Protein AF-A0A078KM04-F1 (afdb_monomer)

Solvent-accessible surface area (backbone atoms only — not comparable to full-atom values): 31645 Å² total; per-residue (Å²): 136,89,87,75,86,82,83,75,84,78,81,80,79,78,75,79,76,84,79,76,80,84,70,58,65,70,58,55,45,58,72,54,40,45,74,34,98,83,62,65,62,28,69,67,28,51,54,48,46,56,44,52,52,50,53,50,51,50,50,49,49,52,52,50,53,46,51,50,53,50,53,54,50,50,53,50,53,53,52,51,49,53,52,49,52,52,51,52,48,55,52,47,52,53,49,51,54,47,52,52,49,54,48,52,53,49,50,54,50,49,51,52,51,50,53,55,48,51,53,50,51,54,50,56,51,52,53,51,52,52,53,51,53,50,54,50,53,51,52,51,52,52,54,51,52,50,51,51,52,54,54,48,50,56,50,51,55,48,50,52,52,52,51,54,52,50,53,52,51,49,53,55,49,53,54,49,52,51,52,49,53,53,50,52,55,50,49,52,51,51,53,50,52,52,50,52,52,53,49,53,49,52,51,49,52,51,50,52,49,53,48,52,51,51,51,51,52,51,48,54,50,50,50,49,54,48,51,50,51,48,55,50,50,50,52,49,49,53,51,53,52,51,46,50,55,51,52,51,48,51,52,50,50,52,52,54,53,49,53,51,50,55,53,49,51,55,55,51,49,55,53,50,55,53,50,52,58,51,53,56,50,52,56,55,55,50,58,58,51,56,64,56,49,65,59,48,53,66,50,51,64,64,50,58,64,62,50,67,74,58,71,82,79,70,89,85,79,86,86,89,89,79,72,81,68,78,67,77,59,66,85,60,61,69,70,54,67,69,60,54,70,73,53,35,77,76,23,71,78,45,58,88,75,51,64,79,71,64,78,69,74,82,73,95,59,68,62,72,51,53,62,54,52,65,50,51,56,53,52,52,53,51,48,49,54,44,50,54,59,66,53,23,58,60,69,33,51,77,66,58,87,86,97,94,94,98,95,96,97,95,96,96,96,95,88,58,81,98,97,95,93,91,90,90,86,85,90,83,91,84,88,86,86,89,87,85,67,44,69,88,86,88,81,89,82,86,89,81,86,91,85,90,89,88,82,90,80,92,86,92,88,88,92,87,73,70,56,74,82,84,90,79,90,78,90,87,85,89,89,82,88,83,84,89,78,90,80,83,88,76,83,81,63,74,78,62,68,80,75,75,85,83,87,132

Secondary structure (DSSP, 8-state):
----------PPPPPPPP------HHHHHHHHPPBPTTSSB-HHHHHHHHHHHHHHHHHHHHHHHHHHHHHHHHHHHHHHHHHHHHHHHHHHHHHHHHHHHHHHHHHHHHHHHHHHHHHHHHHHHHHHHHHHHHHHHHHHHHHHHHHHHHHHHHHHHHHHHHHHHHHHHHHHHHHHHHHHHHHHHHHHHHHHHHHHHHHHHHHHHHHHHHHHHHHHHHHHHHHHHHHHHHHHHHHHHHHHHHHHHHHHHHHHHHHHHHHHHHHHHHHHHHHHHHHHHHHHHHHHHHHHHHHHHHHHHHHHHHHHHHHHTTGGGS-------STTSTTSSGGGHHHHHHHHHHHHTT-TTSSTTSTTTTTTSS-SSSSHHHHHHHHHHHHHHHHHHHHHHTTGGGTTHHHH------------------------------------------------------------------------------------------TTSTTTGGGS----

Structure (mmCIF, N/CA/C/O backbone):
data_AF-A0A078KM04-F1
#
_entry.id   AF-A0A078KM04-F1
#
loop_
_atom_site.group_PDB
_atom_site.id
_atom_site.type_symbol
_atom_site.label_atom_id
_atom_site.label_alt_id
_atom_site.label_comp_id
_atom_site.label_asym_id
_atom_site.label_entity_id
_atom_site.label_seq_id
_atom_site.pdbx_PDB_ins_code
_atom_site.Cartn_x
_atom_site.Cartn_y
_atom_site.Cartn_z
_atom_site.occupancy
_atom_site.B_iso_or_equiv
_atom_site.auth_seq_id
_atom_site.auth_comp_id
_atom_site.auth_asym_id
_atom_site.auth_atom_id
_atom_site.pdbx_PDB_model_num
ATOM 1 N N . MET A 1 1 ? -34.947 -8.248 85.591 1.00 37.94 1 MET A N 1
ATOM 2 C CA . MET A 1 1 ? -34.724 -7.935 87.019 1.00 37.94 1 MET A CA 1
ATOM 3 C C . MET A 1 1 ? -36.065 -8.058 87.710 1.00 37.94 1 MET A C 1
ATOM 5 O O . MET A 1 1 ? -37.025 -7.504 87.192 1.00 37.94 1 MET A O 1
ATOM 9 N N . ASN A 1 2 ? -36.142 -8.842 88.787 1.00 39.19 2 ASN A N 1
ATOM 10 C CA . ASN A 1 2 ? -37.378 -9.064 89.535 1.00 39.19 2 ASN A CA 1
ATOM 11 C C . ASN A 1 2 ? -37.342 -8.211 90.804 1.00 39.19 2 ASN A C 1
ATOM 13 O O . ASN A 1 2 ? -36.704 -8.621 91.769 1.00 39.19 2 ASN A O 1
ATOM 17 N N . ASP A 1 3 ? -38.045 -7.082 90.808 1.00 42.44 3 ASP A N 1
ATOM 18 C CA . ASP A 1 3 ? -38.311 -6.314 92.028 1.00 42.44 3 ASP A CA 1
ATOM 19 C C . ASP A 1 3 ? -39.750 -6.582 92.485 1.00 42.44 3 ASP A C 1
ATOM 21 O O . ASP A 1 3 ? -40.692 -5.891 92.101 1.00 42.44 3 ASP A O 1
ATOM 25 N N . PHE A 1 4 ? -39.916 -7.623 93.303 1.00 36.50 4 PHE A N 1
ATOM 26 C CA . PHE A 1 4 ? -41.110 -7.816 94.127 1.00 36.50 4 PHE A CA 1
ATOM 27 C C . PHE A 1 4 ? -40.779 -7.379 95.563 1.00 36.50 4 PHE A C 1
ATOM 29 O O . PHE A 1 4 ? -39.817 -7.904 96.128 1.00 36.50 4 PHE A O 1
ATOM 36 N N . PRO A 1 5 ? -41.533 -6.445 96.175 1.00 46.38 5 PRO A N 1
ATOM 37 C CA . PRO A 1 5 ? -41.277 -6.024 97.550 1.00 46.38 5 PRO A CA 1
ATOM 38 C C . PRO A 1 5 ? -41.529 -7.145 98.569 1.00 46.38 5 PRO A C 1
ATOM 40 O O . PRO A 1 5 ? -42.580 -7.786 98.564 1.00 46.38 5 PRO A O 1
ATOM 43 N N . ASP A 1 6 ? -40.568 -7.331 99.472 1.00 47.81 6 ASP A N 1
ATOM 44 C CA . ASP A 1 6 ? -40.611 -8.281 100.588 1.00 47.81 6 ASP A CA 1
ATOM 45 C C . ASP A 1 6 ? -41.632 -7.832 101.655 1.00 47.81 6 ASP A C 1
ATOM 47 O O . ASP A 1 6 ? -41.392 -6.887 102.415 1.00 47.81 6 ASP A O 1
ATOM 51 N N . PHE A 1 7 ? -42.794 -8.492 101.709 1.00 41.94 7 PHE A N 1
ATOM 52 C CA . PHE A 1 7 ? -43.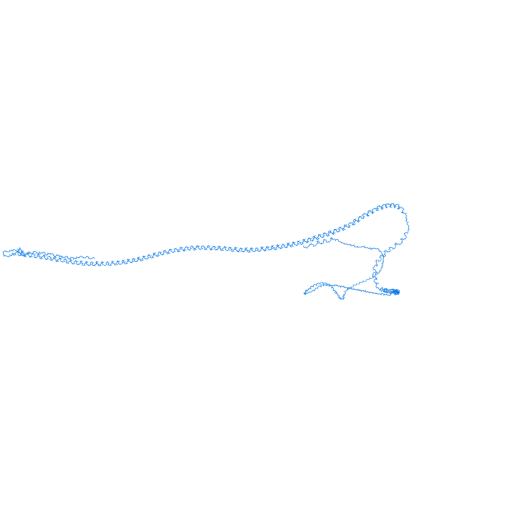837 -8.224 102.705 1.00 41.94 7 PHE A CA 1
ATOM 53 C C . PHE A 1 7 ? -43.459 -8.813 104.070 1.00 41.94 7 PHE A C 1
ATOM 55 O O . PHE A 1 7 ? -43.909 -9.891 104.463 1.00 41.94 7 PHE A O 1
ATOM 62 N N . LYS A 1 8 ? -42.658 -8.066 104.835 1.00 45.19 8 LYS A N 1
ATOM 63 C CA . LYS A 1 8 ? -42.411 -8.385 106.245 1.00 45.19 8 LYS A CA 1
ATOM 64 C C . LYS A 1 8 ? -43.686 -8.220 107.069 1.00 45.19 8 LYS A C 1
ATOM 66 O O . LYS A 1 8 ? -44.371 -7.201 107.009 1.00 45.19 8 LYS A O 1
ATOM 71 N N . SER A 1 9 ? -43.980 -9.249 107.852 1.00 46.88 9 SER A N 1
ATOM 72 C CA . SER A 1 9 ? -45.148 -9.359 108.719 1.00 46.88 9 SER A CA 1
ATOM 73 C C . SER A 1 9 ? -45.124 -8.323 109.847 1.00 46.88 9 SER A C 1
ATOM 75 O O . SER A 1 9 ? -44.438 -8.512 110.852 1.00 46.88 9 SER A O 1
ATOM 77 N N . ASN A 1 10 ? -45.915 -7.257 109.711 1.00 42.97 10 ASN A N 1
ATOM 78 C CA . ASN A 1 10 ? -46.287 -6.413 110.844 1.00 42.97 10 ASN A CA 1
ATOM 79 C C . ASN A 1 10 ? -47.339 -7.144 111.687 1.00 42.97 10 ASN A C 1
ATOM 81 O O . ASN A 1 10 ? -48.505 -7.230 111.301 1.00 42.97 10 ASN A O 1
ATOM 85 N N . GLU A 1 11 ? -46.933 -7.649 112.850 1.00 43.88 11 GLU A N 1
ATOM 86 C CA . GLU A 1 11 ? -47.871 -8.085 113.884 1.00 43.88 11 GLU A CA 1
ATOM 87 C C . GLU A 1 11 ? -48.659 -6.873 114.398 1.00 43.88 11 GLU A C 1
ATOM 89 O O . GLU A 1 11 ? -48.081 -5.879 114.842 1.00 43.88 11 GLU A O 1
ATOM 94 N N . ILE A 1 12 ? -49.991 -6.941 114.334 1.00 44.69 12 ILE A N 1
ATOM 95 C CA . ILE A 1 12 ? -50.864 -5.896 114.876 1.00 44.69 12 ILE A CA 1
ATOM 96 C C . ILE A 1 12 ? -50.998 -6.137 116.388 1.00 44.69 12 ILE A C 1
ATOM 98 O O . ILE A 1 12 ? -51.525 -7.182 116.781 1.00 44.69 12 ILE A O 1
ATOM 102 N N . PRO A 1 13 ? -50.567 -5.207 117.261 1.00 43.38 13 PRO A N 1
ATOM 103 C CA . PRO A 1 13 ? -50.725 -5.383 118.695 1.00 43.38 13 PRO A CA 1
ATOM 104 C C . PRO A 1 13 ? -52.203 -5.242 119.075 1.00 43.38 13 PRO A C 1
ATOM 106 O O . PRO A 1 13 ? -52.800 -4.178 118.905 1.00 43.38 13 PRO A O 1
ATOM 109 N N . PHE A 1 14 ? -52.791 -6.303 119.634 1.00 38.03 14 PHE A N 1
ATOM 110 C CA . PHE A 1 14 ? -54.112 -6.222 120.259 1.00 38.03 14 PHE A CA 1
ATOM 111 C C . PHE A 1 14 ? -54.092 -5.152 121.358 1.00 38.03 14 PHE A C 1
ATOM 113 O O . PHE A 1 14 ? -53.338 -5.252 122.330 1.00 38.03 14 PHE A O 1
ATOM 120 N N . ALA A 1 15 ? -54.932 -4.125 121.209 1.00 45.06 15 ALA A N 1
ATOM 121 C CA . ALA A 1 15 ? -55.090 -3.093 122.221 1.00 45.06 15 ALA A CA 1
ATOM 122 C C . ALA A 1 15 ? -55.539 -3.730 123.546 1.00 45.06 15 ALA A C 1
ATOM 124 O O . ALA A 1 15 ? -56.480 -4.525 123.578 1.00 45.06 15 ALA A O 1
ATOM 125 N N . LYS A 1 16 ? -54.866 -3.379 124.651 1.00 42.06 16 LYS A N 1
ATOM 126 C CA . LYS A 1 16 ? -55.257 -3.837 125.990 1.00 42.06 16 LYS A CA 1
ATOM 127 C C . LYS A 1 16 ? -56.705 -3.423 126.262 1.00 42.06 16 LYS A C 1
ATOM 129 O O . LYS A 1 16 ? -57.005 -2.231 126.286 1.00 42.06 16 LYS A O 1
ATOM 134 N N . MET A 1 17 ? -57.567 -4.408 126.511 1.00 38.16 17 MET A N 1
ATOM 135 C CA . MET A 1 17 ? -58.920 -4.182 127.022 1.00 38.16 17 MET A CA 1
ATOM 136 C C . MET A 1 17 ? -58.853 -3.311 128.289 1.00 38.16 17 MET A C 1
ATOM 138 O O . MET A 1 17 ? -57.989 -3.558 129.137 1.00 38.16 17 MET A O 1
ATOM 142 N N . PRO A 1 18 ? -59.736 -2.310 128.449 1.00 43.28 18 PRO A N 1
ATOM 143 C CA . PRO A 1 18 ? -59.772 -1.512 129.664 1.00 43.28 18 PRO A CA 1
ATOM 144 C C . PRO A 1 18 ? -60.180 -2.400 130.844 1.00 43.28 18 PRO A C 1
ATOM 146 O O . PRO A 1 18 ? -61.268 -2.975 130.862 1.00 43.28 18 PRO A O 1
ATOM 149 N N . THR A 1 19 ? -59.309 -2.503 131.847 1.00 41.34 19 THR A N 1
ATOM 150 C CA . THR A 1 19 ? -59.642 -3.125 133.130 1.00 41.34 19 THR A CA 1
ATOM 151 C C . THR A 1 19 ? -60.728 -2.303 133.811 1.00 41.34 19 THR A C 1
ATOM 153 O O . THR A 1 19 ? -60.464 -1.193 134.281 1.00 41.34 19 THR A O 1
ATOM 156 N N . VAL A 1 20 ? -61.948 -2.841 133.862 1.00 48.12 20 VAL A N 1
ATOM 157 C CA . VAL A 1 20 ? -63.035 -2.278 134.667 1.00 48.12 20 VAL A CA 1
ATOM 158 C C . VAL A 1 20 ? -62.597 -2.323 136.128 1.00 48.12 20 VAL A C 1
ATOM 160 O O . VAL A 1 20 ? -62.262 -3.386 136.641 1.00 48.12 20 VAL A O 1
ATOM 163 N N . ALA A 1 21 ? -62.559 -1.166 136.789 1.00 47.38 21 ALA A N 1
ATOM 164 C CA . ALA A 1 21 ? -62.218 -1.099 138.201 1.00 47.38 21 ALA A CA 1
ATOM 165 C C . ALA A 1 21 ? -63.339 -1.744 139.029 1.00 47.38 21 ALA A C 1
ATOM 167 O O . ALA A 1 21 ? -64.454 -1.220 139.077 1.00 47.38 21 ALA A O 1
ATOM 168 N N . GLU A 1 22 ? -63.034 -2.867 139.679 1.00 51.66 22 GLU A N 1
ATOM 169 C CA . GLU A 1 22 ? -63.939 -3.565 140.592 1.00 51.66 22 GLU A CA 1
ATOM 170 C C . GLU A 1 22 ? -64.228 -2.685 141.819 1.00 51.66 22 GLU A C 1
ATOM 172 O O . GLU A 1 22 ? -63.500 -2.691 142.812 1.00 51.66 22 GLU A O 1
ATOM 177 N N . ARG A 1 23 ? -65.312 -1.903 141.763 1.00 59.22 23 ARG A N 1
ATOM 178 C CA . ARG A 1 23 ? -65.932 -1.370 142.979 1.00 59.22 23 ARG A CA 1
ATOM 179 C C . ARG A 1 23 ? -66.590 -2.534 143.713 1.00 59.22 23 ARG A C 1
ATOM 181 O O . ARG A 1 23 ? -67.315 -3.312 143.097 1.00 59.22 23 ARG A O 1
ATOM 188 N N . SER A 1 24 ? -66.350 -2.646 145.019 1.00 60.28 24 SER A N 1
ATOM 189 C CA . SER A 1 24 ? -67.007 -3.673 145.827 1.00 60.28 24 SER A CA 1
ATOM 190 C C . SER A 1 24 ? -68.519 -3.459 145.810 1.00 60.28 24 SER A C 1
ATOM 192 O O . SER A 1 24 ? -69.009 -2.386 146.171 1.00 60.28 24 SER A O 1
ATOM 194 N N . ILE A 1 25 ? -69.254 -4.505 145.427 1.00 66.88 25 ILE A N 1
ATOM 195 C CA . ILE A 1 25 ? -70.722 -4.505 145.367 1.00 66.88 25 ILE A CA 1
ATOM 196 C C . ILE A 1 25 ? -71.314 -4.136 146.739 1.00 66.88 25 ILE A C 1
ATOM 198 O O . ILE A 1 25 ? -72.340 -3.466 146.811 1.00 66.88 25 ILE A O 1
ATOM 202 N N . GLU A 1 26 ? -70.652 -4.499 147.843 1.00 65.06 26 GLU A N 1
ATOM 203 C CA . GLU A 1 26 ? -71.109 -4.158 149.196 1.00 65.06 26 GLU A CA 1
ATOM 204 C C . GLU A 1 26 ? -71.104 -2.654 149.491 1.00 65.06 26 GLU A C 1
ATOM 206 O O . GLU A 1 26 ? -71.960 -2.187 150.242 1.00 65.06 26 GLU A O 1
ATOM 211 N N . ASP A 1 27 ? -70.174 -1.886 148.923 1.00 70.31 27 ASP A N 1
ATOM 212 C CA . ASP A 1 27 ? -70.098 -0.444 149.174 1.00 70.31 27 ASP A CA 1
ATOM 213 C C . ASP A 1 27 ? -71.083 0.328 148.289 1.00 70.31 27 ASP A C 1
ATOM 215 O O . ASP A 1 27 ? -71.755 1.239 148.772 1.00 70.31 27 ASP A O 1
ATOM 219 N N . GLU A 1 28 ? -71.281 -0.112 147.042 1.00 71.88 28 GLU A N 1
ATOM 220 C CA . GLU A 1 28 ? -72.335 0.419 146.169 1.00 71.88 28 GLU A CA 1
ATOM 221 C C . GLU A 1 28 ? -73.742 0.123 146.728 1.00 71.88 28 GLU A C 1
ATOM 223 O O . GLU A 1 28 ? -74.617 0.993 146.724 1.00 71.88 28 GLU A O 1
ATOM 228 N N . LEU A 1 29 ? -73.954 -1.067 147.307 1.00 75.31 29 LEU A N 1
ATOM 229 C CA . LEU A 1 29 ? -75.195 -1.402 148.012 1.00 75.31 29 LEU A CA 1
ATOM 230 C C . LEU A 1 29 ? -75.417 -0.518 149.250 1.00 75.31 29 LEU A C 1
ATOM 232 O O . LEU A 1 29 ? -76.540 -0.058 149.451 1.00 75.31 29 LEU A O 1
ATOM 236 N N . LYS A 1 30 ? -74.388 -0.235 150.062 1.00 72.50 30 LYS A N 1
ATOM 237 C CA . LYS A 1 30 ? -74.506 0.681 151.220 1.00 72.50 30 LYS A CA 1
ATOM 238 C C . LYS A 1 30 ? -74.820 2.120 150.804 1.00 72.50 30 LYS A C 1
ATOM 240 O O . LYS A 1 30 ? -75.547 2.805 151.518 1.00 72.50 30 LYS A O 1
ATOM 245 N N . GLU A 1 31 ? -74.281 2.586 149.677 1.00 76.12 31 GLU A N 1
ATOM 246 C CA . GLU A 1 31 ? -74.544 3.934 149.155 1.00 76.12 31 GLU A CA 1
ATOM 247 C C . GLU A 1 31 ? -75.987 4.070 148.634 1.00 76.12 31 GLU A C 1
ATOM 249 O O . GLU A 1 31 ? -76.662 5.076 148.876 1.00 76.12 31 GLU A O 1
ATOM 254 N N . LYS A 1 32 ? -76.484 3.043 147.934 1.00 77.00 32 LYS A N 1
ATOM 255 C CA . LYS A 1 32 ? -77.786 3.070 147.248 1.00 77.00 32 LYS A CA 1
ATOM 256 C C . LYS A 1 32 ? -78.963 2.636 148.128 1.00 77.00 32 LYS A C 1
ATOM 258 O O . LYS A 1 32 ? -80.079 3.133 147.945 1.00 77.00 32 LYS A O 1
ATOM 263 N N . LEU A 1 33 ? -78.750 1.730 149.084 1.00 81.19 33 LEU A N 1
ATOM 264 C CA . LEU A 1 33 ? -79.800 1.187 149.949 1.00 81.19 33 LEU A CA 1
ATOM 265 C C . LEU A 1 33 ? -79.879 1.930 151.290 1.00 81.19 33 LEU A C 1
ATOM 267 O O . LEU A 1 33 ? -78.952 1.930 152.093 1.00 81.19 33 LEU A O 1
ATOM 271 N N . LYS A 1 34 ? -81.040 2.523 151.581 1.00 80.25 34 LYS A N 1
ATOM 272 C CA . LYS A 1 34 ? -81.285 3.266 152.828 1.00 80.25 34 LYS A CA 1
ATOM 273 C C . LYS A 1 34 ? -81.860 2.329 153.892 1.00 80.25 34 LYS A C 1
ATOM 275 O O . LYS A 1 34 ? -82.835 1.645 153.574 1.00 80.25 34 LYS A O 1
ATOM 280 N N . PRO A 1 35 ? -81.346 2.296 155.134 1.00 73.44 35 PRO A N 1
ATOM 281 C CA . PRO A 1 35 ? -81.894 1.450 156.195 1.00 73.44 35 PRO A CA 1
ATOM 282 C C . PRO A 1 35 ? -83.326 1.860 156.580 1.00 73.44 35 PRO A C 1
ATOM 284 O O . PRO A 1 35 ? -83.694 3.034 156.507 1.00 73.44 35 PRO A O 1
ATOM 287 N N . ALA A 1 36 ? -84.145 0.887 156.981 1.00 72.69 36 ALA A N 1
ATOM 288 C CA . ALA A 1 36 ? -85.502 1.102 157.482 1.00 72.69 36 ALA A CA 1
ATOM 289 C C . ALA A 1 36 ? -85.536 1.205 159.019 1.00 72.69 36 ALA A C 1
ATOM 291 O O . ALA A 1 36 ? -84.676 0.671 159.717 1.00 72.69 36 ALA A O 1
ATOM 292 N N . THR A 1 37 ? -86.571 1.853 159.560 1.00 61.38 37 THR A N 1
ATOM 293 C CA . THR A 1 37 ? -86.735 2.090 161.009 1.00 61.38 37 THR A CA 1
ATOM 294 C C . THR A 1 37 ? -86.984 0.828 161.844 1.00 61.38 37 THR A C 1
ATOM 296 O O . THR A 1 37 ? -86.789 0.867 163.053 1.00 61.38 37 THR A O 1
ATOM 299 N N . PHE A 1 38 ? -87.375 -0.287 161.218 1.00 57.56 38 PHE A N 1
ATOM 300 C CA . PHE A 1 38 ? -87.582 -1.594 161.857 1.00 57.56 38 PHE A CA 1
ATOM 301 C C . PHE A 1 38 ? -86.759 -2.698 161.167 1.00 57.56 38 PHE A C 1
ATOM 303 O O . PHE A 1 38 ? -87.269 -3.762 160.828 1.00 57.56 38 PHE A O 1
ATOM 310 N N . GLY A 1 39 ? -85.464 -2.434 160.966 1.00 66.44 39 GLY A N 1
ATOM 311 C CA . GLY A 1 39 ? -84.504 -3.402 160.430 1.00 66.44 39 GLY A CA 1
ATOM 312 C C . GLY A 1 39 ? -84.562 -3.584 158.908 1.00 66.44 39 GLY A C 1
ATOM 313 O O . GLY A 1 39 ? -85.573 -3.332 158.256 1.00 66.44 39 GLY A O 1
ATOM 314 N N . GLY A 1 40 ? -83.439 -4.022 158.331 1.00 78.06 40 GLY A N 1
ATOM 315 C CA . GLY A 1 40 ? -83.277 -4.161 156.881 1.00 78.06 40 GLY A CA 1
ATOM 316 C C . GLY A 1 40 ? -83.249 -2.823 156.129 1.00 78.06 40 GLY A C 1
ATOM 317 O O . GLY A 1 40 ? -83.073 -1.754 156.716 1.00 78.06 40 GLY A O 1
ATOM 318 N N . TYR A 1 41 ? -83.410 -2.888 154.807 1.00 81.38 41 TYR A N 1
ATOM 319 C CA . TYR A 1 41 ? -83.417 -1.724 153.919 1.00 81.38 41 TYR A CA 1
ATOM 320 C C . TYR A 1 41 ? -84.839 -1.289 153.554 1.00 81.38 41 TYR A C 1
ATOM 322 O O . TYR A 1 41 ? -85.761 -2.099 153.451 1.00 81.38 41 TYR A O 1
ATOM 330 N N . SER A 1 42 ? -85.026 0.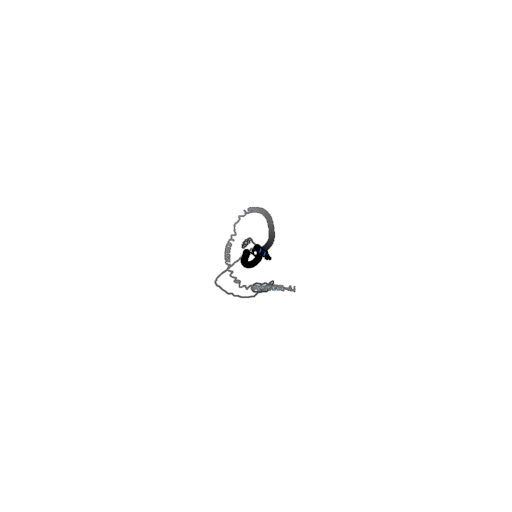007 153.313 1.00 81.25 42 SER A N 1
ATOM 331 C CA . SER A 1 42 ? -86.308 0.566 152.903 1.00 81.25 42 SER A CA 1
ATOM 332 C C . SER A 1 42 ? -86.709 0.033 151.527 1.00 81.25 42 SER A C 1
ATOM 334 O O . SER A 1 42 ? -85.926 0.068 150.570 1.00 81.25 42 SER A O 1
ATOM 336 N N . LYS A 1 43 ? -87.964 -0.418 151.416 1.00 81.75 43 LYS A N 1
ATOM 337 C CA . LYS A 1 43 ? -88.542 -0.958 150.176 1.00 81.75 43 LYS A CA 1
ATOM 338 C C . LYS A 1 43 ? -88.365 -0.008 148.987 1.00 81.75 43 LYS A 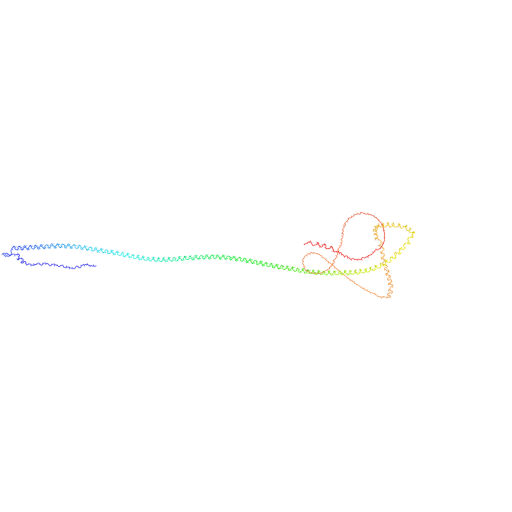C 1
ATOM 340 O O . LYS A 1 43 ? -88.106 -0.471 147.885 1.00 81.75 43 LYS A O 1
ATOM 345 N N . SER A 1 44 ? -88.458 1.305 149.207 1.00 81.25 44 SER A N 1
ATOM 346 C CA . SER A 1 44 ? -88.234 2.317 148.169 1.00 81.25 44 SER A CA 1
ATOM 347 C C . SER A 1 44 ? -86.790 2.334 147.667 1.00 81.25 44 SER A C 1
ATOM 349 O O . SER A 1 44 ? -86.592 2.374 146.459 1.00 81.25 44 SER A O 1
ATOM 351 N N . SER A 1 45 ? -85.788 2.244 148.548 1.00 84.06 45 SER A N 1
ATOM 352 C CA . SER A 1 45 ? -84.378 2.215 148.130 1.00 84.06 45 SER A CA 1
ATOM 353 C C . SER A 1 45 ? -83.990 0.925 147.402 1.00 84.06 45 SER A C 1
ATOM 355 O O . SER A 1 45 ? -83.306 0.989 146.387 1.00 84.06 45 SER A O 1
ATOM 357 N N . VAL A 1 46 ? -84.505 -0.232 147.840 1.00 84.75 46 VAL A N 1
ATOM 358 C CA . VAL A 1 46 ? -84.290 -1.518 147.150 1.00 84.75 46 VAL A CA 1
ATOM 359 C C . VAL A 1 46 ? -84.949 -1.513 145.770 1.00 84.75 46 VAL A C 1
ATOM 361 O O . VAL A 1 46 ? -84.324 -1.917 144.795 1.00 84.75 46 VAL A O 1
ATOM 364 N N . VAL A 1 47 ? -86.186 -1.012 145.659 1.00 85.25 47 VAL A N 1
ATOM 365 C CA . VAL A 1 47 ? -86.882 -0.878 144.367 1.00 85.25 47 VAL A CA 1
ATOM 366 C C . VAL A 1 47 ? -86.175 0.125 143.451 1.00 85.25 47 VAL A C 1
ATOM 368 O O . VAL A 1 47 ? -86.069 -0.132 142.255 1.00 85.25 47 VAL A O 1
ATOM 371 N N . GLN A 1 48 ? -85.657 1.229 143.993 1.00 86.12 48 GLN A N 1
ATOM 372 C CA . GLN A 1 48 ? -84.907 2.223 143.226 1.00 86.12 48 GLN A CA 1
ATOM 373 C C . GLN A 1 48 ? -83.569 1.662 142.721 1.00 86.12 48 GLN A C 1
ATOM 375 O O . GLN A 1 48 ? -83.287 1.791 141.536 1.00 86.12 48 GLN A O 1
ATOM 380 N N . TYR A 1 49 ? -82.789 0.972 143.560 1.00 86.62 49 TYR A N 1
ATOM 381 C CA . TYR A 1 49 ? -81.542 0.327 143.130 1.00 86.62 49 TYR A CA 1
ATOM 382 C C . TYR A 1 49 ? -81.792 -0.805 142.124 1.00 86.62 49 TYR A C 1
ATOM 384 O O . TYR A 1 49 ? -81.117 -0.876 141.103 1.00 86.62 49 TYR A O 1
ATOM 392 N N . ALA A 1 50 ? -82.806 -1.649 142.344 1.00 85.81 50 ALA A N 1
ATOM 393 C CA . ALA A 1 50 ? -83.185 -2.687 141.383 1.00 85.81 50 ALA A CA 1
ATOM 394 C C . ALA A 1 50 ? -83.641 -2.098 140.036 1.00 85.81 50 ALA A C 1
ATOM 396 O O . ALA A 1 50 ? -83.405 -2.703 138.990 1.00 85.81 50 ALA A O 1
ATOM 397 N N . LYS A 1 51 ? -84.265 -0.912 140.049 1.00 88.88 51 LYS A N 1
ATOM 398 C CA . LYS A 1 51 ? -84.587 -0.158 138.837 1.00 88.88 51 LYS A CA 1
ATOM 399 C C . LYS A 1 51 ? -83.323 0.396 138.174 1.00 88.88 51 LYS A C 1
ATOM 401 O O . LYS A 1 51 ? -83.134 0.145 136.996 1.00 88.88 51 LYS A O 1
ATOM 406 N N . GLU A 1 52 ? -82.445 1.074 138.911 1.00 88.06 52 GLU A N 1
ATOM 407 C CA . GLU A 1 52 ? -81.183 1.617 138.381 1.00 88.06 52 GLU A CA 1
ATOM 408 C C . GLU A 1 52 ? -80.283 0.522 137.790 1.00 88.06 52 GLU A C 1
ATOM 410 O O . GLU A 1 52 ? -79.750 0.696 136.699 1.00 88.06 52 GLU A O 1
ATOM 415 N N . LEU A 1 53 ? -80.176 -0.635 138.451 1.00 87.81 53 LEU A N 1
ATOM 416 C CA . LEU A 1 53 ? -79.444 -1.796 137.943 1.00 87.81 53 LEU A CA 1
ATOM 417 C C . LEU A 1 53 ? -80.097 -2.371 136.679 1.00 87.81 53 LEU A C 1
ATOM 419 O O . LEU A 1 53 ? -79.394 -2.733 135.739 1.00 87.81 53 LEU A O 1
ATOM 423 N N . LYS A 1 54 ? -81.433 -2.438 136.626 1.00 90.50 54 LYS A N 1
ATOM 424 C CA . LYS A 1 54 ? -82.158 -2.863 135.422 1.00 90.50 54 LYS A CA 1
ATOM 425 C C . LYS A 1 54 ? -81.942 -1.884 134.267 1.00 90.50 54 LYS A C 1
ATOM 427 O O . LYS A 1 54 ? -81.658 -2.330 133.162 1.00 90.50 54 LYS A O 1
ATOM 432 N N . ASP A 1 55 ? -82.046 -0.584 134.524 1.00 90.88 55 ASP A N 1
ATOM 433 C CA . ASP A 1 55 ? -81.858 0.475 133.531 1.00 90.88 55 ASP A CA 1
ATOM 434 C C . ASP A 1 55 ? -80.395 0.483 133.023 1.00 90.88 55 ASP A C 1
ATOM 436 O O . ASP A 1 55 ? -80.162 0.605 131.822 1.00 90.88 55 ASP A O 1
ATOM 440 N N . PHE A 1 56 ? -79.410 0.239 133.899 1.00 90.50 56 PHE A N 1
ATOM 441 C CA . PHE A 1 56 ? -77.994 0.068 133.541 1.00 90.50 56 PHE A CA 1
ATOM 442 C C . PHE A 1 56 ? -77.724 -1.201 132.717 1.00 90.50 56 PHE A C 1
ATOM 444 O O . PHE A 1 56 ? -77.008 -1.144 131.718 1.00 90.50 56 PHE A O 1
ATOM 451 N N . LEU A 1 57 ? -78.301 -2.347 133.096 1.00 92.00 57 LEU A N 1
ATOM 452 C CA . LEU A 1 57 ? -78.176 -3.593 132.329 1.00 92.00 57 LEU A CA 1
ATOM 453 C C . LEU A 1 57 ? -78.865 -3.489 130.963 1.00 92.00 57 LEU A C 1
ATOM 455 O O . LEU A 1 57 ? -78.330 -3.990 129.976 1.00 92.00 57 LEU A O 1
ATOM 459 N N . GLU A 1 58 ? -80.009 -2.806 130.881 1.00 92.62 58 GLU A N 1
ATOM 460 C CA . GLU A 1 58 ? -80.678 -2.494 129.615 1.00 92.62 58 GLU A CA 1
ATOM 461 C C . GLU A 1 58 ? -79.788 -1.590 128.749 1.00 92.62 58 GLU A C 1
ATOM 463 O O . GLU A 1 58 ? -79.558 -1.908 127.584 1.00 92.62 58 GLU A O 1
ATOM 468 N N . GLN A 1 59 ? -79.197 -0.535 129.325 1.00 93.81 59 GLN A N 1
ATOM 469 C CA . GLN A 1 59 ? -78.254 0.344 128.627 1.00 93.81 59 GLN A CA 1
ATOM 470 C C . GLN A 1 59 ? -77.027 -0.430 128.115 1.00 93.81 59 GLN A C 1
ATOM 472 O O . GLN A 1 59 ? -76.663 -0.310 126.943 1.00 93.81 59 GLN A O 1
ATOM 477 N N . MET A 1 60 ? -76.420 -1.278 128.951 1.00 93.12 60 MET A N 1
ATOM 478 C CA . MET A 1 60 ? -75.303 -2.139 128.554 1.00 93.12 60 MET A CA 1
ATOM 479 C C . MET A 1 60 ? -75.708 -3.101 127.432 1.00 93.12 60 MET A C 1
ATOM 481 O O . MET A 1 60 ? -74.962 -3.238 126.462 1.00 93.12 60 MET A O 1
ATOM 485 N N . ARG A 1 61 ? -76.901 -3.712 127.507 1.00 93.44 61 ARG A N 1
ATOM 486 C CA . ARG A 1 61 ? -77.427 -4.565 126.432 1.00 93.44 61 ARG A CA 1
ATOM 487 C C . ARG A 1 61 ? -77.588 -3.769 125.139 1.00 93.44 61 ARG A C 1
ATOM 489 O O . ARG A 1 61 ? -77.107 -4.224 124.108 1.00 93.44 61 ARG A O 1
ATOM 496 N N . THR A 1 62 ? -78.171 -2.569 125.183 1.00 93.81 62 THR A N 1
ATOM 497 C CA . THR A 1 62 ? -78.327 -1.726 123.984 1.00 93.81 62 THR A CA 1
ATOM 498 C C . THR A 1 62 ? -76.989 -1.300 123.377 1.00 93.81 62 THR A C 1
ATOM 500 O O . THR A 1 62 ? -76.857 -1.326 122.154 1.00 93.81 62 THR A O 1
ATOM 503 N N . ASN A 1 63 ? -75.977 -1.004 124.203 1.00 94.31 63 ASN A N 1
ATOM 504 C CA . ASN A 1 63 ? -74.624 -0.673 123.748 1.00 94.31 63 ASN A CA 1
ATOM 505 C C . ASN A 1 63 ? -73.936 -1.880 123.086 1.00 94.31 63 ASN A C 1
ATOM 507 O O . ASN A 1 63 ? -73.360 -1.745 122.010 1.00 94.31 63 ASN A O 1
ATOM 511 N N . LEU A 1 64 ? -74.020 -3.071 123.692 1.00 94.62 64 LEU A N 1
ATOM 512 C CA . LEU A 1 64 ? -73.450 -4.300 123.127 1.00 94.62 64 LEU A CA 1
ATOM 513 C C . LEU A 1 64 ? -74.181 -4.730 121.849 1.00 94.62 64 LEU A C 1
ATOM 515 O O . LEU A 1 64 ? -73.539 -5.091 120.867 1.00 94.62 64 LEU A O 1
ATOM 519 N N . GLU A 1 65 ? -75.511 -4.640 121.810 1.00 94.88 65 GLU A N 1
ATOM 520 C CA . GLU A 1 65 ? -76.287 -4.861 120.587 1.00 94.88 65 GLU A CA 1
ATOM 521 C C . GLU A 1 65 ? -75.915 -3.864 119.481 1.00 94.88 65 GLU A C 1
ATOM 523 O O . GLU A 1 65 ? -75.881 -4.237 118.309 1.00 94.88 65 GLU A O 1
ATOM 528 N N . GLN A 1 66 ? -75.645 -2.600 119.826 1.00 95.06 66 GLN A N 1
ATOM 529 C CA . GLN A 1 66 ? -75.166 -1.603 118.871 1.00 95.06 66 GLN A CA 1
ATOM 530 C C . GLN A 1 66 ? -73.782 -1.978 118.329 1.00 95.06 66 GLN A C 1
ATOM 532 O O . GLN A 1 66 ? -73.640 -2.065 117.113 1.00 95.06 66 GLN A O 1
ATOM 537 N N . GLN A 1 67 ? -72.816 -2.308 119.190 1.00 96.50 67 GLN A N 1
ATOM 538 C CA . GLN A 1 67 ? -71.488 -2.767 118.762 1.00 96.50 67 GLN A CA 1
ATOM 539 C C . GLN A 1 67 ? -71.560 -4.034 117.897 1.00 96.50 67 GLN A C 1
ATOM 541 O O . GLN A 1 67 ? -70.853 -4.140 116.901 1.00 96.50 67 GLN A O 1
ATOM 546 N N . ILE A 1 68 ? -72.447 -4.983 118.214 1.00 95.12 68 ILE A N 1
ATOM 547 C CA . ILE A 1 68 ? -72.675 -6.174 117.380 1.00 95.12 68 ILE A CA 1
ATOM 548 C C . ILE A 1 68 ? -73.242 -5.779 116.009 1.00 95.12 68 ILE A C 1
ATOM 550 O O . ILE A 1 68 ? -72.778 -6.297 114.994 1.00 95.12 68 ILE A O 1
ATOM 554 N N . ARG A 1 69 ? -74.211 -4.854 115.945 1.00 95.19 69 ARG A N 1
ATOM 555 C CA . ARG A 1 69 ? -74.751 -4.337 114.671 1.00 95.19 69 ARG A CA 1
ATOM 556 C C . ARG A 1 69 ? -73.672 -3.624 113.845 1.00 95.19 69 ARG A C 1
ATOM 558 O O . ARG A 1 69 ? -73.595 -3.851 112.639 1.00 95.19 69 ARG A O 1
ATOM 565 N N . GLU A 1 70 ? -72.827 -2.822 114.486 1.00 95.94 70 GLU A N 1
ATOM 566 C CA . GLU A 1 70 ? -71.702 -2.117 113.860 1.00 95.94 70 GLU A CA 1
ATOM 567 C C . GLU A 1 70 ? -70.650 -3.101 113.323 1.00 95.94 70 GLU A C 1
ATOM 569 O O . GLU A 1 70 ? -70.350 -3.061 112.133 1.00 95.94 70 GLU A O 1
ATOM 574 N N . LEU A 1 71 ? -70.193 -4.065 114.130 1.00 95.94 71 LEU A N 1
ATOM 575 C CA . LEU A 1 71 ? -69.231 -5.100 113.718 1.00 95.94 71 LEU A CA 1
ATOM 576 C C . LEU A 1 71 ? -69.768 -6.018 112.609 1.00 95.94 71 LEU A C 1
ATOM 578 O O . LEU A 1 71 ? -69.014 -6.439 111.733 1.00 95.94 71 LEU A O 1
ATOM 582 N N . VAL A 1 72 ? -71.064 -6.347 112.616 1.00 95.56 72 VAL A N 1
ATOM 583 C CA . VAL A 1 72 ? -71.693 -7.126 111.533 1.00 95.56 72 VAL A CA 1
ATOM 584 C C . VAL A 1 72 ? -71.755 -6.311 110.238 1.00 95.56 72 VAL A C 1
ATOM 586 O O . VAL A 1 72 ? -71.491 -6.864 109.169 1.00 95.56 72 VAL A O 1
ATOM 589 N N . SER A 1 73 ? -72.046 -5.010 110.327 1.00 95.44 73 SER A N 1
ATOM 590 C CA . SER A 1 73 ? -72.012 -4.082 109.189 1.00 95.44 73 SER A CA 1
ATOM 591 C C . SER A 1 73 ? -70.595 -3.936 108.625 1.00 95.44 73 SER A C 1
ATOM 593 O O . SER A 1 73 ? -70.377 -4.150 107.433 1.00 95.44 73 SER A O 1
ATOM 595 N N . GLU A 1 74 ? -69.604 -3.683 109.483 1.00 96.19 74 GLU A N 1
ATOM 596 C CA . GLU A 1 74 ? -68.192 -3.558 109.112 1.00 96.19 74 GLU A CA 1
ATOM 597 C C . GLU A 1 74 ? -67.651 -4.851 108.489 1.00 96.19 74 GLU A C 1
ATOM 599 O O . GLU A 1 74 ? -67.062 -4.815 107.410 1.00 96.19 74 GLU A O 1
ATOM 604 N N . LYS A 1 75 ? -67.945 -6.018 109.080 1.00 96.38 75 LYS A N 1
ATOM 605 C CA . LYS A 1 75 ? -67.630 -7.324 108.482 1.00 96.38 75 LYS A CA 1
ATOM 606 C C . LYS A 1 75 ? -68.274 -7.492 107.103 1.00 96.38 75 LYS A C 1
ATOM 608 O O . LYS A 1 75 ? -67.646 -8.066 106.210 1.00 96.38 75 LYS A O 1
ATOM 613 N N . GLY A 1 76 ? -69.509 -7.024 106.922 1.00 95.44 76 GLY A N 1
ATOM 614 C CA . GLY A 1 76 ? -70.197 -7.010 105.631 1.00 95.44 76 GLY A CA 1
ATOM 615 C C . GLY A 1 76 ? -69.451 -6.165 104.597 1.00 95.44 76 GLY A C 1
ATOM 616 O O . GLY A 1 76 ? -69.134 -6.667 103.518 1.00 95.44 76 GLY A O 1
ATOM 617 N N . ASN A 1 77 ? -69.097 -4.933 104.961 1.00 96.31 77 ASN A N 1
ATOM 618 C CA . ASN A 1 77 ? -68.360 -3.993 104.113 1.00 96.31 77 ASN A CA 1
ATOM 619 C C . ASN A 1 77 ? -66.970 -4.536 103.740 1.00 96.31 77 ASN A C 1
ATOM 621 O O . ASN A 1 77 ? -66.651 -4.633 102.557 1.00 96.31 77 ASN A O 1
ATOM 625 N N . LEU A 1 78 ? -66.191 -5.004 104.721 1.00 96.19 78 LEU A N 1
ATOM 626 C CA . LEU A 1 78 ? -64.876 -5.622 104.504 1.00 96.19 78 LEU A CA 1
ATOM 627 C C . LEU A 1 78 ? -64.962 -6.877 103.622 1.00 96.19 78 LEU A C 1
ATOM 629 O O . LEU A 1 78 ? -64.073 -7.127 102.811 1.00 96.19 78 LEU A O 1
ATOM 633 N N . SER A 1 79 ? -66.037 -7.664 103.735 1.00 96.38 79 SER A N 1
ATOM 634 C CA . SER A 1 79 ? -66.254 -8.832 102.868 1.00 96.38 79 SER A CA 1
ATOM 635 C C . SER A 1 79 ? -66.551 -8.426 101.420 1.00 96.38 79 SER A C 1
ATOM 637 O O . SER A 1 79 ? -66.061 -9.078 100.496 1.00 96.38 79 SER A O 1
ATOM 639 N N . GLN A 1 80 ? -67.313 -7.346 101.207 1.00 96.31 80 GLN A N 1
ATOM 640 C CA . GLN A 1 80 ? -67.564 -6.784 99.873 1.00 96.31 80 GLN A CA 1
ATOM 641 C C . GLN A 1 80 ? -66.286 -6.193 99.264 1.00 96.31 80 GLN A C 1
ATOM 643 O O . GLN A 1 80 ? -65.985 -6.464 98.103 1.00 96.31 80 GLN A O 1
ATOM 648 N N . GLU A 1 81 ? -65.495 -5.462 100.051 1.00 97.00 81 GLU A N 1
ATOM 649 C CA . GLU A 1 81 ? -64.201 -4.918 99.631 1.00 97.00 81 GLU A CA 1
ATOM 650 C C . GLU A 1 81 ? -63.213 -6.040 99.274 1.00 97.00 81 GLU A C 1
ATOM 652 O O . GLU A 1 81 ? -62.627 -6.028 98.193 1.00 97.00 81 GLU A O 1
ATOM 657 N N . CYS A 1 82 ? -63.110 -7.088 100.099 1.00 96.75 82 CYS A N 1
ATOM 658 C CA . CYS A 1 82 ? -62.311 -8.276 99.788 1.00 96.75 82 CYS A CA 1
ATOM 659 C C . CYS A 1 82 ? -62.752 -8.970 98.488 1.00 96.75 82 CYS A C 1
ATOM 661 O O . CYS A 1 82 ? -61.906 -9.458 97.736 1.00 96.75 82 CYS A O 1
ATOM 663 N N . ALA A 1 83 ? -64.058 -9.039 98.211 1.00 96.38 83 ALA A N 1
ATOM 664 C CA . ALA A 1 83 ? -64.572 -9.607 96.965 1.00 96.38 83 ALA A CA 1
ATOM 665 C C . ALA A 1 83 ? -64.223 -8.727 95.751 1.00 96.38 83 ALA A C 1
ATOM 667 O O . ALA A 1 83 ? -63.770 -9.245 94.727 1.00 96.38 83 ALA A O 1
ATOM 668 N N . LEU A 1 84 ? -64.359 -7.403 95.885 1.00 97.56 84 LEU A N 1
ATOM 669 C CA . LEU A 1 84 ? -63.987 -6.431 94.857 1.00 97.56 84 LEU A CA 1
ATOM 670 C C . LEU A 1 84 ? -62.485 -6.495 94.542 1.00 97.56 84 LEU A C 1
ATOM 672 O O . LEU A 1 84 ? -62.117 -6.623 93.375 1.00 97.56 84 LEU A O 1
ATOM 676 N N . LEU A 1 85 ? -61.628 -6.484 95.567 1.00 97.56 85 LEU A N 1
ATOM 677 C CA . LEU A 1 85 ? -60.171 -6.569 95.426 1.00 97.56 85 LEU A CA 1
ATOM 678 C C . LEU A 1 85 ? -59.735 -7.877 94.753 1.00 97.56 85 LEU A C 1
ATOM 680 O O . LEU A 1 85 ? -58.876 -7.854 93.875 1.00 97.56 85 LEU A O 1
ATOM 684 N N . ARG A 1 86 ? -60.362 -9.016 95.085 1.00 97.44 86 ARG A N 1
ATOM 685 C CA . ARG A 1 86 ? -60.108 -10.299 94.398 1.00 97.44 86 ARG A CA 1
ATOM 686 C C . ARG A 1 86 ? -60.512 -10.264 92.923 1.00 97.44 86 ARG A C 1
ATOM 688 O O . ARG A 1 86 ? -59.785 -10.799 92.089 1.00 97.44 86 ARG A O 1
ATOM 695 N N . SER A 1 87 ? -61.636 -9.624 92.589 1.00 97.31 87 SER A N 1
ATOM 696 C CA . SER A 1 87 ? -62.053 -9.446 91.191 1.00 97.31 87 SER A CA 1
ATOM 697 C C . SER A 1 87 ? -61.070 -8.557 90.427 1.00 97.31 87 SER A C 1
ATOM 699 O O . SER A 1 87 ? -60.628 -8.923 89.340 1.00 97.31 87 SER A O 1
ATOM 701 N N . GLN A 1 88 ? -60.677 -7.423 91.014 1.00 97.44 88 GLN A N 1
ATOM 702 C CA . GLN A 1 88 ? -59.708 -6.494 90.428 1.00 97.44 88 GLN A CA 1
ATOM 703 C C . GLN A 1 88 ? -58.332 -7.143 90.235 1.00 97.44 88 GLN A C 1
ATOM 705 O O . GLN A 1 88 ? -57.720 -6.944 89.187 1.00 97.44 88 GLN A O 1
ATOM 710 N N . LEU A 1 89 ? -57.873 -7.956 91.194 1.00 97.56 89 LEU A N 1
ATOM 711 C CA . LEU A 1 89 ? -56.636 -8.727 91.078 1.00 97.56 89 LEU A CA 1
ATOM 712 C C . LEU A 1 89 ? -56.714 -9.731 89.920 1.00 97.56 89 LEU A C 1
ATOM 714 O O . LEU A 1 89 ? -55.845 -9.716 89.056 1.00 97.56 89 LEU A O 1
ATOM 718 N N . SER A 1 90 ? -57.788 -10.524 89.834 1.00 97.62 90 SER A N 1
ATOM 719 C CA . SER A 1 90 ? -57.970 -11.490 88.740 1.00 97.62 90 SER A CA 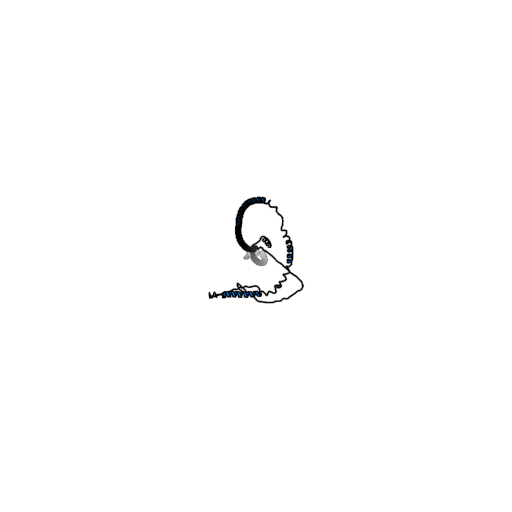1
ATOM 720 C C . SER A 1 90 ? -58.020 -10.819 87.361 1.00 97.62 90 SER A C 1
ATOM 722 O O . SER A 1 90 ? -57.494 -11.350 86.381 1.00 97.62 90 SER A O 1
ATOM 724 N N . ASP A 1 91 ? -58.622 -9.635 87.256 1.00 97.75 91 ASP A N 1
ATOM 725 C CA . ASP A 1 91 ? -58.645 -8.880 86.001 1.00 97.75 91 ASP A CA 1
ATOM 726 C C . ASP A 1 91 ? -57.297 -8.214 85.687 1.00 97.75 91 ASP A C 1
ATOM 728 O O . ASP A 1 91 ? -56.917 -8.133 84.515 1.00 97.75 91 ASP A O 1
ATOM 732 N N . ALA A 1 92 ? -56.534 -7.794 86.700 1.00 96.31 92 ALA A N 1
ATOM 733 C CA . ALA A 1 92 ? -55.160 -7.323 86.535 1.00 96.31 92 ALA A CA 1
ATOM 734 C C . ALA A 1 92 ? -54.221 -8.451 86.071 1.00 96.31 92 ALA A C 1
ATOM 736 O O . ALA A 1 92 ? -53.455 -8.247 85.131 1.00 96.31 92 ALA A O 1
ATOM 737 N N . GLU A 1 93 ? -54.336 -9.652 86.643 1.00 97.38 93 GLU A N 1
ATOM 738 C CA . GLU A 1 93 ? -53.597 -10.854 86.230 1.00 97.38 93 GLU A CA 1
ATOM 739 C C . GLU A 1 93 ? -53.886 -11.221 84.766 1.00 97.38 93 GLU A C 1
ATOM 741 O O . GLU A 1 93 ? -52.956 -11.420 83.982 1.00 97.38 93 GLU A O 1
ATOM 746 N N . LYS A 1 94 ? -55.162 -11.224 84.347 1.00 97.69 94 LYS A N 1
ATOM 747 C CA . LYS A 1 94 ? -55.548 -11.455 82.938 1.00 97.69 94 LYS A CA 1
ATOM 748 C C . LYS A 1 94 ? -54.967 -10.395 81.999 1.00 97.69 94 LYS A C 1
ATOM 750 O O . LYS A 1 94 ? -54.489 -10.736 80.916 1.00 97.69 94 LYS A O 1
ATOM 755 N N . ARG A 1 95 ? -55.001 -9.114 82.390 1.00 97.50 95 ARG A N 1
ATOM 756 C CA . ARG A 1 95 ? -54.402 -8.015 81.607 1.00 97.50 95 ARG A CA 1
ATOM 757 C C . ARG A 1 95 ? -52.892 -8.187 81.480 1.00 97.50 95 ARG A C 1
ATOM 759 O O . ARG A 1 95 ? -52.373 -8.054 80.378 1.00 97.50 95 ARG A O 1
ATOM 766 N N . LEU A 1 96 ? -52.207 -8.533 82.568 1.00 97.00 96 LEU A N 1
ATOM 767 C CA . LEU A 1 96 ? -50.764 -8.766 82.584 1.00 97.00 96 LEU A CA 1
ATOM 768 C C . LEU A 1 96 ? -50.379 -9.959 81.696 1.00 97.00 96 LEU A C 1
ATOM 770 O O . LEU A 1 96 ? -49.485 -9.825 80.865 1.00 97.00 96 LEU A O 1
ATOM 774 N N . ALA A 1 97 ? -51.107 -11.076 81.781 1.00 96.44 97 ALA A N 1
ATOM 775 C CA . ALA A 1 97 ? -50.895 -12.241 80.920 1.00 96.44 97 ALA A CA 1
ATOM 776 C C . ALA A 1 97 ? -51.142 -11.938 79.427 1.00 96.44 97 ALA A C 1
ATOM 778 O O . ALA A 1 97 ? -50.421 -12.435 78.562 1.00 96.44 97 ALA A O 1
ATOM 779 N N . ASN A 1 98 ? -52.136 -11.101 79.105 1.00 97.62 98 ASN A N 1
ATOM 780 C CA . ASN A 1 98 ? -52.376 -10.656 77.729 1.00 97.62 98 ASN A CA 1
ATOM 781 C C . ASN A 1 98 ? -51.268 -9.720 77.223 1.00 97.62 98 ASN A C 1
ATOM 783 O O . ASN A 1 98 ? -50.767 -9.936 76.123 1.00 97.62 98 ASN A O 1
ATOM 787 N N . LEU A 1 99 ? -50.831 -8.746 78.029 1.00 97.44 99 LEU A N 1
ATOM 788 C CA . LEU A 1 99 ? -49.726 -7.844 77.678 1.00 97.44 99 LEU A CA 1
ATOM 789 C C . LEU A 1 99 ? -48.402 -8.598 77.487 1.00 97.44 99 LEU A C 1
ATOM 791 O O . LEU A 1 99 ? -47.658 -8.291 76.559 1.00 97.44 99 LEU A O 1
ATOM 795 N N . GLN A 1 100 ? -48.122 -9.610 78.314 1.00 97.44 100 GLN A N 1
ATOM 796 C CA . GLN A 1 100 ? -46.965 -10.493 78.132 1.00 97.44 100 GLN A CA 1
ATOM 797 C C . GLN A 1 100 ? -47.040 -11.263 76.809 1.00 97.44 100 GLN A C 1
ATOM 799 O O . GLN A 1 100 ? -46.052 -11.297 76.076 1.00 97.44 100 GLN A O 1
ATOM 804 N N . ARG A 1 101 ? -48.210 -11.822 76.465 1.00 97.38 101 ARG A N 1
ATOM 805 C CA . ARG A 1 101 ? -48.413 -12.528 75.190 1.00 97.38 101 ARG A CA 1
ATOM 806 C C . ARG A 1 101 ? -48.224 -11.597 73.992 1.00 97.38 101 ARG A C 1
ATOM 808 O O . ARG A 1 101 ? -47.436 -11.909 73.109 1.00 97.38 101 ARG A O 1
ATOM 815 N N . GLU A 1 102 ? -48.860 -10.425 74.004 1.00 97.69 102 GLU A N 1
ATOM 816 C CA . GLU A 1 102 ? -48.683 -9.412 72.956 1.00 97.69 102 GLU A CA 1
ATOM 817 C C . GLU A 1 102 ? -47.226 -8.950 72.824 1.00 97.69 102 GLU A C 1
ATOM 819 O O . GLU A 1 102 ? -46.759 -8.700 71.714 1.00 97.69 102 GLU A O 1
ATOM 824 N N . SER A 1 103 ? -46.506 -8.805 73.941 1.00 96.94 103 SER A N 1
ATOM 825 C CA . SER A 1 103 ? -45.084 -8.451 73.929 1.00 96.94 103 SER A CA 1
ATOM 826 C C . SER A 1 103 ? -44.258 -9.541 73.252 1.00 96.94 103 SER A C 1
ATOM 828 O O . SER A 1 103 ? -43.440 -9.232 72.390 1.00 96.94 103 SER A O 1
ATOM 830 N N . GLN A 1 104 ? -44.506 -10.809 73.589 1.00 97.44 104 GLN A N 1
ATOM 831 C CA . GLN A 1 104 ? -43.798 -11.954 73.019 1.00 97.44 104 GLN A CA 1
ATOM 832 C C . GLN A 1 104 ? -44.121 -12.156 71.527 1.00 97.44 104 GLN A C 1
ATOM 834 O O . GLN A 1 104 ? -43.229 -12.465 70.738 1.00 97.44 104 GLN A O 1
ATOM 839 N N . GLU A 1 105 ? -45.372 -11.936 71.114 1.00 97.75 105 GLU A N 1
ATOM 840 C CA . GLU A 1 105 ? -45.790 -11.954 69.705 1.00 97.75 105 GLU A CA 1
ATOM 841 C C . GLU A 1 105 ? -45.111 -10.833 68.899 1.00 97.75 105 GLU A C 1
ATOM 843 O O . GLU A 1 105 ? -44.586 -11.084 67.811 1.00 97.75 105 GLU A O 1
ATOM 848 N N . LYS A 1 106 ? -45.056 -9.608 69.446 1.00 97.25 106 LYS A N 1
ATOM 849 C CA . LYS A 1 106 ? -44.350 -8.467 68.832 1.00 97.25 106 LYS A CA 1
ATOM 850 C C . LYS A 1 106 ? -42.845 -8.721 68.740 1.00 97.25 106 LYS A C 1
ATOM 852 O O . LYS A 1 106 ? -42.258 -8.448 67.698 1.00 97.25 106 LYS A O 1
ATOM 857 N N . GLU A 1 107 ? -42.231 -9.276 69.781 1.00 97.62 107 GLU A N 1
ATOM 858 C CA . GLU A 1 107 ? -40.807 -9.628 69.798 1.00 97.62 107 GLU A CA 1
ATOM 859 C C . GLU A 1 107 ? -40.475 -10.660 68.709 1.00 97.62 107 GLU A C 1
ATOM 861 O O . GLU A 1 107 ? -39.625 -10.391 67.862 1.00 97.62 107 GLU A O 1
ATOM 866 N N . GLN A 1 108 ? -41.229 -11.763 68.621 1.00 97.25 108 GLN A N 1
ATOM 867 C CA . GLN A 1 108 ? -41.077 -12.759 67.547 1.00 97.25 108 GLN A CA 1
ATOM 868 C C . GLN A 1 108 ? -41.289 -12.169 66.144 1.00 97.25 108 GLN A C 1
ATOM 870 O O . GLN A 1 108 ? -40.608 -12.562 65.195 1.00 97.25 108 GLN A O 1
ATOM 875 N N . HIS A 1 109 ? -42.240 -11.246 65.991 1.00 97.50 109 HIS A N 1
ATOM 876 C CA . HIS A 1 109 ? -42.486 -10.547 64.730 1.00 97.50 109 HIS A CA 1
ATOM 877 C C . HIS A 1 109 ? -41.304 -9.644 64.341 1.00 97.50 109 HIS A C 1
ATOM 879 O O . HIS A 1 109 ? -40.870 -9.670 63.189 1.00 97.50 109 HIS A O 1
ATOM 885 N N . TYR A 1 110 ? -40.729 -8.900 65.291 1.00 97.81 110 TYR A N 1
ATOM 886 C CA . TYR A 1 110 ? -39.534 -8.092 65.038 1.00 97.81 110 TYR A CA 1
ATOM 887 C C . TYR A 1 110 ? -38.303 -8.948 64.731 1.00 97.81 110 TYR A C 1
ATOM 889 O O . TYR A 1 110 ? -37.573 -8.601 63.806 1.00 97.81 110 TYR A O 1
ATOM 897 N N . THR A 1 111 ? -38.093 -10.082 65.414 1.00 98.00 111 THR A N 1
ATOM 898 C CA . THR A 1 111 ? -37.004 -11.018 65.077 1.00 98.00 111 THR A CA 1
ATOM 899 C C . THR A 1 111 ? -37.107 -11.487 63.625 1.00 98.00 111 THR A C 1
ATOM 901 O O . THR A 1 111 ? -36.134 -11.373 62.889 1.00 98.00 111 THR A O 1
ATOM 904 N N . LYS A 1 112 ? -38.299 -11.903 63.169 1.00 97.69 112 LYS A N 1
ATOM 905 C CA . LYS A 1 112 ? -38.519 -12.315 61.769 1.00 97.69 112 LYS A CA 1
ATOM 906 C C . LYS A 1 112 ? -38.204 -11.203 60.768 1.00 97.69 112 LYS A C 1
ATOM 908 O O . LYS A 1 112 ? -37.513 -11.457 59.789 1.00 97.69 112 LYS A O 1
ATOM 913 N N . ILE A 1 113 ? -38.652 -9.971 61.028 1.00 98.00 113 ILE A N 1
ATOM 914 C CA . ILE A 1 113 ? -38.339 -8.820 60.163 1.00 98.00 113 ILE A CA 1
ATOM 915 C C . ILE A 1 113 ? -36.831 -8.544 60.129 1.00 98.00 113 ILE A C 1
ATOM 917 O O . ILE A 1 113 ? -36.292 -8.251 59.064 1.00 98.00 113 ILE A O 1
ATOM 921 N N . ILE A 1 114 ? -36.141 -8.647 61.268 1.00 98.00 114 ILE A N 1
ATOM 922 C CA . ILE A 1 114 ? -34.685 -8.472 61.346 1.00 98.00 114 ILE A CA 1
ATOM 923 C C . ILE A 1 114 ? -33.969 -9.561 60.535 1.00 98.00 114 ILE A C 1
ATOM 925 O O . ILE A 1 114 ? -33.071 -9.237 59.760 1.00 98.00 114 ILE A O 1
ATOM 929 N N . ASP A 1 115 ? -34.391 -10.821 60.639 1.00 97.81 115 ASP A N 1
ATOM 930 C CA . ASP A 1 115 ? -33.821 -11.933 59.869 1.00 97.81 115 ASP A CA 1
ATOM 931 C C . ASP A 1 115 ? -34.056 -11.767 58.355 1.00 97.81 115 ASP A C 1
ATOM 933 O O . ASP A 1 115 ? -33.124 -11.921 57.561 1.00 97.81 115 ASP A O 1
ATOM 937 N N . GLU A 1 116 ? -35.266 -11.375 57.943 1.00 97.81 116 GLU A N 1
ATOM 938 C CA . GLU A 1 116 ? -35.602 -11.063 56.546 1.00 97.81 116 GLU A CA 1
ATOM 939 C C . GLU A 1 116 ? -34.788 -9.874 56.006 1.00 97.81 116 GLU A C 1
ATOM 941 O O . GLU A 1 116 ? -34.273 -9.925 54.885 1.00 97.81 116 GLU A O 1
ATOM 946 N N . MET A 1 117 ? -34.621 -8.812 56.803 1.00 97.94 117 MET A N 1
ATOM 947 C CA . MET A 1 117 ? -33.789 -7.659 56.449 1.00 97.94 117 MET A CA 1
ATOM 948 C C . MET A 1 117 ? -32.312 -8.037 56.329 1.00 97.94 117 MET A C 1
ATOM 950 O O . MET A 1 117 ? -31.681 -7.661 55.343 1.00 97.94 117 MET A O 1
ATOM 954 N N . ASN A 1 118 ? -31.770 -8.809 57.272 1.00 97.94 118 ASN A N 1
ATOM 955 C CA . ASN A 1 118 ? -30.384 -9.280 57.243 1.00 97.94 118 ASN A CA 1
ATOM 956 C C . ASN A 1 118 ? -30.117 -10.173 56.025 1.00 97.94 118 ASN A C 1
ATOM 958 O O . ASN A 1 118 ? -29.101 -10.005 55.349 1.00 97.94 118 ASN A O 1
ATOM 962 N N . LEU A 1 119 ? -31.044 -11.078 55.692 1.00 97.94 119 LEU A N 1
ATOM 963 C CA . LEU A 1 119 ? -30.956 -11.898 54.483 1.00 97.94 119 LEU A CA 1
ATOM 964 C C . LEU A 1 119 ? -30.973 -11.027 53.218 1.00 97.94 119 LEU A C 1
ATOM 966 O O . LEU A 1 119 ? -30.175 -11.241 52.306 1.00 97.94 119 LEU A O 1
ATOM 970 N N . LYS A 1 120 ? -31.838 -10.007 53.173 1.00 98.00 120 LYS A N 1
ATOM 971 C CA . LYS A 1 120 ? -31.915 -9.078 52.039 1.00 98.00 120 LYS A CA 1
ATOM 972 C C . LYS A 1 120 ? -30.656 -8.217 51.901 1.00 98.00 120 LYS A C 1
ATOM 974 O O . LYS A 1 120 ? -30.200 -8.018 50.778 1.00 98.00 120 LYS A O 1
ATOM 979 N N . ILE A 1 121 ? -30.085 -7.736 53.008 1.00 98.12 121 ILE A N 1
ATOM 980 C CA . ILE A 1 121 ? -28.806 -7.006 53.029 1.00 98.12 121 ILE A CA 1
ATOM 981 C C . ILE A 1 121 ? -27.697 -7.899 52.475 1.00 98.12 121 ILE A C 1
ATOM 983 O O . ILE A 1 121 ? -27.047 -7.508 51.511 1.00 98.12 121 ILE A O 1
ATOM 987 N N . LYS A 1 122 ? -27.559 -9.125 52.988 1.00 97.88 122 LYS A N 1
ATOM 988 C CA . LYS A 1 122 ? -26.536 -10.079 52.541 1.00 97.88 122 LYS A CA 1
ATOM 989 C C . LYS A 1 122 ? -26.637 -10.408 51.046 1.00 97.88 122 LYS A C 1
ATOM 991 O O . LYS A 1 122 ? -25.617 -10.519 50.370 1.00 97.88 122 LYS A O 1
ATOM 996 N N . ASN A 1 123 ? -27.856 -10.530 50.515 1.00 97.62 123 ASN A N 1
ATOM 997 C CA . ASN A 1 123 ? -28.068 -10.709 49.078 1.00 97.62 123 ASN A CA 1
ATOM 998 C C . ASN A 1 123 ? -27.636 -9.458 48.292 1.00 97.62 123 ASN A C 1
ATOM 1000 O O . ASN A 1 123 ? -26.865 -9.579 47.348 1.00 97.62 123 ASN A O 1
ATOM 1004 N N . MET A 1 124 ? -28.033 -8.254 48.725 1.00 97.56 124 MET A N 1
ATOM 1005 C CA . MET A 1 124 ? -27.613 -6.997 48.083 1.00 97.56 124 MET A CA 1
ATOM 1006 C C . MET A 1 124 ? -26.095 -6.755 48.165 1.00 97.56 124 MET A C 1
ATOM 1008 O O . MET A 1 124 ? -25.530 -6.142 47.260 1.00 97.56 124 MET A O 1
ATOM 1012 N N . GLU A 1 125 ? -25.419 -7.220 49.215 1.00 97.50 125 GLU A N 1
ATOM 1013 C CA . GLU A 1 125 ? -23.954 -7.202 49.319 1.00 97.50 125 GLU A CA 1
ATOM 1014 C C . GLU A 1 125 ? -23.317 -8.155 48.299 1.00 97.50 125 GLU A C 1
ATOM 1016 O O . GLU A 1 125 ? -22.425 -7.738 47.560 1.00 97.50 125 GLU A O 1
ATOM 1021 N N . SER A 1 126 ? -23.831 -9.385 48.184 1.00 97.62 126 SER A N 1
ATOM 1022 C CA . SER A 1 126 ? -23.396 -10.365 47.178 1.00 97.62 126 SER A CA 1
ATOM 1023 C C . SER A 1 126 ? -23.598 -9.861 45.743 1.00 97.62 126 SER A C 1
ATOM 1025 O O . SER A 1 126 ? -22.703 -10.007 44.910 1.00 97.62 126 SER A O 1
ATOM 1027 N N . ASP A 1 127 ? -24.739 -9.232 45.453 1.00 97.56 127 ASP A N 1
ATOM 1028 C CA . ASP A 1 127 ? -25.032 -8.643 44.141 1.00 97.56 127 ASP A CA 1
ATOM 1029 C C . ASP A 1 127 ? -24.080 -7.472 43.832 1.00 97.56 127 ASP A C 1
ATOM 1031 O O . ASP A 1 127 ? -23.578 -7.346 42.715 1.00 97.56 127 ASP A O 1
ATOM 1035 N N . ASN A 1 128 ? -23.758 -6.635 44.829 1.00 97.56 128 ASN A N 1
ATOM 1036 C CA . ASN A 1 128 ? -22.760 -5.569 44.682 1.00 97.56 128 ASN A CA 1
ATOM 1037 C C . ASN A 1 128 ? -21.343 -6.112 44.447 1.00 97.56 128 ASN A C 1
ATOM 1039 O O . ASN A 1 128 ? -20.586 -5.517 43.681 1.00 97.56 128 ASN A O 1
ATOM 1043 N N . GLU A 1 129 ? -20.961 -7.212 45.096 1.00 97.50 129 GLU A N 1
ATOM 1044 C CA . GLU A 1 129 ? -19.664 -7.867 44.890 1.00 97.50 129 GLU A CA 1
ATOM 1045 C C . GLU A 1 129 ? -19.558 -8.431 43.461 1.00 97.50 129 GLU A C 1
ATOM 1047 O O . GLU A 1 129 ? -18.564 -8.189 42.772 1.00 97.50 129 GLU A O 1
ATOM 1052 N N . ALA A 1 130 ? -20.621 -9.080 42.970 1.00 97.12 130 ALA A N 1
ATOM 1053 C CA . ALA A 1 130 ? -20.717 -9.554 41.590 1.00 97.12 130 ALA A CA 1
ATOM 1054 C C . ALA A 1 130 ? -20.621 -8.399 40.574 1.00 97.12 130 ALA A C 1
ATOM 1056 O O . ALA A 1 130 ? -19.795 -8.450 39.662 1.00 97.12 130 ALA A O 1
ATOM 1057 N N . LEU A 1 131 ? -21.376 -7.313 40.778 1.00 97.69 131 LEU A N 1
ATOM 1058 C CA . LEU A 1 131 ? -21.315 -6.117 39.927 1.00 97.69 131 LEU A CA 1
ATOM 1059 C C . LEU A 1 131 ? -19.937 -5.437 39.963 1.00 97.69 131 LEU A C 1
ATOM 1061 O O . LEU A 1 131 ? -19.494 -4.894 38.951 1.00 97.69 131 LEU A O 1
ATOM 1065 N N . ARG A 1 132 ? -19.222 -5.455 41.095 1.00 97.81 132 ARG A N 1
ATOM 1066 C CA . ARG A 1 132 ? -17.836 -4.951 41.173 1.00 97.81 132 ARG A CA 1
ATOM 1067 C C . ARG A 1 132 ? -16.872 -5.817 40.367 1.00 97.81 132 ARG A C 1
ATOM 1069 O O . ARG A 1 132 ? -16.011 -5.259 39.687 1.00 97.81 132 ARG A O 1
ATOM 1076 N N . ALA A 1 133 ? -17.021 -7.140 40.419 1.00 97.12 133 ALA A N 1
ATOM 1077 C CA . ALA A 1 133 ? -16.221 -8.065 39.620 1.00 97.12 133 ALA A CA 1
ATOM 1078 C C . ALA A 1 133 ? -16.488 -7.890 38.113 1.00 97.12 133 ALA A C 1
ATOM 1080 O O . ALA A 1 133 ? -15.540 -7.786 37.337 1.00 97.12 133 ALA A O 1
ATOM 1081 N N . GLU A 1 134 ? -17.752 -7.755 37.708 1.00 97.75 134 GLU A N 1
ATOM 1082 C CA . GLU A 1 134 ? -18.142 -7.467 36.320 1.00 97.75 134 GLU A CA 1
ATOM 1083 C C . GLU A 1 134 ? -17.561 -6.126 35.835 1.00 97.75 134 GLU A C 1
ATOM 1085 O O . GLU A 1 134 ? -16.922 -6.064 34.786 1.00 97.75 134 GLU A O 1
ATOM 1090 N N . ASN A 1 135 ? -17.665 -5.059 36.635 1.00 97.19 135 ASN A N 1
ATOM 1091 C CA . ASN A 1 135 ? -17.053 -3.763 36.313 1.00 97.19 135 ASN A CA 1
ATOM 1092 C C . ASN A 1 135 ? -15.518 -3.830 36.196 1.00 97.19 135 ASN A C 1
ATOM 1094 O O . ASN A 1 135 ? -14.932 -3.071 35.422 1.00 97.19 135 ASN A O 1
ATOM 1098 N N . ALA A 1 136 ? -14.849 -4.706 36.952 1.00 97.12 136 ALA A N 1
ATOM 1099 C CA . ALA A 1 136 ? -13.410 -4.921 36.813 1.00 97.12 136 ALA A CA 1
ATOM 1100 C C . ALA A 1 136 ? -13.070 -5.612 35.481 1.00 97.12 136 ALA A C 1
ATOM 1102 O O . ALA A 1 136 ? -12.179 -5.144 34.774 1.00 97.12 136 ALA A O 1
ATOM 1103 N N . GLN A 1 137 ? -13.829 -6.646 35.099 1.00 97.50 137 GLN A N 1
ATOM 1104 C CA . GLN A 1 137 ? -13.682 -7.336 33.809 1.00 97.50 137 GLN A CA 1
ATOM 1105 C C . GLN A 1 137 ? -13.953 -6.403 32.620 1.00 97.50 137 GLN A C 1
ATOM 1107 O O . GLN A 1 137 ? -13.200 -6.415 31.649 1.00 97.50 137 GLN A O 1
ATOM 1112 N N . ILE A 1 138 ? -14.975 -5.541 32.708 1.00 97.69 138 ILE A N 1
ATOM 1113 C CA . ILE A 1 138 ? -15.270 -4.535 31.674 1.00 97.69 138 ILE A CA 1
ATOM 1114 C C . ILE A 1 138 ? -14.081 -3.583 31.491 1.00 97.69 138 ILE A C 1
ATOM 1116 O O . ILE A 1 138 ? -13.650 -3.368 30.362 1.00 97.69 138 ILE A O 1
ATOM 1120 N N . ARG A 1 139 ? -13.492 -3.065 32.578 1.00 97.31 139 ARG A N 1
ATOM 1121 C CA . ARG A 1 139 ? -12.316 -2.175 32.503 1.00 97.31 139 ARG A CA 1
ATOM 1122 C C . ARG A 1 139 ? -11.081 -2.859 31.920 1.00 97.31 139 ARG A C 1
ATOM 1124 O O . ARG A 1 139 ? -10.299 -2.215 31.222 1.00 97.31 139 ARG A O 1
ATOM 1131 N N . GLU A 1 140 ? -10.887 -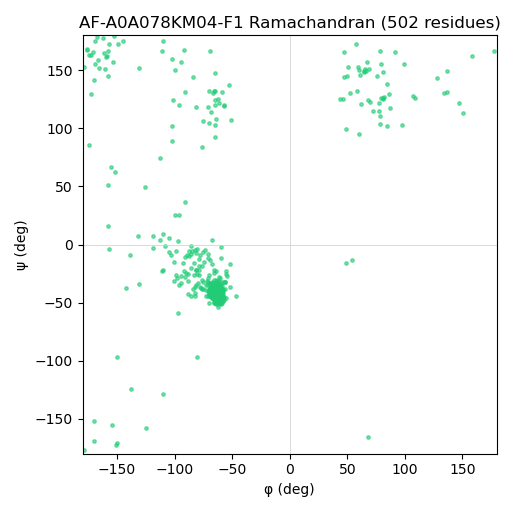4.143 32.209 1.00 97.56 140 GLU A N 1
ATOM 1132 C CA . GLU A 1 140 ? -9.804 -4.933 31.620 1.00 97.56 140 GLU A CA 1
ATOM 1133 C C . GLU A 1 140 ? -10.016 -5.104 30.108 1.00 97.56 140 GLU A C 1
ATOM 1135 O O . GLU A 1 140 ? -9.120 -4.780 29.326 1.00 97.56 140 GLU A O 1
ATOM 1140 N N . ALA A 1 141 ? -11.232 -5.462 29.683 1.00 96.88 141 ALA A N 1
ATOM 1141 C CA . ALA A 1 141 ? -11.607 -5.551 28.273 1.00 96.88 141 ALA A CA 1
ATOM 1142 C C . ALA A 1 141 ? -11.506 -4.199 27.534 1.00 96.88 141 ALA A C 1
ATOM 1144 O O . ALA A 1 141 ? -11.044 -4.153 26.393 1.00 96.88 141 ALA A O 1
ATOM 1145 N N . GLU A 1 142 ? -11.875 -3.081 28.169 1.00 97.62 142 GLU A N 1
ATOM 1146 C CA . GLU A 1 142 ? -11.682 -1.726 27.626 1.00 97.62 142 GLU A CA 1
ATOM 1147 C C . GLU A 1 142 ? -10.194 -1.403 27.415 1.00 97.62 142 GLU A C 1
ATOM 1149 O O . GLU A 1 142 ? -9.818 -0.860 26.371 1.00 97.62 142 GLU A O 1
ATOM 1154 N N . ALA A 1 143 ? -9.332 -1.775 28.367 1.00 97.44 143 ALA A N 1
ATOM 1155 C CA . ALA A 1 143 ? -7.888 -1.576 28.267 1.00 97.44 143 ALA A CA 1
ATOM 1156 C C . ALA A 1 143 ? -7.245 -2.463 27.183 1.00 97.44 143 ALA A C 1
ATOM 1158 O O . ALA A 1 143 ? -6.353 -2.007 26.460 1.00 97.44 143 ALA A O 1
ATOM 1159 N N . GLU A 1 144 ? -7.693 -3.711 27.022 1.00 98.00 144 GLU A N 1
ATOM 1160 C CA . GLU A 1 144 ? -7.280 -4.573 25.906 1.00 98.00 144 GLU A CA 1
ATOM 1161 C C . GLU A 1 144 ? -7.744 -4.022 24.556 1.00 98.00 144 GLU A C 1
ATOM 1163 O O . GLU A 1 144 ? -6.949 -3.922 23.619 1.00 98.00 144 GLU A O 1
ATOM 1168 N N . LEU A 1 145 ? -8.994 -3.572 24.462 1.00 97.88 145 LEU A N 1
ATOM 1169 C CA . LEU A 1 145 ? -9.550 -2.965 23.256 1.00 97.88 145 LEU A CA 1
ATOM 1170 C C . LEU A 1 145 ? -8.822 -1.663 22.881 1.00 97.88 145 LEU A C 1
ATOM 1172 O O . LEU A 1 145 ? -8.609 -1.394 21.696 1.00 97.88 145 LEU A O 1
ATOM 1176 N N . GLN A 1 146 ? -8.362 -0.880 23.862 1.00 97.88 146 GLN A N 1
ATOM 1177 C CA . GLN A 1 146 ? -7.500 0.280 23.621 1.00 97.88 146 GLN A CA 1
ATOM 1178 C C . GLN A 1 146 ? -6.121 -0.123 23.068 1.00 97.88 146 GLN A C 1
ATOM 1180 O O . GLN A 1 146 ? -5.660 0.496 22.106 1.00 97.88 146 GLN A O 1
ATOM 1185 N N . LYS A 1 147 ? -5.481 -1.171 23.610 1.00 97.94 147 LYS A N 1
ATOM 1186 C CA . LYS A 1 147 ? -4.216 -1.711 23.067 1.00 97.94 147 LYS A CA 1
ATOM 1187 C C . LYS A 1 147 ? -4.393 -2.213 21.632 1.00 97.94 147 LYS A C 1
ATOM 1189 O O . LYS A 1 147 ? -3.584 -1.884 20.770 1.00 97.94 147 LYS A O 1
ATOM 1194 N N . LEU A 1 148 ? -5.470 -2.951 21.354 1.00 98.06 148 LEU A N 1
ATOM 1195 C CA . LEU A 1 148 ? -5.782 -3.450 20.011 1.00 98.06 148 LEU A CA 1
ATOM 1196 C C . LEU A 1 148 ? -6.004 -2.308 19.010 1.00 98.06 148 LEU A C 1
ATOM 1198 O O . LEU A 1 148 ? -5.495 -2.382 17.896 1.00 98.06 148 LEU A O 1
ATOM 1202 N N . ARG A 1 149 ? -6.680 -1.220 19.407 1.00 98.12 149 ARG A N 1
ATOM 1203 C CA . ARG A 1 149 ? -6.808 -0.007 18.575 1.00 98.12 149 ARG A CA 1
ATOM 1204 C C . ARG A 1 149 ? -5.457 0.651 18.278 1.00 98.12 149 ARG A C 1
ATOM 1206 O O . ARG A 1 149 ? -5.228 1.058 17.146 1.00 98.12 149 ARG A O 1
ATOM 1213 N N . GLN A 1 150 ? -4.555 0.728 19.259 1.00 97.81 150 GLN A N 1
ATOM 1214 C CA . GLN A 1 150 ? -3.200 1.257 19.043 1.00 97.81 150 GLN A CA 1
ATOM 1215 C C . GLN A 1 150 ? -2.378 0.367 18.099 1.00 97.81 150 GLN A C 1
ATOM 1217 O O . GLN A 1 150 ? -1.694 0.883 17.218 1.00 97.81 150 GLN A O 1
ATOM 1222 N N . MET A 1 151 ? -2.474 -0.959 18.240 1.00 97.88 151 MET A N 1
ATOM 1223 C CA . MET A 1 151 ? -1.829 -1.905 17.323 1.00 97.88 151 MET A CA 1
ATOM 1224 C C . MET A 1 151 ? -2.402 -1.823 15.904 1.00 97.88 151 MET A C 1
ATOM 1226 O O . MET A 1 151 ? -1.640 -1.922 14.946 1.00 97.88 151 MET A O 1
ATOM 1230 N N . LEU A 1 152 ? -3.718 -1.629 15.760 1.00 97.94 152 LEU A N 1
ATOM 1231 C CA . LEU A 1 152 ? -4.363 -1.448 14.460 1.00 97.94 152 LEU A CA 1
ATOM 1232 C C . LEU A 1 152 ? -3.831 -0.193 13.758 1.00 97.94 152 LEU A C 1
ATOM 1234 O O . LEU A 1 152 ? -3.333 -0.316 12.644 1.00 97.94 152 LEU A O 1
ATOM 1238 N N . GLN A 1 153 ? -3.819 0.957 14.443 1.00 98.19 153 GLN A N 1
ATOM 1239 C CA . GLN A 1 153 ? -3.268 2.205 13.901 1.00 98.19 153 GLN A CA 1
ATOM 1240 C C . GLN A 1 153 ? -1.810 2.029 13.449 1.00 98.19 153 GLN A C 1
ATOM 1242 O O . GLN A 1 153 ? -1.466 2.379 12.329 1.00 98.19 153 GLN A O 1
ATOM 1247 N N . GLN A 1 154 ? -0.961 1.396 14.270 1.00 97.88 154 GLN A N 1
ATOM 1248 C CA . GLN A 1 154 ? 0.434 1.117 13.897 1.00 97.88 154 GLN A CA 1
ATOM 1249 C C . GLN A 1 154 ? 0.559 0.256 12.630 1.00 97.88 154 GLN A C 1
ATOM 1251 O O . GLN A 1 154 ? 1.526 0.407 11.883 1.00 97.88 154 GLN A O 1
ATOM 1256 N N . LYS A 1 155 ? -0.389 -0.657 12.381 1.00 97.69 155 LYS A N 1
ATOM 1257 C CA . LYS A 1 155 ? -0.423 -1.465 11.155 1.00 97.69 155 LYS A CA 1
ATOM 1258 C C . LYS A 1 155 ? -0.989 -0.709 9.959 1.00 97.69 155 LYS A C 1
ATOM 1260 O O . LYS A 1 155 ? -0.514 -0.936 8.851 1.00 97.69 155 LYS A O 1
ATOM 1265 N N . GLU A 1 156 ? -1.936 0.197 10.162 1.00 98.19 156 GLU A N 1
ATOM 1266 C CA . GLU A 1 156 ? -2.426 1.101 9.116 1.00 98.19 156 GLU A CA 1
ATOM 1267 C C . GLU A 1 156 ? -1.306 2.055 8.659 1.00 98.19 156 GLU A C 1
ATOM 1269 O O . GLU A 1 156 ? -1.021 2.118 7.462 1.00 98.19 156 GLU A O 1
ATOM 1274 N N . ASP A 1 157 ? -0.574 2.663 9.599 1.00 97.94 157 ASP A N 1
ATOM 1275 C CA . ASP A 1 157 ? 0.597 3.513 9.330 1.00 97.94 157 ASP A CA 1
ATOM 1276 C C . ASP A 1 157 ? 1.718 2.737 8.587 1.00 97.94 157 ASP A C 1
ATOM 1278 O O . ASP A 1 157 ? 2.352 3.247 7.656 1.00 97.94 157 ASP A O 1
ATOM 1282 N N . GLU A 1 158 ? 1.966 1.474 8.966 1.00 98.19 158 GLU A N 1
ATOM 1283 C CA . GLU A 1 158 ? 2.932 0.591 8.291 1.00 98.19 158 GLU A CA 1
ATOM 1284 C C . GLU A 1 158 ? 2.494 0.255 6.854 1.00 98.19 158 GLU A C 1
ATOM 1286 O O . GLU A 1 158 ? 3.315 0.294 5.933 1.00 98.19 158 GLU A O 1
ATOM 1291 N N . ILE A 1 159 ? 1.204 -0.026 6.636 1.00 98.06 159 ILE A N 1
ATOM 1292 C CA . ILE A 1 159 ? 0.633 -0.288 5.306 1.00 98.06 159 ILE A CA 1
ATOM 1293 C C . ILE A 1 159 ? 0.721 0.955 4.414 1.00 98.06 159 ILE A C 1
ATOM 1295 O O . ILE A 1 159 ? 1.067 0.825 3.236 1.00 98.06 159 ILE A O 1
ATOM 1299 N N . GLU A 1 160 ? 0.457 2.152 4.942 1.00 97.88 160 GLU A N 1
ATOM 1300 C CA . GLU A 1 160 ? 0.583 3.403 4.186 1.00 97.88 160 GLU A CA 1
ATOM 1301 C C . GLU A 1 160 ? 2.047 3.662 3.786 1.00 97.88 160 GLU A C 1
ATOM 1303 O O . GLU A 1 160 ? 2.338 3.909 2.611 1.00 97.88 160 GLU A O 1
ATOM 1308 N N . SER A 1 161 ? 2.988 3.480 4.720 1.00 98.25 161 SER A N 1
ATOM 1309 C CA . SER A 1 161 ? 4.432 3.576 4.459 1.00 98.25 161 SER A CA 1
ATOM 1310 C C . SER A 1 161 ? 4.905 2.585 3.386 1.00 98.25 161 SER A C 1
ATOM 1312 O O . SER A 1 161 ? 5.589 2.973 2.433 1.00 98.25 161 SER A O 1
ATOM 1314 N N . LEU A 1 162 ? 4.507 1.312 3.481 1.00 98.00 162 LEU A N 1
ATOM 1315 C CA . LEU A 1 162 ? 4.835 0.288 2.481 1.00 98.00 162 LEU A CA 1
ATOM 1316 C C . LEU A 1 162 ? 4.194 0.584 1.117 1.00 98.00 162 LEU A C 1
ATOM 1318 O O . LEU A 1 162 ? 4.825 0.366 0.081 1.00 98.00 162 LEU A O 1
ATOM 1322 N N . SER A 1 163 ? 2.979 1.134 1.096 1.00 97.81 163 SER A N 1
ATOM 1323 C CA . SER A 1 163 ? 2.297 1.544 -0.138 1.00 97.81 163 SER A CA 1
ATOM 1324 C C . SER A 1 163 ? 3.024 2.704 -0.828 1.00 97.81 163 SER A C 1
ATOM 1326 O O . SER A 1 163 ? 3.228 2.665 -2.044 1.00 97.81 163 SER A O 1
ATOM 1328 N N . ALA A 1 164 ? 3.499 3.693 -0.064 1.00 97.50 164 ALA A N 1
ATOM 1329 C CA . ALA A 1 164 ? 4.317 4.788 -0.581 1.00 97.50 164 ALA A CA 1
ATOM 1330 C C . ALA A 1 164 ? 5.675 4.296 -1.126 1.00 97.50 164 ALA A C 1
ATOM 1332 O O . ALA A 1 164 ? 6.099 4.715 -2.208 1.00 97.50 164 ALA A O 1
ATOM 1333 N N . GLN A 1 165 ? 6.333 3.359 -0.433 1.00 97.88 165 GLN A N 1
ATOM 1334 C CA . GLN A 1 165 ? 7.573 2.724 -0.902 1.00 97.88 165 GLN A CA 1
ATOM 1335 C C . GLN A 1 165 ? 7.364 1.920 -2.196 1.00 97.88 165 GLN A C 1
ATOM 1337 O O . GLN A 1 165 ? 8.181 2.004 -3.121 1.00 97.88 165 GLN A O 1
ATOM 1342 N N . LEU A 1 166 ? 6.262 1.171 -2.296 1.00 97.56 166 LEU A N 1
ATOM 1343 C CA . LEU A 1 166 ? 5.895 0.421 -3.497 1.00 97.56 166 LEU A CA 1
ATOM 1344 C C . LEU A 1 166 ? 5.645 1.358 -4.685 1.00 97.56 166 LEU A C 1
ATOM 1346 O O . LEU A 1 166 ? 6.135 1.098 -5.783 1.00 97.56 166 LEU A O 1
ATOM 1350 N N . GLU A 1 167 ? 4.928 2.462 -4.477 1.00 97.81 167 GLU A N 1
ATOM 1351 C CA . GLU A 1 167 ? 4.659 3.446 -5.530 1.00 97.81 167 GLU A CA 1
ATOM 1352 C C . GLU A 1 167 ? 5.939 4.155 -6.000 1.00 97.81 167 GLU A C 1
ATOM 1354 O O . GLU A 1 167 ? 6.142 4.340 -7.200 1.00 97.81 167 GLU A O 1
ATOM 1359 N N . ASN A 1 168 ? 6.862 4.465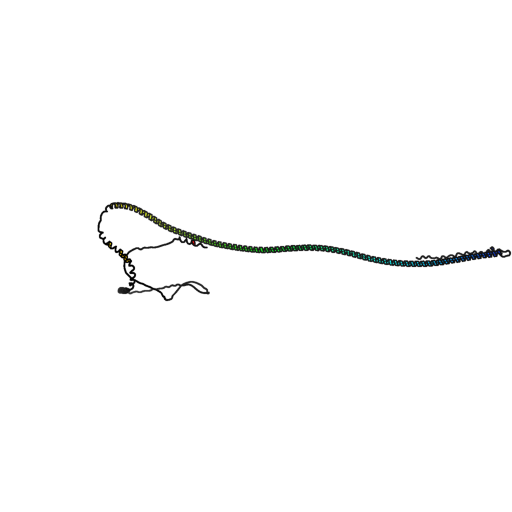 -5.085 1.00 97.69 168 ASN A N 1
ATOM 1360 C CA . ASN A 1 168 ? 8.190 4.961 -5.451 1.00 97.69 168 ASN A CA 1
ATOM 1361 C C . ASN A 1 168 ? 8.986 3.922 -6.268 1.00 97.69 168 ASN A C 1
ATOM 1363 O O . ASN A 1 168 ? 9.593 4.253 -7.285 1.00 97.69 168 ASN A O 1
ATOM 1367 N N . SER A 1 169 ? 8.919 2.646 -5.879 1.00 97.19 169 SER A N 1
ATOM 1368 C CA . SER A 1 169 ? 9.575 1.550 -6.606 1.00 97.19 169 SER A CA 1
ATOM 1369 C C . SER A 1 169 ? 9.007 1.353 -8.018 1.00 97.19 169 SER A C 1
ATOM 1371 O O . SER A 1 169 ? 9.764 1.045 -8.939 1.00 97.19 169 SER A O 1
ATOM 1373 N N . LYS A 1 170 ? 7.699 1.575 -8.230 1.00 97.69 170 LYS A N 1
ATOM 1374 C CA . LYS A 1 170 ? 7.099 1.578 -9.579 1.00 97.69 170 LYS A CA 1
ATOM 1375 C C . LYS A 1 170 ? 7.656 2.707 -10.442 1.00 97.69 170 LYS A C 1
ATOM 1377 O O . LYS A 1 170 ? 8.053 2.435 -11.570 1.00 97.69 170 LYS A O 1
ATOM 1382 N N . LYS A 1 171 ? 7.744 3.933 -9.910 1.00 97.75 171 LYS A N 1
ATOM 1383 C CA . LYS A 1 171 ? 8.305 5.092 -10.632 1.00 97.75 171 LYS A CA 1
ATOM 1384 C C . LYS A 1 171 ? 9.741 4.830 -11.083 1.00 97.75 171 LYS A C 1
ATOM 1386 O O . LYS A 1 171 ? 10.030 4.962 -12.267 1.00 97.75 171 LYS A O 1
ATOM 1391 N N . ILE A 1 172 ? 10.593 4.339 -10.179 1.00 97.25 172 ILE A N 1
ATOM 1392 C CA . ILE A 1 172 ? 11.976 3.943 -10.497 1.00 97.25 172 ILE A CA 1
ATOM 1393 C C . ILE A 1 172 ? 12.006 2.848 -11.579 1.00 97.25 172 ILE A C 1
ATOM 1395 O O . ILE A 1 172 ? 12.818 2.899 -12.498 1.00 97.25 172 ILE A O 1
ATOM 1399 N N . ASN A 1 173 ? 11.107 1.861 -11.518 1.00 97.50 173 ASN A N 1
ATOM 1400 C CA . ASN A 1 173 ? 11.016 0.809 -12.536 1.00 97.50 173 ASN A CA 1
ATOM 1401 C C . ASN A 1 173 ? 10.592 1.370 -13.910 1.00 97.50 173 ASN A C 1
ATOM 1403 O O . ASN A 1 173 ? 11.158 0.989 -14.931 1.00 97.50 173 ASN A O 1
ATOM 1407 N N . ASP A 1 174 ? 9.648 2.309 -13.962 1.00 97.75 174 ASP A N 1
ATOM 1408 C CA . ASP A 1 174 ? 9.231 2.947 -15.217 1.00 97.75 174 ASP A CA 1
ATOM 1409 C C . ASP A 1 174 ? 10.306 3.890 -15.791 1.00 97.75 174 ASP A C 1
ATOM 1411 O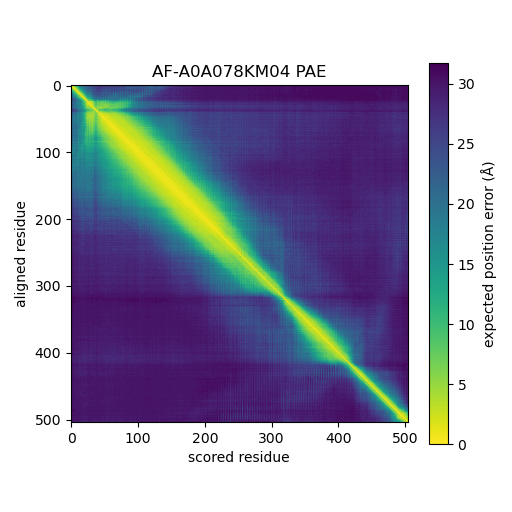 O . ASP A 1 174 ? 10.516 3.907 -17.007 1.00 97.75 174 ASP A O 1
ATOM 1415 N N . GLU A 1 175 ? 11.068 4.587 -14.943 1.00 97.56 175 GLU A N 1
ATOM 1416 C CA . GLU A 1 175 ? 12.288 5.308 -15.338 1.00 97.56 175 GLU A CA 1
ATOM 1417 C C . GLU A 1 175 ? 13.336 4.356 -15.938 1.00 97.56 175 GLU A C 1
ATOM 1419 O O . GLU A 1 175 ? 13.864 4.621 -17.021 1.00 97.56 175 GLU A O 1
ATOM 1424 N N . LEU A 1 176 ? 13.585 3.206 -15.301 1.00 97.06 176 LEU A N 1
ATOM 1425 C CA . LEU A 1 176 ? 14.500 2.180 -15.813 1.00 97.06 176 LEU A CA 1
ATOM 1426 C C . LEU A 1 176 ? 14.020 1.582 -17.144 1.00 97.06 176 LEU A C 1
ATOM 1428 O O . LEU A 1 176 ? 14.831 1.430 -18.057 1.00 97.06 176 LEU A O 1
ATOM 1432 N N . LYS A 1 177 ? 12.719 1.305 -17.317 1.00 97.69 177 LYS A N 1
ATOM 1433 C CA . LYS A 1 177 ? 12.151 0.866 -18.611 1.00 97.69 177 LYS A CA 1
ATOM 1434 C C . LYS A 1 177 ? 12.360 1.909 -19.704 1.00 97.69 177 LYS A C 1
ATOM 1436 O O . LYS A 1 177 ? 12.705 1.550 -20.828 1.00 97.69 177 LYS A O 1
ATOM 1441 N N . ASN A 1 178 ? 12.162 3.191 -19.396 1.00 97.25 178 ASN A N 1
ATOM 1442 C CA . ASN A 1 178 ? 12.426 4.267 -20.349 1.00 97.25 178 ASN A CA 1
ATOM 1443 C C . ASN A 1 178 ? 13.919 4.335 -20.699 1.00 97.25 178 ASN A C 1
ATOM 1445 O O . ASN A 1 178 ? 14.258 4.419 -21.879 1.00 97.25 178 ASN A O 1
ATOM 1449 N N . LYS A 1 179 ? 14.812 4.177 -19.715 1.00 96.75 179 LYS A N 1
ATOM 1450 C CA . LYS A 1 179 ? 16.260 4.116 -19.953 1.00 96.75 179 LYS A CA 1
ATOM 1451 C C . LYS A 1 179 ? 16.677 2.911 -20.801 1.00 96.75 179 LYS A C 1
ATOM 1453 O O . LYS A 1 179 ? 17.544 3.056 -21.658 1.00 96.75 179 LYS A O 1
ATOM 1458 N N . ILE A 1 180 ? 16.043 1.752 -20.618 1.00 97.38 180 ILE A N 1
ATOM 1459 C CA . ILE A 1 180 ? 16.254 0.570 -21.467 1.00 97.38 180 ILE A CA 1
ATOM 1460 C C . ILE A 1 180 ? 15.847 0.876 -22.914 1.00 97.38 180 ILE A C 1
ATOM 1462 O O . ILE A 1 180 ? 16.667 0.683 -23.803 1.00 97.38 180 ILE A O 1
ATOM 1466 N N . ARG A 1 181 ? 14.666 1.464 -23.156 1.00 97.12 181 ARG A N 1
ATOM 1467 C CA . ARG A 1 181 ? 14.241 1.877 -24.513 1.00 97.12 181 ARG A CA 1
ATOM 1468 C C . ARG A 1 181 ? 15.188 2.893 -25.156 1.00 97.12 181 ARG A C 1
ATOM 1470 O O . ARG A 1 181 ? 15.431 2.843 -26.359 1.00 97.12 181 ARG A O 1
ATOM 1477 N N . GLU A 1 182 ? 15.726 3.833 -24.379 1.00 97.25 182 GLU A N 1
ATOM 1478 C CA . GLU A 1 182 ? 16.751 4.764 -24.868 1.00 97.25 182 GLU A CA 1
ATOM 1479 C C . GLU A 1 182 ? 18.027 4.029 -25.297 1.00 97.25 182 GLU A C 1
ATOM 1481 O O . GLU A 1 182 ? 18.570 4.328 -26.360 1.00 97.25 182 GLU A O 1
ATOM 1486 N N . LEU A 1 183 ? 18.488 3.053 -24.508 1.00 96.69 183 LEU A N 1
ATOM 1487 C CA . LEU A 1 183 ? 19.654 2.229 -24.838 1.00 96.69 183 LEU A CA 1
ATOM 1488 C C . LEU A 1 183 ? 19.396 1.326 -26.054 1.00 96.69 183 LEU A C 1
ATOM 1490 O O . LEU A 1 183 ? 20.263 1.232 -26.917 1.00 96.69 183 LEU A O 1
ATOM 1494 N N . GLU A 1 184 ? 18.207 0.734 -26.178 1.00 96.75 184 GLU A N 1
ATOM 1495 C CA . GLU A 1 184 ? 17.782 -0.037 -27.356 1.00 96.75 184 GLU A CA 1
ATOM 1496 C C . GLU A 1 184 ? 17.796 0.829 -28.628 1.00 96.75 184 GLU A C 1
ATOM 1498 O O . GLU A 1 184 ? 18.338 0.415 -29.652 1.00 96.75 184 GLU A O 1
ATOM 1503 N N . ASN A 1 185 ? 17.291 2.066 -28.557 1.00 96.62 185 ASN A N 1
ATOM 1504 C CA . ASN A 1 185 ? 17.346 3.024 -29.667 1.00 96.62 185 ASN A CA 1
ATOM 1505 C C . ASN A 1 185 ? 18.786 3.441 -30.024 1.00 96.62 185 ASN A C 1
ATOM 1507 O O . ASN A 1 185 ? 19.099 3.648 -31.198 1.00 96.62 185 ASN A O 1
ATOM 1511 N N . VAL A 1 186 ? 19.674 3.587 -29.033 1.00 96.19 186 VAL A N 1
ATOM 1512 C CA . VAL A 1 186 ? 21.103 3.859 -29.272 1.00 96.19 186 VAL A CA 1
ATOM 1513 C C . VAL A 1 186 ? 21.782 2.652 -29.925 1.00 96.19 186 VAL A C 1
ATOM 1515 O O . VAL A 1 186 ? 22.527 2.839 -30.885 1.00 96.19 186 VAL A O 1
ATOM 1518 N N . GLN A 1 187 ? 21.478 1.431 -29.477 1.00 96.19 187 GLN A N 1
ATOM 1519 C CA . GLN A 1 187 ? 21.997 0.198 -30.069 1.00 96.19 187 GLN A CA 1
ATOM 1520 C C . GLN A 1 187 ? 21.538 0.034 -31.524 1.00 96.19 187 GLN A C 1
ATOM 1522 O O . GLN A 1 187 ? 22.364 -0.256 -32.383 1.00 96.19 187 GLN A O 1
ATOM 1527 N N . GLN A 1 188 ? 20.261 0.292 -31.834 1.00 96.50 188 GLN A N 1
ATOM 1528 C CA . GLN A 1 188 ? 19.761 0.253 -33.215 1.00 96.50 188 GLN A CA 1
ATOM 1529 C C . GLN A 1 188 ? 20.519 1.228 -34.125 1.00 96.50 188 GLN A C 1
ATOM 1531 O O . GLN A 1 188 ? 20.992 0.823 -35.185 1.00 96.50 188 GLN A O 1
ATOM 1536 N N . LYS A 1 189 ? 20.727 2.476 -33.684 1.00 96.12 189 LYS A N 1
ATOM 1537 C CA . LYS A 1 189 ? 21.534 3.458 -34.431 1.00 96.12 189 LYS A CA 1
ATOM 1538 C C . LYS A 1 189 ? 22.990 3.024 -34.587 1.00 96.12 189 LYS A C 1
ATOM 1540 O O . LYS A 1 189 ? 23.589 3.242 -35.634 1.00 96.12 189 LYS A O 1
ATOM 1545 N N . GLN A 1 190 ? 23.576 2.404 -33.563 1.00 96.31 190 GLN A N 1
ATOM 1546 C CA . GLN A 1 190 ? 24.929 1.858 -33.647 1.00 96.31 190 GLN A CA 1
ATOM 1547 C C . GLN A 1 190 ? 25.013 0.717 -34.673 1.00 96.31 190 GLN A C 1
ATOM 1549 O O . GLN A 1 190 ? 25.970 0.662 -35.444 1.00 96.31 190 GLN A O 1
ATOM 1554 N N . ASP A 1 191 ? 24.007 -0.155 -34.734 1.00 95.62 191 ASP A N 1
ATOM 1555 C CA . ASP A 1 191 ? 23.921 -1.226 -35.729 1.00 95.62 191 ASP A CA 1
ATOM 1556 C C . ASP A 1 191 ? 23.711 -0.675 -37.151 1.00 95.62 191 ASP A C 1
ATOM 1558 O O . ASP A 1 191 ? 24.288 -1.206 -38.101 1.00 95.62 191 ASP A O 1
ATOM 1562 N N . GLU A 1 192 ? 22.942 0.406 -37.312 1.00 96.50 192 GLU A N 1
ATOM 1563 C CA . GLU A 1 192 ? 22.798 1.147 -38.575 1.00 96.50 192 GLU A CA 1
ATOM 1564 C C . GLU A 1 192 ? 24.138 1.742 -39.032 1.00 96.50 192 GLU A C 1
ATOM 1566 O O . GLU A 1 192 ? 24.605 1.403 -40.121 1.00 96.50 192 GLU A O 1
ATOM 1571 N N . TYR A 1 193 ? 24.824 2.513 -38.180 1.00 95.94 193 TYR A N 1
ATOM 1572 C CA . TYR A 1 193 ? 26.151 3.060 -38.493 1.00 95.94 193 TYR A CA 1
ATOM 1573 C C . TYR A 1 193 ? 27.188 1.966 -38.792 1.00 95.94 193 TYR A C 1
ATOM 1575 O O . TYR A 1 193 ? 28.032 2.135 -39.671 1.00 95.94 193 TYR A O 1
ATOM 1583 N N . ASN A 1 194 ? 27.128 0.821 -38.105 1.00 96.56 194 ASN A N 1
ATOM 1584 C CA . ASN A 1 194 ? 27.999 -0.320 -38.394 1.00 96.56 194 ASN A CA 1
ATOM 1585 C C . ASN A 1 194 ? 27.726 -0.921 -39.786 1.00 96.56 194 ASN A C 1
ATOM 1587 O O . ASN A 1 194 ? 28.673 -1.312 -40.472 1.00 96.56 194 ASN A O 1
ATOM 1591 N N . ARG A 1 195 ? 26.461 -0.978 -40.230 1.00 96.25 195 ARG A N 1
ATOM 1592 C CA . ARG A 1 195 ? 26.097 -1.422 -41.591 1.00 96.25 195 ARG A CA 1
ATOM 1593 C C . ARG A 1 195 ? 26.570 -0.429 -42.649 1.00 96.25 195 ARG A C 1
ATOM 1595 O O . ARG A 1 195 ? 27.169 -0.863 -43.631 1.00 96.25 195 ARG A O 1
ATOM 1602 N N . GLU A 1 196 ? 26.359 0.870 -42.436 1.00 96.56 196 GLU A N 1
ATOM 1603 C CA . GLU A 1 196 ? 26.852 1.931 -43.327 1.00 96.56 196 GLU A CA 1
ATOM 1604 C C . GLU A 1 196 ? 28.380 1.894 -43.447 1.00 96.56 196 GLU A C 1
ATOM 1606 O O . GLU A 1 196 ? 28.920 1.895 -44.552 1.00 96.56 196 GLU A O 1
ATOM 1611 N N . LEU A 1 197 ? 29.089 1.772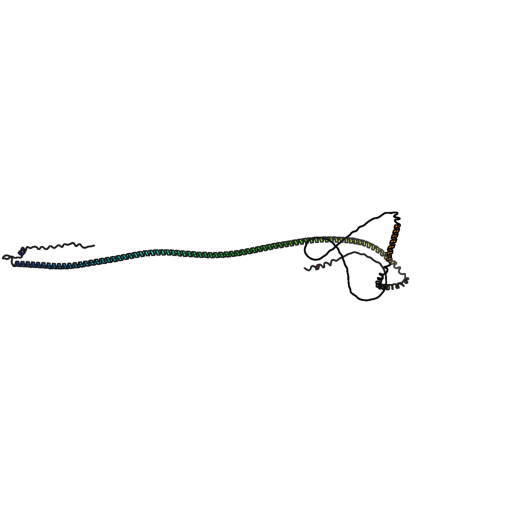 -42.321 1.00 96.12 197 LEU A N 1
ATOM 1612 C CA . LEU A 1 197 ? 30.545 1.655 -42.293 1.00 96.12 197 LEU A CA 1
ATOM 1613 C C . LEU A 1 197 ? 31.033 0.417 -43.061 1.00 96.12 197 LEU A C 1
ATOM 1615 O O . LEU A 1 197 ? 32.024 0.489 -43.787 1.00 96.12 197 LEU A O 1
ATOM 1619 N N . GLU A 1 198 ? 30.354 -0.721 -42.924 1.00 95.88 198 GLU A N 1
ATOM 1620 C CA . GLU A 1 198 ? 30.712 -1.948 -43.639 1.00 95.88 198 GLU A CA 1
ATOM 1621 C C . GLU A 1 198 ? 30.399 -1.867 -45.143 1.00 95.88 198 GLU A C 1
ATOM 1623 O O . GLU A 1 198 ? 31.149 -2.408 -45.961 1.00 95.88 198 GLU A O 1
ATOM 1628 N N . GLN A 1 199 ? 29.350 -1.141 -45.536 1.00 96.19 199 GLN A N 1
ATOM 1629 C CA . GLN A 1 199 ? 29.092 -0.806 -46.937 1.00 96.19 199 GLN A CA 1
ATOM 1630 C C . GLN A 1 199 ? 30.185 0.119 -47.496 1.00 96.19 199 GLN A C 1
ATOM 1632 O O . GLN A 1 199 ? 30.792 -0.214 -48.514 1.00 96.19 199 GLN A O 1
ATOM 1637 N N . LEU A 1 200 ? 30.526 1.205 -46.796 1.00 95.12 200 LEU A N 1
ATOM 1638 C CA . LEU A 1 200 ? 31.593 2.132 -47.190 1.00 95.12 200 LEU A CA 1
ATOM 1639 C C . LEU A 1 200 ? 32.964 1.447 -47.288 1.00 95.12 200 LEU A C 1
ATOM 1641 O O . LEU A 1 200 ? 33.760 1.795 -48.161 1.00 95.12 200 LEU A O 1
ATOM 1645 N N . LYS A 1 201 ? 33.259 0.446 -46.446 1.00 95.69 201 LYS A N 1
ATOM 1646 C CA . LYS A 1 201 ? 34.465 -0.391 -46.600 1.00 95.69 201 LYS A CA 1
ATOM 1647 C C . LYS A 1 201 ? 34.435 -1.210 -47.889 1.00 95.69 201 LYS A C 1
ATOM 1649 O O . LYS A 1 201 ? 35.449 -1.268 -48.581 1.00 95.69 201 LYS A O 1
ATOM 1654 N N . LYS A 1 202 ? 33.303 -1.838 -48.226 1.00 95.44 202 LYS A N 1
ATOM 1655 C CA . LYS A 1 202 ? 33.149 -2.612 -49.473 1.00 95.44 202 LYS A CA 1
ATOM 1656 C C . LYS A 1 202 ? 33.280 -1.721 -50.705 1.00 95.44 202 LYS A C 1
ATOM 1658 O O . LYS A 1 202 ? 33.984 -2.093 -51.641 1.00 95.44 202 LYS A O 1
ATOM 1663 N N . GLU A 1 203 ? 32.676 -0.537 -50.678 1.00 95.25 203 GLU A N 1
ATOM 1664 C CA . GLU A 1 203 ? 32.798 0.471 -51.735 1.00 95.25 203 GLU A CA 1
ATOM 1665 C C . GLU A 1 203 ? 34.247 0.962 -51.877 1.00 95.25 203 GLU A C 1
ATOM 1667 O O . GLU A 1 203 ? 34.786 0.945 -52.982 1.00 95.25 203 GLU A O 1
ATOM 1672 N N . ASN A 1 204 ? 34.936 1.280 -50.773 1.00 94.88 204 ASN A N 1
ATOM 1673 C CA . ASN A 1 204 ? 36.364 1.624 -50.801 1.00 94.88 204 ASN A CA 1
ATOM 1674 C C . ASN A 1 204 ? 37.240 0.482 -51.337 1.00 94.88 204 ASN A C 1
ATOM 1676 O O . ASN A 1 204 ? 38.153 0.735 -52.117 1.00 94.88 204 ASN A O 1
ATOM 1680 N N . MET A 1 205 ? 36.970 -0.774 -50.970 1.00 95.00 205 MET A N 1
ATOM 1681 C CA . MET A 1 205 ? 37.696 -1.932 -51.508 1.00 95.00 205 MET A CA 1
ATOM 1682 C C . MET A 1 205 ? 37.453 -2.118 -53.012 1.00 95.00 205 MET A C 1
ATOM 1684 O O . MET A 1 205 ? 38.390 -2.433 -53.747 1.00 95.00 205 MET A O 1
ATOM 1688 N N . ALA A 1 206 ? 36.227 -1.885 -53.490 1.00 94.69 206 ALA A N 1
ATOM 1689 C CA . ALA A 1 206 ? 35.909 -1.912 -54.915 1.00 94.69 206 ALA A CA 1
ATOM 1690 C C . ALA A 1 206 ? 36.625 -0.784 -55.678 1.00 94.69 206 ALA A C 1
ATOM 1692 O O . ALA A 1 206 ? 37.265 -1.052 -56.695 1.00 94.69 206 ALA A O 1
ATOM 1693 N N . LEU A 1 207 ? 36.597 0.448 -55.157 1.00 95.00 207 LEU A N 1
ATOM 1694 C CA . LEU A 1 207 ? 37.312 1.597 -55.725 1.00 95.00 207 LEU A CA 1
ATOM 1695 C C . LEU A 1 207 ? 38.834 1.394 -55.717 1.00 95.00 207 LEU A C 1
ATOM 1697 O O . LEU A 1 207 ? 39.494 1.696 -56.707 1.00 95.00 207 LEU A O 1
ATOM 1701 N N . LEU A 1 208 ? 39.400 0.823 -54.650 1.00 95.56 208 LEU A N 1
ATOM 1702 C CA . LEU A 1 208 ? 40.828 0.501 -54.563 1.00 95.56 208 LEU A CA 1
ATOM 1703 C C . LEU A 1 208 ? 41.240 -0.554 -55.600 1.00 95.56 208 LEU A C 1
ATOM 1705 O O . LEU A 1 208 ? 42.321 -0.459 -56.180 1.00 95.56 208 LEU A O 1
ATOM 1709 N N . ASN A 1 209 ? 40.386 -1.546 -55.862 1.00 94.25 209 ASN A N 1
ATOM 1710 C CA . ASN A 1 209 ? 40.625 -2.531 -56.916 1.00 94.25 209 ASN A CA 1
ATOM 1711 C C . ASN A 1 209 ? 40.511 -1.902 -58.314 1.00 94.25 209 ASN A C 1
ATOM 1713 O O . ASN A 1 209 ? 41.392 -2.124 -59.142 1.00 94.25 209 ASN A O 1
ATOM 1717 N N . GLN A 1 210 ? 39.506 -1.054 -58.560 1.00 94.31 210 GLN A N 1
ATOM 1718 C CA . GLN A 1 210 ? 39.387 -0.292 -59.813 1.00 94.31 210 GLN A CA 1
ATOM 1719 C C . GLN A 1 210 ? 40.594 0.629 -60.046 1.00 94.31 210 GLN A C 1
ATOM 1721 O O . GLN A 1 210 ? 41.086 0.717 -61.171 1.00 94.31 210 GLN A O 1
ATOM 1726 N N . LEU A 1 211 ? 41.108 1.273 -58.992 1.00 94.69 211 LEU A N 1
ATOM 1727 C CA . LEU A 1 211 ? 42.315 2.095 -59.055 1.00 94.69 211 LEU A CA 1
ATOM 1728 C C . LEU A 1 211 ? 43.534 1.249 -59.442 1.00 94.69 211 LEU A C 1
ATOM 1730 O O . LEU A 1 211 ? 44.208 1.591 -60.408 1.00 94.69 211 LEU A O 1
ATOM 1734 N N . LYS A 1 212 ? 43.763 0.107 -58.780 1.00 94.62 212 LYS A N 1
ATOM 1735 C CA . LYS A 1 212 ? 44.849 -0.829 -59.130 1.00 94.62 212 LYS A CA 1
ATOM 1736 C C . LYS A 1 212 ? 44.744 -1.342 -60.567 1.00 94.62 212 LYS A C 1
ATOM 1738 O O . LYS A 1 212 ? 45.752 -1.435 -61.265 1.00 94.62 212 LYS A O 1
ATOM 1743 N N . GLU A 1 213 ? 43.539 -1.657 -61.039 1.00 93.81 213 GLU A N 1
ATOM 1744 C CA . GLU A 1 213 ? 43.319 -2.029 -62.440 1.00 93.81 213 GLU A CA 1
ATOM 1745 C C . GLU A 1 213 ? 43.651 -0.886 -63.404 1.00 93.81 213 GLU A C 1
ATOM 1747 O O . GLU A 1 213 ? 44.245 -1.127 -64.456 1.00 93.81 213 GLU A O 1
ATOM 1752 N N . ALA A 1 214 ? 43.261 0.348 -63.076 1.00 91.56 214 ALA A N 1
ATOM 1753 C CA . ALA A 1 214 ? 43.551 1.527 -63.884 1.00 91.56 214 ALA A CA 1
ATOM 1754 C C . ALA A 1 214 ? 45.052 1.862 -63.887 1.00 91.56 214 ALA A C 1
ATOM 1756 O O . ALA A 1 214 ? 45.598 2.210 -64.933 1.00 91.56 214 ALA A O 1
ATOM 1757 N N . GLU A 1 215 ? 45.740 1.707 -62.756 1.00 93.06 215 GLU A N 1
ATOM 1758 C CA . GLU A 1 215 ? 47.197 1.823 -62.636 1.00 93.06 215 GLU A CA 1
ATOM 1759 C C . GLU A 1 215 ? 47.907 0.765 -63.488 1.00 93.06 215 GLU A C 1
ATOM 1761 O O . GLU A 1 215 ? 48.765 1.118 -64.296 1.00 93.06 215 GLU A O 1
ATOM 1766 N N . HIS A 1 216 ? 47.492 -0.502 -63.405 1.00 93.44 216 HIS A N 1
ATOM 1767 C CA . HIS A 1 216 ? 48.037 -1.590 -64.222 1.00 93.44 216 HIS A CA 1
ATOM 1768 C C . HIS A 1 216 ? 47.785 -1.374 -65.725 1.00 93.44 216 HIS A C 1
ATOM 1770 O O . HIS A 1 216 ? 48.699 -1.520 -66.536 1.00 93.44 216 HIS A O 1
ATOM 1776 N N . LYS A 1 217 ? 46.573 -0.952 -66.118 1.00 93.12 217 LYS A N 1
ATOM 1777 C CA . LYS A 1 217 ? 46.250 -0.570 -67.508 1.00 93.12 217 LYS A CA 1
ATOM 1778 C C . LYS A 1 217 ? 47.135 0.589 -67.984 1.00 93.12 217 LYS A C 1
ATOM 1780 O O . LYS A 1 217 ? 47.689 0.513 -69.076 1.00 93.12 217 LYS A O 1
ATOM 1785 N N . ASN A 1 218 ? 47.327 1.624 -67.163 1.00 91.81 218 ASN A N 1
ATOM 1786 C CA . ASN A 1 218 ? 48.228 2.740 -67.469 1.00 91.81 218 ASN A CA 1
ATOM 1787 C C . ASN A 1 218 ? 49.699 2.308 -67.559 1.00 91.81 218 ASN A C 1
ATOM 1789 O O . ASN A 1 218 ? 50.433 2.847 -68.387 1.00 91.81 218 ASN A O 1
ATOM 1793 N N . GLN A 1 219 ? 50.142 1.352 -66.741 1.00 92.44 219 GLN A N 1
ATOM 1794 C CA . GLN A 1 219 ? 51.491 0.796 -66.821 1.00 92.44 219 GLN A CA 1
ATOM 1795 C C . GLN A 1 219 ? 51.692 0.026 -68.132 1.00 92.44 219 GLN A C 1
ATOM 1797 O O . GLN A 1 219 ? 52.617 0.354 -68.871 1.00 92.44 219 GLN A O 1
ATOM 1802 N N . LEU A 1 220 ? 50.790 -0.896 -68.485 1.00 92.31 220 LEU A N 1
ATOM 1803 C CA . LEU A 1 220 ? 50.832 -1.603 -69.773 1.00 92.31 220 LEU A CA 1
ATOM 1804 C C . LEU A 1 220 ? 50.821 -0.636 -70.966 1.00 92.31 220 LEU A C 1
ATOM 1806 O O . LEU A 1 220 ? 51.529 -0.846 -71.948 1.00 92.31 220 LEU A O 1
ATOM 1810 N N . LEU A 1 221 ? 50.051 0.452 -70.886 1.00 91.62 221 LEU A N 1
ATOM 1811 C CA . LEU A 1 221 ? 49.967 1.453 -71.951 1.00 91.62 221 LEU A CA 1
ATOM 1812 C C . LEU A 1 221 ? 51.251 2.305 -72.036 1.00 91.62 221 LEU A C 1
ATOM 1814 O O . LEU A 1 221 ? 51.709 2.613 -73.138 1.00 91.62 221 LEU A O 1
ATOM 1818 N N . LYS A 1 222 ? 51.904 2.609 -70.904 1.00 90.75 222 LYS A N 1
ATOM 1819 C CA . LYS A 1 222 ? 53.263 3.189 -70.864 1.00 90.75 222 LYS A CA 1
ATOM 1820 C C . LYS A 1 222 ? 54.314 2.239 -71.440 1.00 90.75 222 LYS A C 1
ATOM 1822 O O . LYS A 1 222 ? 55.185 2.687 -72.180 1.00 90.75 222 LYS A O 1
ATOM 1827 N N . GLU A 1 223 ? 54.240 0.949 -71.133 1.00 89.25 223 GLU A N 1
ATOM 1828 C CA . GLU A 1 223 ? 55.151 -0.068 -71.669 1.00 89.25 223 GLU A CA 1
ATOM 1829 C C . GLU A 1 223 ? 54.957 -0.229 -73.187 1.00 89.25 223 GLU A C 1
ATOM 1831 O O . GLU A 1 223 ? 55.934 -0.148 -73.930 1.00 89.25 223 GLU A O 1
ATOM 1836 N N . SER A 1 224 ? 53.712 -0.318 -73.673 1.00 89.19 224 SER A N 1
ATOM 1837 C CA . SER A 1 224 ? 53.388 -0.360 -75.111 1.00 89.19 224 SER A CA 1
ATOM 1838 C C . SER A 1 224 ? 53.886 0.882 -75.847 1.00 89.19 224 SER A C 1
ATOM 1840 O O . SER A 1 224 ? 54.621 0.762 -76.822 1.00 89.19 224 SER A O 1
ATOM 1842 N N . THR A 1 225 ? 53.576 2.084 -75.350 1.00 85.81 225 THR A N 1
ATOM 1843 C CA . THR A 1 225 ? 54.034 3.339 -75.978 1.00 85.81 225 THR A CA 1
ATOM 1844 C C . THR A 1 225 ? 55.554 3.512 -75.917 1.00 85.81 225 THR A C 1
ATOM 1846 O O . THR A 1 225 ? 56.142 4.078 -76.839 1.00 85.81 225 THR A O 1
ATOM 1849 N N . THR A 1 226 ? 56.224 2.983 -74.889 1.00 86.69 226 THR A N 1
ATOM 1850 C CA . THR A 1 226 ? 57.696 2.944 -74.825 1.00 86.69 226 THR A CA 1
ATOM 1851 C C . THR A 1 226 ? 58.269 1.966 -75.851 1.00 86.69 226 THR A C 1
ATOM 1853 O O . THR A 1 226 ? 59.214 2.316 -76.556 1.00 86.69 226 THR A O 1
ATOM 1856 N N . ASN A 1 227 ? 57.673 0.782 -76.007 1.00 87.38 227 ASN A N 1
ATOM 1857 C CA . ASN A 1 227 ? 58.073 -0.205 -77.012 1.00 87.38 227 ASN A CA 1
ATOM 1858 C C . ASN A 1 227 ? 57.837 0.301 -78.444 1.00 87.38 227 ASN A C 1
ATOM 1860 O O . ASN A 1 227 ? 58.719 0.173 -79.291 1.00 87.38 227 ASN A O 1
ATOM 1864 N N . GLU A 1 228 ? 56.702 0.949 -78.712 1.00 85.62 228 GLU A N 1
ATOM 1865 C CA . GLU A 1 228 ? 56.417 1.615 -79.988 1.00 85.62 228 GLU A CA 1
ATOM 1866 C C . GLU A 1 228 ? 57.418 2.739 -80.269 1.00 85.62 228 GLU A C 1
ATOM 1868 O O . GLU A 1 228 ? 57.983 2.799 -81.362 1.00 85.62 228 GLU A O 1
ATOM 1873 N N . LYS A 1 229 ? 57.705 3.593 -79.278 1.00 86.38 229 LYS A N 1
ATOM 1874 C CA . LYS A 1 229 ? 58.725 4.645 -79.387 1.00 86.38 229 LYS A CA 1
ATOM 1875 C C . LYS A 1 229 ? 60.108 4.063 -79.688 1.00 86.38 229 LYS A C 1
ATOM 1877 O O . LYS A 1 229 ? 60.812 4.610 -80.536 1.00 86.38 229 LYS A O 1
ATOM 1882 N N . ASN A 1 230 ? 60.486 2.959 -79.044 1.00 86.38 230 ASN A N 1
ATOM 1883 C CA . ASN A 1 230 ? 61.747 2.265 -79.302 1.00 86.38 230 ASN A CA 1
ATOM 1884 C C . ASN A 1 230 ? 61.776 1.689 -80.725 1.00 86.38 230 ASN A C 1
ATOM 1886 O O . ASN A 1 230 ? 62.707 1.985 -81.468 1.00 86.38 230 ASN A O 1
ATOM 1890 N N . ALA A 1 231 ? 60.725 0.993 -81.166 1.00 86.25 231 ALA A N 1
ATOM 1891 C CA . ALA A 1 231 ? 60.624 0.455 -82.525 1.00 86.25 231 ALA A CA 1
ATOM 1892 C C . ALA A 1 231 ? 60.618 1.554 -83.609 1.00 86.25 231 ALA A C 1
ATOM 1894 O O . ALA A 1 231 ? 61.178 1.375 -84.693 1.00 86.25 231 ALA A O 1
ATOM 1895 N N . VAL A 1 232 ? 60.016 2.717 -83.336 1.00 85.19 232 VAL A N 1
ATOM 1896 C CA . VAL A 1 232 ? 60.105 3.907 -84.202 1.00 85.19 232 VAL A CA 1
ATOM 1897 C C . VAL A 1 232 ? 61.523 4.483 -84.191 1.00 85.19 232 VAL A C 1
ATOM 1899 O O . VAL A 1 232 ? 62.030 4.833 -85.254 1.00 85.19 232 VAL A O 1
ATOM 1902 N N . SER A 1 233 ? 62.191 4.535 -83.037 1.00 84.44 233 SER A N 1
ATOM 1903 C CA . SER A 1 233 ? 63.581 4.993 -82.917 1.00 84.44 233 SER A CA 1
ATOM 1904 C C . SER A 1 233 ? 64.566 4.069 -83.645 1.00 84.44 233 SER A C 1
ATOM 1906 O O . SER A 1 233 ? 65.489 4.555 -84.295 1.00 84.44 233 SER A O 1
ATOM 1908 N N . GLU A 1 234 ? 64.361 2.752 -83.598 1.00 85.06 234 GLU A N 1
ATOM 1909 C CA . GLU A 1 234 ? 65.136 1.760 -84.353 1.00 85.06 234 GLU A CA 1
ATOM 1910 C C . GLU A 1 234 ? 64.912 1.906 -85.861 1.00 85.06 234 GLU A C 1
ATOM 1912 O O . GLU A 1 234 ? 65.877 1.991 -86.624 1.00 85.06 234 GLU A O 1
ATOM 1917 N N . LYS A 1 235 ? 63.651 2.025 -86.304 1.00 86.19 235 LYS A N 1
ATOM 1918 C CA . LYS A 1 235 ? 63.316 2.305 -87.712 1.00 86.19 235 LYS A CA 1
ATOM 1919 C C . LYS A 1 235 ? 63.933 3.620 -88.191 1.00 86.19 235 LYS A C 1
ATOM 1921 O O . LYS A 1 235 ? 64.482 3.664 -89.290 1.00 86.19 235 LYS A O 1
ATOM 1926 N N . LEU A 1 236 ? 63.892 4.671 -87.372 1.00 85.94 236 LEU A N 1
ATOM 1927 C CA . LEU A 1 236 ? 64.529 5.955 -87.663 1.00 85.94 236 LEU A CA 1
ATOM 1928 C C . LEU A 1 236 ? 66.055 5.810 -87.752 1.00 85.94 236 LEU A C 1
ATOM 1930 O O . LEU A 1 236 ? 66.654 6.326 -88.691 1.00 85.94 236 LEU A O 1
ATOM 1934 N N . GLY A 1 237 ? 66.678 5.056 -86.842 1.00 86.44 237 GLY A N 1
ATOM 1935 C CA . GLY A 1 237 ? 68.102 4.719 -86.893 1.00 86.44 237 GLY A CA 1
ATOM 1936 C C . GLY A 1 237 ? 68.489 3.990 -88.184 1.00 86.44 237 GLY A C 1
ATOM 1937 O O . GLY A 1 237 ? 69.445 4.389 -88.849 1.00 86.44 237 GLY A O 1
ATOM 1938 N N . ALA A 1 238 ? 67.701 2.995 -88.599 1.00 83.56 238 ALA A N 1
ATOM 1939 C CA . ALA A 1 238 ? 67.902 2.270 -89.853 1.00 83.56 238 ALA A CA 1
ATOM 1940 C C . ALA A 1 238 ? 67.733 3.173 -91.093 1.00 83.56 238 ALA A C 1
ATOM 1942 O O . ALA A 1 238 ? 68.526 3.086 -92.033 1.00 83.56 238 ALA A O 1
ATOM 1943 N N . VAL A 1 239 ? 66.750 4.083 -91.093 1.00 84.06 239 VAL A N 1
ATOM 1944 C CA . VAL A 1 239 ? 66.569 5.085 -92.162 1.00 84.06 239 VAL A CA 1
ATOM 1945 C C . VAL A 1 239 ? 67.741 6.068 -92.207 1.00 84.06 239 VAL A C 1
ATOM 1947 O O . VAL A 1 239 ? 68.257 6.339 -93.288 1.00 84.06 239 VAL A O 1
ATOM 1950 N N . LEU A 1 240 ? 68.223 6.556 -91.061 1.00 84.50 240 LEU A N 1
ATOM 1951 C CA . LEU A 1 240 ? 69.394 7.438 -90.985 1.00 84.50 240 LEU A CA 1
ATOM 1952 C C . LEU A 1 240 ? 70.675 6.736 -91.463 1.00 84.50 240 LEU A C 1
ATOM 1954 O O . LEU A 1 240 ? 71.472 7.336 -92.185 1.00 84.50 240 LEU A O 1
ATOM 1958 N N . GLN A 1 241 ? 70.862 5.457 -91.125 1.00 85.25 241 GLN A N 1
ATOM 1959 C CA . GLN A 1 241 ? 71.981 4.652 -91.620 1.00 85.25 241 GLN A CA 1
ATOM 1960 C C . GLN A 1 241 ? 71.896 4.438 -93.139 1.00 85.25 241 GLN A C 1
ATOM 1962 O O . GLN A 1 241 ? 72.901 4.593 -93.835 1.00 85.25 241 GLN A O 1
ATOM 1967 N N . ARG A 1 242 ? 70.700 4.158 -93.671 1.00 85.38 242 ARG A N 1
ATOM 1968 C CA . ARG A 1 242 ? 70.460 4.053 -95.119 1.00 85.38 242 ARG A CA 1
ATOM 1969 C C . ARG A 1 242 ? 70.701 5.385 -95.834 1.00 85.38 242 ARG A C 1
ATOM 1971 O O . ARG A 1 242 ? 71.306 5.388 -96.901 1.00 85.38 242 ARG A O 1
ATOM 1978 N N . ASN A 1 243 ? 70.301 6.511 -95.241 1.00 81.50 243 ASN A N 1
ATOM 1979 C CA . ASN A 1 243 ? 70.588 7.840 -95.783 1.00 81.50 243 ASN A CA 1
ATOM 1980 C C . ASN A 1 243 ? 72.093 8.132 -95.807 1.00 81.50 243 ASN A C 1
ATOM 1982 O O . ASN A 1 243 ? 72.574 8.586 -96.837 1.00 81.50 243 ASN A O 1
ATOM 1986 N N . ARG A 1 244 ? 72.863 7.782 -94.765 1.00 84.88 244 ARG A N 1
ATOM 1987 C CA . ARG A 1 244 ? 74.338 7.881 -94.813 1.00 84.88 244 ARG A CA 1
ATOM 1988 C C . ARG A 1 244 ? 74.941 7.063 -95.957 1.00 84.88 244 ARG A C 1
ATOM 1990 O O . ARG A 1 244 ? 75.779 7.575 -96.687 1.00 84.88 244 ARG A O 1
ATOM 1997 N N . GLN A 1 245 ? 74.480 5.830 -96.169 1.00 83.12 245 GLN A N 1
ATOM 1998 C CA . GLN A 1 245 ? 74.935 4.997 -97.294 1.00 83.12 245 GLN A CA 1
ATOM 1999 C C . GLN A 1 245 ? 74.566 5.606 -98.664 1.00 83.12 245 GLN A C 1
ATOM 2001 O O . GLN A 1 245 ? 75.338 5.513 -99.623 1.00 83.12 245 GLN A O 1
ATOM 2006 N N . LEU A 1 246 ? 73.408 6.267 -98.768 1.00 82.44 246 LEU A N 1
ATOM 2007 C CA . LEU A 1 246 ? 72.998 7.013 -99.964 1.00 82.44 246 LEU A CA 1
ATOM 2008 C C . LEU A 1 246 ? 73.827 8.295 -100.168 1.00 82.44 246 LEU A C 1
ATOM 2010 O O . LEU A 1 246 ? 74.215 8.594 -101.293 1.00 82.44 246 LEU A O 1
ATOM 2014 N N . GLU A 1 247 ? 74.170 9.022 -99.105 1.00 80.44 247 GLU A N 1
ATOM 2015 C CA . GLU A 1 247 ? 75.068 10.185 -99.157 1.00 80.44 247 GLU A CA 1
ATOM 2016 C C . GLU A 1 247 ? 76.499 9.790 -99.552 1.00 80.44 247 GLU A C 1
ATOM 2018 O O . GLU A 1 247 ? 77.117 10.451 -100.389 1.00 80.44 247 GLU A O 1
ATOM 2023 N N . GLU A 1 248 ? 77.025 8.692 -99.006 1.00 80.12 248 GLU A N 1
ATOM 2024 C CA . GLU A 1 248 ? 78.347 8.154 -99.347 1.00 80.12 248 GLU A CA 1
ATOM 2025 C C . GLU A 1 248 ? 78.411 7.673 -100.801 1.00 80.12 248 GLU A C 1
ATOM 2027 O O . GLU A 1 248 ? 79.368 7.990 -101.514 1.00 80.12 248 GLU A O 1
ATOM 2032 N N . SER A 1 249 ? 77.378 6.976 -101.282 1.00 77.75 249 SER A N 1
ATOM 2033 C CA . SER A 1 249 ? 77.294 6.571 -102.691 1.00 77.75 249 SER A CA 1
ATOM 2034 C C . SER A 1 249 ? 77.103 7.767 -103.632 1.00 77.75 249 SER A C 1
ATOM 2036 O O . SER A 1 249 ? 77.787 7.829 -104.652 1.00 77.75 249 SER A O 1
ATOM 2038 N N . LEU A 1 250 ? 76.309 8.782 -103.269 1.00 77.69 250 LEU A N 1
ATOM 2039 C CA . LEU A 1 250 ? 76.240 10.057 -104.001 1.00 77.69 250 LEU A CA 1
ATOM 2040 C C . LEU A 1 250 ? 77.588 10.792 -104.033 1.00 77.69 250 LEU A C 1
ATOM 2042 O O . LEU A 1 250 ? 77.961 11.353 -105.065 1.00 77.69 250 LEU A O 1
ATOM 2046 N N . LYS A 1 251 ? 78.345 10.783 -102.931 1.00 82.56 251 LYS A N 1
ATOM 2047 C CA . LYS A 1 251 ? 79.690 11.375 -102.857 1.00 82.56 251 LYS A CA 1
ATOM 2048 C C . LYS A 1 251 ? 80.676 10.623 -103.756 1.00 82.56 251 LYS A C 1
ATOM 2050 O O . LYS A 1 251 ? 81.465 11.264 -104.452 1.00 82.56 251 LYS A O 1
ATOM 2055 N N . LYS A 1 252 ? 80.586 9.290 -103.799 1.00 81.38 252 LYS A N 1
ATOM 2056 C CA . LYS A 1 252 ? 81.371 8.431 -104.696 1.00 81.38 252 LYS A CA 1
ATOM 2057 C C . LYS A 1 252 ? 81.038 8.707 -106.165 1.00 81.38 252 LYS A C 1
ATOM 2059 O O . LYS A 1 252 ? 81.947 9.057 -106.914 1.00 81.38 252 LYS A O 1
ATOM 2064 N N . ILE A 1 253 ? 79.755 8.707 -106.535 1.00 80.06 253 ILE A N 1
ATOM 2065 C CA . ILE A 1 253 ? 79.278 9.049 -107.888 1.00 80.06 253 ILE A CA 1
ATOM 2066 C C . ILE A 1 253 ? 79.747 10.452 -108.300 1.00 80.06 253 ILE A C 1
ATOM 2068 O O . ILE A 1 253 ? 80.288 10.613 -109.390 1.00 80.06 253 ILE A O 1
ATOM 2072 N N . LYS A 1 254 ? 79.642 11.465 -107.424 1.00 77.31 254 LYS A N 1
ATOM 2073 C CA . LYS A 1 254 ? 80.177 12.814 -107.702 1.00 77.31 254 LYS A CA 1
ATOM 2074 C C . LYS A 1 254 ? 81.686 12.810 -107.960 1.00 77.31 254 LYS A C 1
ATOM 2076 O O . LYS A 1 254 ? 82.145 13.522 -108.851 1.00 77.31 254 LYS A O 1
ATOM 2081 N N . SER A 1 255 ? 82.463 12.026 -107.209 1.00 77.50 255 SER A N 1
ATOM 2082 C CA . SER A 1 255 ? 83.913 11.914 -107.430 1.00 77.50 255 SER A CA 1
ATOM 2083 C C . SER A 1 255 ? 84.264 11.185 -108.735 1.00 77.50 255 SER A C 1
ATOM 2085 O O . SER A 1 255 ? 85.176 11.607 -109.443 1.00 77.50 255 SER A O 1
ATOM 2087 N N . GLU A 1 256 ? 83.502 10.155 -109.106 1.00 79.19 256 GLU A N 1
ATOM 2088 C CA . GLU A 1 256 ? 83.656 9.418 -110.367 1.00 79.19 256 GLU A CA 1
ATOM 2089 C C . GLU A 1 256 ? 83.277 10.297 -111.572 1.00 79.19 256 GLU A C 1
ATOM 2091 O O . GLU A 1 256 ? 84.027 10.372 -112.544 1.00 79.19 256 GLU A O 1
ATOM 2096 N N . GLN A 1 257 ? 82.178 11.051 -111.472 1.00 79.50 257 GLN A N 1
ATOM 2097 C CA . GLN A 1 257 ? 81.718 11.988 -112.499 1.00 79.50 257 GLN A CA 1
ATOM 2098 C C . GLN A 1 257 ? 82.683 13.174 -112.675 1.00 79.50 257 GLN A C 1
ATOM 2100 O O . GLN A 1 257 ? 82.972 13.563 -113.805 1.00 79.50 257 GLN A O 1
ATOM 2105 N N . SER A 1 258 ? 83.245 13.701 -111.580 1.00 78.62 258 SER A N 1
ATOM 2106 C CA . SER A 1 258 ? 84.298 14.730 -111.611 1.00 78.62 258 SER A CA 1
ATOM 2107 C C . SER A 1 258 ? 85.577 14.221 -112.290 1.00 78.62 258 SER A C 1
ATOM 2109 O O . SER A 1 258 ? 86.107 14.874 -113.188 1.00 78.62 258 SER A O 1
ATOM 2111 N N . ASN A 1 259 ? 86.032 13.009 -111.948 1.00 77.25 259 ASN A N 1
ATOM 2112 C CA . ASN A 1 259 ? 87.188 12.385 -112.598 1.00 77.25 259 ASN A CA 1
ATOM 2113 C C . ASN A 1 259 ? 86.960 12.147 -114.100 1.00 77.25 259 ASN A C 1
ATOM 2115 O O . ASN A 1 259 ? 87.873 12.379 -114.894 1.00 77.25 259 ASN A O 1
ATOM 2119 N N . TYR A 1 260 ? 85.755 11.730 -114.501 1.00 77.94 260 TYR A N 1
ATOM 2120 C CA . TYR A 1 260 ? 85.393 11.590 -115.914 1.00 77.94 260 TYR A CA 1
ATOM 2121 C C . TYR A 1 260 ? 85.439 12.940 -116.647 1.00 77.94 260 TYR A C 1
ATOM 2123 O O . TYR A 1 260 ? 86.005 13.031 -117.739 1.00 77.94 260 TYR A O 1
ATOM 2131 N N . LEU A 1 261 ? 84.921 14.006 -116.024 1.00 77.12 261 LEU A N 1
ATOM 2132 C CA . LEU A 1 261 ? 84.950 15.357 -116.586 1.00 77.12 261 LEU A CA 1
ATOM 2133 C C . LEU A 1 261 ? 86.395 15.835 -116.802 1.00 77.12 261 LEU A C 1
ATOM 2135 O O . LEU A 1 261 ? 86.752 16.168 -117.930 1.00 77.12 261 LEU A O 1
ATOM 2139 N N . ILE A 1 262 ? 87.250 15.728 -115.777 1.00 80.81 262 ILE A N 1
ATOM 2140 C CA . ILE A 1 262 ? 88.679 16.097 -115.826 1.00 80.81 262 ILE A CA 1
ATOM 2141 C C . ILE A 1 262 ? 89.438 15.316 -116.913 1.00 80.81 262 ILE A C 1
ATOM 2143 O O . ILE A 1 262 ? 90.309 15.870 -117.591 1.00 80.81 262 ILE A O 1
ATOM 2147 N N . GLN A 1 263 ? 89.135 14.027 -117.107 1.00 75.94 263 GLN A N 1
ATOM 2148 C CA . GLN A 1 263 ? 89.736 13.237 -118.187 1.00 75.94 263 GLN A CA 1
ATOM 2149 C C . GLN A 1 263 ? 89.249 13.690 -119.572 1.00 75.94 263 GLN A C 1
ATOM 2151 O O . GLN A 1 263 ? 90.058 13.778 -120.502 1.00 75.94 263 GLN A O 1
ATOM 2156 N N . SER A 1 264 ? 87.965 14.035 -119.713 1.00 75.62 264 SER A N 1
ATOM 2157 C CA . SER A 1 264 ? 87.419 14.563 -120.968 1.00 75.62 264 SER A CA 1
ATOM 2158 C C . SER A 1 264 ? 87.997 15.941 -121.322 1.00 75.62 264 SER A C 1
ATOM 2160 O O . SER A 1 264 ? 88.410 16.153 -122.463 1.00 75.62 264 SER A O 1
ATOM 2162 N N . GLU A 1 265 ? 88.150 16.836 -120.341 1.00 78.38 265 GLU A N 1
ATOM 2163 C CA . GLU A 1 265 ? 88.747 18.165 -120.511 1.00 78.38 265 GLU A CA 1
ATOM 2164 C C . GLU A 1 265 ? 90.221 18.063 -120.916 1.00 78.38 265 GLU A C 1
ATOM 2166 O O . GLU A 1 265 ? 90.639 18.710 -121.875 1.00 78.38 265 GLU A O 1
ATOM 2171 N N . LYS A 1 266 ? 91.003 17.171 -120.286 1.00 81.25 266 LYS A N 1
ATOM 2172 C CA . LYS A 1 266 ? 92.385 16.884 -120.716 1.00 81.25 266 LYS A CA 1
ATOM 2173 C C . LYS A 1 266 ? 92.467 16.355 -122.152 1.00 81.25 266 LYS A C 1
ATOM 2175 O O . LYS A 1 266 ? 93.388 16.721 -122.881 1.00 81.25 266 LYS A O 1
ATOM 2180 N N . SER A 1 267 ? 91.511 15.528 -122.585 1.00 74.88 267 SER A N 1
ATOM 2181 C CA . SER A 1 267 ? 91.429 15.074 -123.982 1.00 74.88 267 SER A CA 1
ATOM 2182 C C . SER A 1 267 ? 91.127 16.231 -124.942 1.00 74.88 267 SER A C 1
ATOM 2184 O O . SER A 1 267 ? 91.729 16.323 -126.014 1.00 74.88 267 SER A O 1
ATOM 2186 N N . TYR A 1 268 ? 90.235 17.143 -124.548 1.00 75.06 268 TYR A N 1
ATOM 2187 C CA . TYR A 1 268 ? 89.843 18.298 -125.357 1.00 75.06 268 TYR A CA 1
ATOM 2188 C C . TYR A 1 268 ? 90.962 19.345 -125.470 1.00 75.06 268 TYR A C 1
ATOM 2190 O O . TYR A 1 268 ? 91.218 19.851 -126.563 1.00 75.06 268 TYR A O 1
ATOM 2198 N N . ILE A 1 269 ? 91.690 19.603 -124.378 1.00 81.25 269 ILE A N 1
ATOM 2199 C CA . ILE A 1 269 ? 92.868 20.485 -124.353 1.00 81.25 269 ILE A CA 1
ATOM 2200 C C . ILE A 1 269 ? 93.960 19.957 -125.293 1.00 81.25 269 ILE A C 1
ATOM 2202 O O . ILE A 1 269 ? 94.440 20.711 -126.134 1.00 81.25 269 ILE A O 1
ATOM 2206 N N . ASN A 1 270 ? 94.292 18.659 -125.242 1.00 79.06 270 ASN A N 1
ATOM 2207 C CA . ASN A 1 270 ? 95.275 18.063 -126.162 1.00 79.06 270 ASN A CA 1
ATOM 2208 C C . ASN A 1 270 ? 94.875 18.215 -127.643 1.00 79.06 270 ASN A C 1
ATOM 2210 O O . ASN A 1 270 ? 95.726 18.492 -128.488 1.00 79.06 270 ASN A O 1
ATOM 2214 N N . LYS A 1 271 ? 93.582 18.074 -127.973 1.00 77.62 271 LYS A N 1
ATOM 2215 C CA . LYS A 1 271 ? 93.084 18.296 -129.343 1.00 77.62 271 LYS A CA 1
ATOM 2216 C C . LYS A 1 271 ? 93.220 19.760 -129.773 1.00 77.62 271 LYS A C 1
ATOM 2218 O O . LYS A 1 271 ? 93.672 20.019 -130.886 1.00 77.62 271 LYS A O 1
ATOM 2223 N N . LEU A 1 272 ? 92.884 20.708 -128.897 1.00 74.75 272 LEU A N 1
ATOM 2224 C CA . LEU A 1 272 ? 93.058 22.142 -129.157 1.00 74.75 272 LEU A CA 1
ATOM 2225 C C . LEU A 1 272 ? 94.536 22.522 -129.338 1.00 74.75 272 LEU A C 1
ATOM 2227 O O . LEU A 1 272 ? 94.857 23.302 -130.232 1.00 74.75 272 LEU A O 1
ATOM 2231 N N . GLU A 1 273 ? 95.445 21.928 -128.563 1.00 79.31 273 GLU A N 1
ATOM 2232 C CA . GLU A 1 273 ? 96.885 22.187 -128.677 1.00 79.31 273 GLU A CA 1
ATOM 2233 C C . GLU A 1 273 ? 97.473 21.692 -130.014 1.00 79.31 273 GLU A C 1
ATOM 2235 O O . GLU A 1 273 ? 98.325 22.359 -130.608 1.00 79.31 273 GLU A O 1
ATOM 2240 N N . MET A 1 274 ? 96.981 20.559 -130.534 1.00 76.06 274 MET A N 1
ATOM 2241 C CA . MET A 1 274 ? 97.328 20.079 -131.879 1.00 76.06 274 MET A CA 1
ATOM 2242 C C . MET A 1 274 ? 96.812 21.014 -132.980 1.00 76.06 274 MET A C 1
ATOM 2244 O O . MET A 1 274 ? 97.557 21.326 -133.910 1.00 76.06 274 MET A O 1
ATOM 2248 N N . VAL A 1 275 ? 95.568 21.496 -132.868 1.00 76.19 275 VAL A N 1
ATOM 2249 C CA . VAL A 1 275 ? 94.985 22.444 -133.835 1.00 76.19 275 VAL A CA 1
ATOM 2250 C C . VAL A 1 275 ? 95.742 23.775 -133.825 1.00 76.19 275 VAL A C 1
ATOM 2252 O O . VAL A 1 275 ? 96.053 24.299 -134.891 1.00 76.19 275 VAL A O 1
ATOM 2255 N N . TYR A 1 276 ? 96.121 24.292 -132.653 1.00 74.50 276 TYR A N 1
ATOM 2256 C CA . TYR A 1 276 ? 96.880 25.542 -132.543 1.00 74.50 276 TYR A CA 1
ATOM 2257 C C . TYR A 1 276 ? 98.270 25.442 -133.200 1.00 74.50 276 TYR A C 1
ATOM 2259 O O . TYR A 1 276 ? 98.686 26.349 -133.922 1.00 74.50 276 TYR A O 1
ATOM 2267 N N . LYS A 1 277 ? 98.963 24.304 -133.031 1.00 78.31 277 LYS A N 1
ATOM 2268 C CA . LYS A 1 277 ? 100.243 24.018 -133.709 1.00 78.31 277 LYS A CA 1
ATOM 2269 C C . LYS A 1 277 ? 100.094 23.889 -135.233 1.00 78.31 277 LYS A C 1
ATOM 2271 O O . LYS A 1 277 ? 100.995 24.304 -135.956 1.00 78.31 277 LYS A O 1
ATOM 2276 N N . ALA A 1 278 ? 98.971 23.360 -135.726 1.00 74.06 278 ALA A N 1
ATOM 2277 C CA . ALA A 1 278 ? 98.686 23.293 -137.161 1.00 74.06 278 ALA A CA 1
ATOM 2278 C C . ALA A 1 278 ? 98.382 24.678 -137.763 1.00 74.06 278 ALA A C 1
ATOM 2280 O O . ALA A 1 278 ? 98.945 25.027 -138.799 1.00 74.06 278 ALA A O 1
ATOM 2281 N N . LEU A 1 279 ? 97.561 25.489 -137.083 1.00 74.25 279 LEU A N 1
ATOM 2282 C CA . LEU A 1 279 ? 97.195 26.836 -137.536 1.00 74.25 279 LEU A CA 1
ATOM 2283 C C . LEU A 1 279 ? 98.420 27.756 -137.635 1.00 74.25 279 LEU A C 1
ATOM 2285 O O . LEU A 1 279 ? 98.574 28.482 -138.613 1.00 74.25 279 LEU A O 1
ATOM 2289 N N . LYS A 1 280 ? 99.325 27.678 -136.648 1.00 77.06 280 LYS A N 1
ATOM 2290 C CA . LYS A 1 280 ? 100.557 28.476 -136.623 1.00 77.06 280 LYS A CA 1
ATOM 2291 C C . LYS A 1 280 ? 101.457 28.200 -137.833 1.00 77.06 280 LYS A C 1
ATOM 2293 O O . LYS A 1 280 ? 102.044 29.128 -138.375 1.00 77.06 280 LYS A O 1
ATOM 2298 N N . LYS A 1 281 ? 101.516 26.942 -138.280 1.00 77.56 281 LYS A N 1
ATOM 2299 C CA . LYS A 1 281 ? 102.298 26.536 -139.451 1.00 77.56 281 LYS A CA 1
ATOM 2300 C C . LYS A 1 281 ? 101.697 27.054 -140.765 1.00 77.56 281 LYS A C 1
ATOM 2302 O O . LYS A 1 281 ? 102.441 27.522 -141.619 1.00 77.56 281 LYS A O 1
ATOM 2307 N N . GLU A 1 282 ? 100.372 27.005 -140.922 1.00 74.50 282 GLU A N 1
ATOM 2308 C CA . GLU A 1 282 ? 99.722 27.526 -142.137 1.00 74.50 282 GLU A CA 1
ATOM 2309 C C . GLU A 1 282 ? 99.858 29.058 -142.252 1.00 74.50 282 GLU A C 1
ATOM 2311 O O . GLU A 1 282 ? 100.008 29.595 -143.349 1.00 74.50 282 GLU A O 1
ATOM 2316 N N . GLU A 1 283 ? 99.872 29.768 -141.119 1.00 74.69 283 GLU A N 1
ATOM 2317 C CA . GLU A 1 283 ? 100.098 31.217 -141.064 1.00 74.69 283 GLU A CA 1
ATOM 2318 C C . GLU A 1 283 ? 101.492 31.606 -141.608 1.00 74.69 283 GLU A C 1
ATOM 2320 O O . GLU A 1 283 ? 101.601 32.534 -142.417 1.00 74.69 283 GLU A O 1
ATOM 2325 N N . ASP A 1 284 ? 102.534 30.846 -141.250 1.00 76.12 284 ASP A N 1
ATOM 2326 C CA . ASP A 1 284 ? 103.902 31.031 -141.755 1.00 76.12 284 ASP A CA 1
ATOM 2327 C C . ASP A 1 284 ? 104.028 30.651 -143.253 1.00 76.12 284 ASP A C 1
ATOM 2329 O O . ASP A 1 284 ? 104.622 31.399 -144.040 1.00 76.12 284 ASP A O 1
ATOM 2333 N N . ASP A 1 285 ? 103.412 29.542 -143.687 1.00 76.00 285 ASP A N 1
ATOM 2334 C CA . ASP A 1 285 ? 103.405 29.106 -145.098 1.00 76.00 285 ASP A CA 1
ATOM 2335 C C . ASP A 1 285 ? 102.670 30.122 -146.012 1.00 76.00 285 ASP A C 1
ATOM 2337 O O . ASP A 1 285 ? 103.104 30.413 -147.136 1.00 76.00 285 ASP A O 1
ATOM 2341 N N . LYS A 1 286 ? 101.591 30.745 -145.518 1.00 78.62 286 LYS A N 1
ATOM 2342 C CA . LYS A 1 286 ? 100.837 31.796 -146.225 1.00 78.62 286 LYS A CA 1
ATOM 2343 C C . LYS A 1 286 ? 101.648 33.082 -146.412 1.00 78.62 286 LYS A C 1
ATOM 2345 O O . LYS A 1 286 ? 101.561 33.712 -147.472 1.00 78.62 286 LYS A O 1
ATOM 2350 N N . ALA A 1 287 ? 102.462 33.461 -145.425 1.00 74.88 287 ALA A N 1
ATOM 2351 C CA . ALA A 1 287 ? 103.355 34.617 -145.525 1.00 74.88 287 ALA A CA 1
ATOM 2352 C C . ALA A 1 287 ? 104.442 34.422 -146.602 1.00 74.88 287 ALA A C 1
ATOM 2354 O O . ALA A 1 287 ? 104.794 35.371 -147.310 1.00 74.88 287 ALA A O 1
ATOM 2355 N N . ALA A 1 288 ? 104.934 33.191 -146.783 1.00 74.62 288 ALA A N 1
ATOM 2356 C CA . ALA A 1 288 ? 105.905 32.860 -147.826 1.00 74.62 288 ALA A CA 1
ATOM 2357 C C . ALA A 1 288 ? 105.313 32.932 -149.249 1.00 74.62 288 ALA A C 1
ATOM 2359 O O . ALA A 1 288 ? 105.985 33.392 -150.176 1.00 74.62 288 ALA A O 1
ATOM 2360 N N . LEU A 1 289 ? 104.052 32.521 -149.433 1.00 74.62 289 LEU A N 1
ATOM 2361 C CA . LEU A 1 289 ? 103.379 32.543 -150.739 1.00 74.62 289 LEU A CA 1
ATOM 2362 C C . LEU A 1 289 ? 103.042 33.960 -151.225 1.00 74.62 289 LEU A C 1
ATOM 2364 O O . LEU A 1 289 ? 103.249 34.255 -152.403 1.00 74.62 289 LEU A O 1
ATOM 2368 N N . LEU A 1 290 ? 102.595 34.856 -150.336 1.00 75.06 290 LEU A N 1
ATOM 2369 C CA . LEU A 1 290 ? 102.297 36.254 -150.688 1.00 75.06 290 LEU A CA 1
ATOM 2370 C C . LEU A 1 290 ? 103.514 36.982 -151.275 1.00 75.06 290 LEU A C 1
ATOM 2372 O O . LEU A 1 290 ? 103.401 37.666 -152.291 1.00 75.06 290 LEU A O 1
ATOM 2376 N N . LYS A 1 291 ? 104.697 36.759 -150.694 1.00 76.56 291 LYS A N 1
ATOM 2377 C CA . LYS A 1 291 ? 105.955 37.368 -151.149 1.00 76.56 291 LYS A CA 1
ATOM 2378 C C . LYS A 1 291 ? 106.356 36.933 -152.566 1.00 76.56 291 LYS A C 1
ATOM 2380 O O . LYS A 1 291 ? 106.959 37.703 -153.304 1.00 76.56 291 LYS A O 1
ATOM 2385 N N . ARG A 1 292 ? 105.987 35.706 -152.950 1.00 75.75 292 ARG A N 1
ATOM 2386 C CA . ARG A 1 292 ? 106.270 35.113 -154.267 1.00 75.75 292 ARG A CA 1
ATOM 2387 C C . ARG A 1 292 ? 105.315 35.613 -155.358 1.00 75.75 292 ARG A C 1
ATOM 2389 O O . ARG A 1 292 ? 105.691 35.643 -156.527 1.00 75.75 292 ARG A O 1
ATOM 2396 N N . LEU A 1 293 ? 104.104 36.027 -154.976 1.00 74.00 293 LEU A N 1
ATOM 2397 C CA . LEU A 1 293 ? 103.093 36.573 -155.885 1.00 74.00 293 LEU A CA 1
ATOM 2398 C C . LEU A 1 293 ? 103.467 37.991 -156.363 1.00 74.00 293 LEU A C 1
ATOM 2400 O O . LEU A 1 293 ? 103.443 38.259 -157.564 1.00 74.00 293 LEU A O 1
ATOM 2404 N N . GLU A 1 294 ? 103.930 38.863 -155.456 1.00 73.94 294 GLU A N 1
ATOM 2405 C CA . GLU A 1 294 ? 104.374 40.235 -155.788 1.00 73.94 294 GLU A CA 1
ATOM 2406 C C . GLU A 1 294 ? 105.556 40.286 -156.777 1.00 73.94 294 GLU A C 1
ATOM 2408 O O . GLU A 1 294 ? 105.722 41.253 -157.529 1.00 73.94 294 GLU A O 1
ATOM 2413 N N . GLU A 1 295 ? 106.408 39.259 -156.779 1.00 74.31 295 GLU A N 1
ATOM 2414 C CA . GLU A 1 295 ? 107.517 39.130 -157.731 1.00 74.31 295 GLU A CA 1
ATOM 2415 C C . GLU A 1 295 ? 107.030 38.690 -159.120 1.00 74.31 295 GLU A C 1
ATOM 2417 O O . GLU A 1 295 ? 107.596 39.106 -160.134 1.00 74.31 295 GLU A O 1
ATOM 2422 N N . GLN A 1 296 ? 105.944 37.914 -159.185 1.00 70.69 296 GLN A N 1
ATOM 2423 C CA . GLN A 1 296 ? 105.375 37.388 -160.425 1.00 70.69 296 GLN A CA 1
ATOM 2424 C C . GLN A 1 296 ? 104.558 38.449 -161.189 1.00 70.69 296 GLN A C 1
ATOM 2426 O O . GLN A 1 296 ? 104.667 38.545 -162.417 1.00 70.69 296 GLN A O 1
ATOM 2431 N N . ASP A 1 297 ? 103.841 39.332 -160.487 1.00 74.62 297 ASP A N 1
ATOM 2432 C CA . ASP A 1 297 ? 103.098 40.443 -161.108 1.00 74.62 297 ASP A CA 1
ATOM 2433 C C . ASP A 1 297 ? 104.015 41.463 -161.810 1.00 74.62 297 ASP A C 1
ATOM 2435 O O . ASP A 1 297 ? 103.703 41.956 -162.901 1.00 74.62 297 ASP A O 1
ATOM 2439 N N . LYS A 1 298 ? 105.215 41.707 -161.261 1.00 76.69 298 LYS A N 1
ATOM 2440 C CA . LYS A 1 298 ? 106.247 42.555 -161.896 1.00 76.69 298 LYS A CA 1
ATOM 2441 C C . LYS A 1 298 ? 106.774 41.984 -163.219 1.00 76.69 298 LYS A C 1
ATOM 2443 O O . LYS A 1 298 ? 107.285 42.746 -164.045 1.00 76.69 298 LYS A O 1
ATOM 2448 N N . VAL A 1 299 ? 106.661 40.671 -163.434 1.00 74.56 299 VAL A N 1
ATOM 2449 C CA . VAL A 1 299 ? 107.057 40.002 -164.685 1.00 74.56 299 VAL A CA 1
ATOM 2450 C C . VAL A 1 299 ? 105.924 40.055 -165.713 1.00 74.56 299 VAL A C 1
ATOM 2452 O O . VAL A 1 299 ? 106.171 40.424 -166.864 1.00 74.56 299 VAL A O 1
ATOM 2455 N N . ASN A 1 300 ? 104.680 39.786 -165.302 1.00 68.50 300 ASN A N 1
ATOM 2456 C CA . ASN A 1 300 ? 103.512 39.831 -166.193 1.00 68.50 300 ASN A CA 1
ATOM 2457 C C . ASN A 1 300 ? 103.293 41.219 -166.820 1.00 68.50 300 ASN A C 1
ATOM 2459 O O . ASN A 1 300 ? 103.029 41.313 -168.022 1.00 68.50 300 ASN A O 1
ATOM 2463 N N . ALA A 1 301 ? 103.503 42.299 -166.058 1.00 72.69 301 ALA A N 1
ATOM 2464 C CA . ALA A 1 301 ? 103.401 43.668 -166.571 1.00 72.69 301 ALA A CA 1
ATOM 2465 C C . ALA A 1 301 ? 104.323 43.945 -167.781 1.00 72.69 301 ALA A C 1
ATOM 2467 O O . ALA A 1 301 ? 103.955 44.699 -168.680 1.00 72.69 301 ALA A O 1
ATOM 2468 N N . ARG A 1 302 ? 105.502 43.305 -167.851 1.00 71.62 302 ARG A N 1
ATOM 2469 C CA . ARG A 1 302 ? 106.473 43.487 -168.951 1.00 71.62 302 ARG A CA 1
ATOM 2470 C C . ARG A 1 302 ? 106.150 42.668 -170.204 1.00 71.62 302 ARG A C 1
ATOM 2472 O O . ARG A 1 302 ? 106.626 43.006 -171.286 1.00 71.62 302 ARG A O 1
ATOM 2479 N N . LEU A 1 303 ? 105.375 41.592 -170.071 1.00 68.44 303 LEU A N 1
ATOM 2480 C CA . LEU A 1 303 ? 104.970 40.737 -171.193 1.00 68.44 303 LEU A CA 1
ATOM 2481 C C . LEU A 1 303 ? 103.738 41.294 -171.918 1.00 68.44 303 LEU A C 1
ATOM 2483 O O . LEU A 1 303 ? 103.694 41.269 -173.148 1.00 68.44 303 LEU A O 1
ATOM 2487 N N . ILE A 1 304 ? 102.780 41.862 -171.178 1.00 70.75 304 ILE A N 1
ATOM 2488 C CA . ILE A 1 304 ? 101.531 42.416 -171.731 1.00 70.75 304 ILE A CA 1
ATOM 2489 C C . ILE A 1 304 ? 101.797 43.548 -172.738 1.00 70.75 304 ILE A C 1
ATOM 2491 O O . ILE A 1 304 ? 101.184 43.577 -173.807 1.00 70.75 304 ILE A O 1
ATOM 2495 N N . ASP A 1 305 ? 102.743 44.444 -172.451 1.00 66.19 305 ASP A N 1
ATOM 2496 C CA . ASP A 1 305 ? 103.069 45.553 -173.360 1.00 66.19 305 ASP A CA 1
ATOM 2497 C C . ASP A 1 305 ? 103.767 45.094 -174.650 1.00 66.19 305 ASP A C 1
ATOM 2499 O O . ASP A 1 305 ? 103.609 45.721 -175.696 1.00 66.19 305 ASP A O 1
ATOM 2503 N N . LYS A 1 306 ? 104.469 43.954 -174.614 1.00 69.12 306 LYS A N 1
ATOM 2504 C CA . LYS A 1 306 ? 105.176 43.398 -175.778 1.00 69.12 306 LYS A CA 1
ATOM 2505 C C . LYS A 1 306 ? 104.261 42.616 -176.728 1.00 69.12 306 LYS A C 1
ATOM 2507 O O . LYS A 1 306 ? 104.576 42.482 -177.907 1.00 69.12 306 LYS A O 1
ATOM 2512 N N . VAL A 1 307 ? 103.115 42.136 -176.235 1.00 63.66 307 VAL A N 1
ATOM 2513 C CA . VAL A 1 307 ? 102.076 41.480 -177.051 1.00 63.66 307 VAL A CA 1
ATOM 2514 C C . VAL A 1 307 ? 101.261 42.505 -177.848 1.00 63.66 307 VAL A C 1
ATOM 2516 O O . VAL A 1 307 ? 100.979 42.274 -179.023 1.00 63.66 307 VAL A O 1
ATOM 2519 N N . LYS A 1 308 ? 100.949 43.675 -177.268 1.00 67.00 308 LYS A N 1
ATOM 2520 C CA . LYS A 1 308 ? 100.183 44.737 -177.956 1.00 67.00 308 LYS A CA 1
ATOM 2521 C C . LYS A 1 308 ? 100.826 45.212 -179.264 1.00 67.00 308 LYS A C 1
ATOM 2523 O O . LYS A 1 308 ? 100.107 45.580 -180.187 1.00 67.00 308 LYS A O 1
ATOM 2528 N N . THR A 1 309 ? 102.156 45.202 -179.358 1.00 59.38 309 THR A N 1
ATOM 2529 C CA . THR A 1 309 ? 102.889 45.696 -180.538 1.00 59.38 309 THR A CA 1
ATOM 2530 C C . THR A 1 309 ? 102.863 44.732 -181.732 1.00 59.38 309 THR A C 1
ATOM 2532 O O . THR A 1 309 ? 103.138 45.159 -182.849 1.00 59.38 309 THR A O 1
ATOM 2535 N N . LEU A 1 310 ? 102.546 43.447 -181.527 1.00 57.78 310 LEU A N 1
ATOM 2536 C CA . LEU A 1 310 ? 102.607 42.415 -182.577 1.00 57.78 310 LEU A CA 1
ATOM 2537 C C . LEU A 1 310 ? 101.243 42.097 -183.213 1.00 57.78 310 LEU A C 1
ATOM 2539 O O . LEU A 1 310 ? 101.189 41.711 -184.379 1.00 57.78 310 LEU A O 1
ATOM 2543 N N . THR A 1 311 ? 100.137 42.300 -182.492 1.00 54.12 311 THR A N 1
ATOM 2544 C CA . THR A 1 311 ? 98.784 41.912 -182.941 1.00 54.12 311 THR A CA 1
ATOM 2545 C C . THR A 1 311 ? 98.276 42.680 -184.173 1.00 54.12 311 THR A C 1
ATOM 2547 O O . THR A 1 311 ? 97.408 42.186 -184.883 1.00 54.12 311 THR A O 1
ATOM 2550 N N . VAL A 1 312 ? 98.817 43.866 -184.472 1.00 57.44 312 VAL A N 1
ATOM 2551 C CA . VAL A 1 312 ? 98.313 44.743 -185.552 1.00 57.44 312 VAL A CA 1
ATOM 2552 C C . VAL A 1 312 ? 98.763 44.302 -186.963 1.00 57.44 312 VAL A C 1
ATOM 2554 O O . VAL A 1 312 ? 98.214 44.775 -187.952 1.00 57.44 312 VAL A O 1
ATOM 2557 N N . LEU A 1 313 ? 99.733 43.385 -187.094 1.00 49.25 313 LEU A N 1
ATOM 2558 C CA . LEU A 1 313 ? 100.435 43.134 -188.368 1.00 49.25 313 LEU A CA 1
ATOM 2559 C C . LEU A 1 313 ? 99.964 41.933 -189.217 1.00 49.25 313 LEU A C 1
ATOM 2561 O O . LEU A 1 313 ? 100.484 41.762 -190.315 1.00 49.25 313 LEU A O 1
ATOM 2565 N N . VAL A 1 314 ? 99.033 41.086 -188.754 1.00 49.22 314 VAL A N 1
ATOM 2566 C CA . VAL A 1 314 ? 98.861 39.720 -189.327 1.00 49.22 314 VAL A CA 1
ATOM 2567 C C . VAL A 1 314 ? 97.480 39.443 -189.961 1.00 49.22 314 VAL A C 1
ATOM 2569 O O . VAL A 1 314 ? 97.256 38.382 -190.531 1.00 49.22 314 VAL A O 1
ATOM 2572 N N . GLN A 1 315 ? 96.523 40.373 -189.908 1.00 44.72 315 GLN A N 1
ATOM 2573 C CA . GLN A 1 315 ? 95.099 40.008 -190.008 1.00 44.72 315 GLN A CA 1
ATOM 2574 C C . GLN A 1 315 ? 94.417 40.107 -191.399 1.00 44.72 315 GLN A C 1
ATOM 2576 O O . GLN A 1 315 ? 93.204 40.287 -191.424 1.00 44.72 315 GLN A O 1
ATOM 2581 N N . ASN A 1 316 ? 95.122 40.004 -192.543 1.00 37.00 316 ASN A N 1
ATOM 2582 C CA . ASN A 1 316 ? 94.472 40.068 -193.880 1.00 37.00 316 ASN A CA 1
ATOM 2583 C C . ASN A 1 316 ? 95.166 39.305 -195.046 1.00 37.00 316 ASN A C 1
ATOM 2585 O O . ASN A 1 316 ? 95.526 39.888 -196.066 1.00 37.00 316 ASN A O 1
ATOM 2589 N N . SER A 1 317 ? 95.267 37.978 -194.931 1.00 38.69 317 SER A N 1
ATOM 2590 C CA . SER A 1 317 ? 95.235 37.009 -196.050 1.00 38.69 317 SER A CA 1
ATOM 2591 C C . SER A 1 317 ? 94.812 35.636 -195.481 1.00 38.69 317 SER A C 1
ATOM 2593 O O . SER A 1 317 ? 95.120 35.341 -194.331 1.00 38.69 317 SER A O 1
ATOM 2595 N N . GLU A 1 318 ? 94.053 34.756 -196.143 1.00 33.72 318 GLU A N 1
ATOM 2596 C CA . GLU A 1 318 ? 93.455 34.757 -197.488 1.00 33.72 318 GLU A CA 1
ATOM 2597 C C . GLU A 1 318 ? 92.246 33.785 -197.529 1.00 33.72 318 GLU A C 1
ATOM 2599 O O . GLU A 1 318 ? 92.060 32.973 -196.622 1.00 33.72 318 GLU A O 1
ATOM 2604 N N . ASN A 1 319 ? 91.416 33.851 -198.578 1.00 37.72 319 ASN A N 1
ATOM 2605 C CA . ASN A 1 319 ? 90.274 32.947 -198.804 1.00 37.72 319 ASN A CA 1
ATOM 2606 C C . ASN A 1 319 ? 90.587 31.867 -199.867 1.00 37.72 319 ASN A C 1
ATOM 2608 O O . ASN A 1 319 ? 91.341 32.134 -200.800 1.00 37.72 319 ASN A O 1
ATOM 2612 N N . ASN A 1 320 ? 89.806 30.768 -199.843 1.00 36.06 320 ASN A N 1
ATOM 2613 C CA . ASN A 1 320 ? 89.497 29.847 -200.971 1.00 36.06 320 ASN A CA 1
ATOM 2614 C C . ASN A 1 320 ? 90.428 28.595 -201.170 1.00 36.06 320 ASN A C 1
ATOM 2616 O O . ASN A 1 320 ? 91.434 28.476 -200.480 1.00 36.06 320 ASN A O 1
ATOM 2620 N N . PRO A 1 321 ? 90.058 27.565 -201.980 1.00 47.28 321 PRO A N 1
ATOM 2621 C CA . PRO A 1 321 ? 89.197 26.453 -201.527 1.00 47.28 321 PRO A CA 1
ATOM 2622 C C . PRO A 1 321 ? 89.696 25.018 -201.845 1.00 47.28 321 PRO A C 1
ATOM 2624 O O . PRO A 1 321 ? 90.278 24.773 -202.896 1.00 47.28 321 PRO A O 1
ATOM 2627 N N . LEU A 1 322 ? 89.315 24.024 -201.021 1.00 41.78 322 LEU A N 1
ATOM 2628 C CA . LEU A 1 322 ? 89.333 22.589 -201.415 1.00 41.78 322 LEU A CA 1
ATOM 2629 C C . LEU A 1 322 ? 88.389 21.653 -200.614 1.00 41.78 322 LEU A C 1
ATOM 2631 O O . LEU A 1 322 ? 88.244 20.481 -200.938 1.00 41.78 322 LEU A O 1
ATOM 2635 N N . VAL A 1 323 ? 87.691 22.146 -199.581 1.00 47.09 323 VAL A N 1
ATOM 2636 C CA . VAL A 1 323 ? 86.875 21.303 -198.669 1.00 47.09 323 VAL A CA 1
ATOM 2637 C C . VAL A 1 323 ? 85.438 21.049 -199.179 1.00 47.09 323 VAL A C 1
ATOM 2639 O O . VAL A 1 323 ? 84.718 20.211 -198.637 1.00 47.09 323 VAL A O 1
ATOM 2642 N N . ASN A 1 324 ? 85.011 21.713 -200.259 1.00 41.59 324 ASN A N 1
ATOM 2643 C CA . ASN A 1 324 ? 83.645 21.590 -200.794 1.00 41.59 324 ASN A CA 1
ATOM 2644 C C . ASN A 1 324 ? 83.355 20.279 -201.554 1.00 41.59 324 ASN A C 1
ATOM 2646 O O . ASN A 1 324 ? 82.200 20.035 -201.892 1.00 41.59 324 ASN A O 1
ATOM 2650 N N . GLU A 1 325 ? 84.348 19.418 -201.791 1.00 45.72 325 GLU A N 1
ATOM 2651 C CA . GLU A 1 325 ? 84.152 18.173 -202.553 1.00 45.72 325 GLU A CA 1
ATOM 2652 C C . GLU A 1 325 ? 83.868 16.948 -201.659 1.00 45.72 325 GLU A C 1
ATOM 2654 O O . GLU A 1 325 ? 83.032 16.108 -201.992 1.00 45.72 325 GLU A O 1
ATOM 2659 N N . LEU A 1 326 ? 84.439 16.892 -200.448 1.00 49.56 326 LEU A N 1
ATOM 2660 C CA . LEU A 1 326 ? 84.192 15.801 -199.485 1.00 49.56 326 LEU A CA 1
ATOM 2661 C C . LEU A 1 326 ? 82.851 15.917 -198.733 1.00 49.56 326 LEU A C 1
ATOM 2663 O O . LEU A 1 326 ? 82.425 14.973 -198.065 1.00 49.56 326 LEU A O 1
ATOM 2667 N N . LYS A 1 327 ? 82.143 17.046 -198.863 1.00 46.94 327 LYS A N 1
ATOM 2668 C CA . LYS A 1 327 ? 80.848 17.284 -198.198 1.00 46.94 327 LYS A CA 1
ATOM 2669 C C . LYS A 1 327 ? 79.642 16.663 -198.924 1.00 46.94 327 LYS A C 1
ATOM 2671 O O . LYS A 1 327 ? 78.552 16.635 -198.362 1.00 46.94 327 LYS A O 1
ATOM 2676 N N . SER A 1 328 ? 79.827 16.115 -200.128 1.00 44.16 328 SER A N 1
ATOM 2677 C CA . SER A 1 328 ? 78.732 15.728 -201.040 1.00 44.16 328 SER A CA 1
ATOM 2678 C C . SER A 1 328 ? 78.356 14.235 -201.056 1.00 44.16 328 SER A C 1
ATOM 2680 O O . SER A 1 328 ? 77.779 13.759 -202.033 1.00 44.16 328 SER A O 1
ATOM 2682 N N . LYS A 1 329 ? 78.617 13.482 -199.973 1.00 42.69 329 LYS A N 1
ATOM 2683 C CA . LYS A 1 329 ? 78.002 12.145 -199.774 1.00 42.69 329 LYS A CA 1
ATOM 2684 C C . LYS A 1 329 ? 77.601 11.789 -198.338 1.00 42.69 329 LYS A C 1
ATOM 2686 O O . LYS A 1 329 ? 76.563 11.156 -198.170 1.00 42.69 329 LYS A O 1
ATOM 2691 N N . CYS A 1 330 ? 78.362 12.178 -197.310 1.00 43.97 330 CYS A N 1
ATOM 2692 C CA . CYS A 1 330 ? 78.170 11.600 -195.968 1.00 43.97 330 CYS A CA 1
ATOM 2693 C C . CYS A 1 330 ? 76.818 11.944 -195.302 1.00 43.97 330 CYS A C 1
ATOM 2695 O O . CYS A 1 330 ? 76.292 11.147 -194.531 1.00 43.97 330 CYS A O 1
ATOM 2697 N N . SER A 1 331 ? 76.182 13.059 -195.681 1.00 47.38 331 SER A N 1
ATOM 2698 C CA . SER A 1 331 ? 74.835 13.434 -195.215 1.00 47.38 331 SER A CA 1
ATOM 2699 C C . SER A 1 331 ? 73.695 12.518 -195.702 1.00 47.38 331 SER A C 1
ATOM 2701 O O . SER A 1 331 ? 72.542 12.816 -195.411 1.00 47.38 331 SER A O 1
ATOM 2703 N N . ARG A 1 332 ? 73.978 11.422 -196.428 1.00 54.56 332 ARG A N 1
ATOM 2704 C CA . ARG A 1 332 ? 72.991 10.369 -196.742 1.00 54.56 332 ARG A CA 1
ATOM 2705 C C . ARG A 1 332 ? 72.993 9.174 -195.776 1.00 54.56 332 ARG A C 1
ATOM 2707 O O . ARG A 1 332 ? 71.937 8.584 -195.606 1.00 54.56 332 ARG A O 1
ATOM 2714 N N . ASN A 1 333 ? 74.105 8.837 -195.111 1.00 49.44 333 ASN A N 1
ATOM 2715 C CA . ASN A 1 333 ? 74.195 7.572 -194.353 1.00 49.44 333 ASN A CA 1
ATOM 2716 C C . ASN A 1 333 ? 73.725 7.646 -192.887 1.00 49.44 333 ASN A C 1
ATOM 2718 O O . ASN A 1 333 ? 73.302 6.634 -192.335 1.00 49.44 333 ASN A O 1
ATOM 2722 N N . GLU A 1 334 ? 73.760 8.813 -192.234 1.00 50.28 334 GLU A N 1
ATOM 2723 C CA . GLU A 1 334 ? 73.281 8.936 -190.841 1.00 50.28 334 GLU A CA 1
ATOM 2724 C C . GLU A 1 334 ? 71.776 9.225 -190.717 1.00 50.28 334 GLU A C 1
ATOM 2726 O O . GLU A 1 334 ? 71.237 9.199 -189.609 1.00 50.28 334 GLU A O 1
ATOM 2731 N N . GLN A 1 335 ? 71.079 9.456 -191.837 1.00 57.97 335 GLN A N 1
ATOM 2732 C CA . GLN A 1 335 ? 69.620 9.586 -191.845 1.00 57.97 335 GLN A CA 1
ATOM 2733 C C . GLN A 1 335 ? 68.914 8.214 -191.893 1.00 57.97 335 GLN A C 1
ATOM 2735 O O . GLN A 1 335 ? 67.822 8.092 -191.349 1.00 57.97 335 GLN A O 1
ATOM 2740 N N . GLU A 1 336 ? 69.557 7.171 -192.437 1.00 55.47 336 GLU A N 1
ATOM 2741 C CA . GLU A 1 336 ? 69.037 5.790 -192.426 1.00 55.47 336 GLU A CA 1
ATOM 2742 C C . GLU A 1 336 ? 69.330 5.061 -191.103 1.00 55.47 336 GLU A C 1
ATOM 2744 O O . GLU A 1 336 ? 68.449 4.415 -190.534 1.00 55.47 336 GLU A O 1
ATOM 2749 N N . ASN A 1 337 ? 70.534 5.210 -190.536 1.00 54.81 337 ASN A N 1
ATOM 2750 C CA . ASN A 1 337 ? 70.943 4.417 -189.365 1.00 54.81 337 ASN A CA 1
ATOM 2751 C C . ASN A 1 337 ? 70.214 4.787 -188.049 1.00 54.81 337 ASN A C 1
ATOM 2753 O O . ASN A 1 337 ? 70.325 4.079 -187.051 1.00 54.81 337 ASN A O 1
ATOM 2757 N N . ARG A 1 338 ? 69.423 5.873 -188.040 1.00 62.47 338 ARG A N 1
ATOM 2758 C CA . ARG A 1 338 ? 68.500 6.209 -186.936 1.00 62.47 338 ARG A CA 1
ATOM 2759 C C . ARG A 1 338 ? 67.097 5.603 -187.092 1.00 62.47 338 ARG A C 1
ATOM 2761 O O . ARG A 1 338 ? 66.329 5.671 -186.139 1.00 62.47 338 ARG A O 1
ATOM 2768 N N . GLN A 1 339 ? 66.759 5.001 -188.238 1.00 63.03 339 GLN A N 1
ATOM 2769 C CA . GLN A 1 339 ? 65.477 4.305 -188.437 1.00 63.03 339 GLN A CA 1
ATOM 2770 C C . GLN A 1 339 ? 65.534 2.802 -188.108 1.00 63.03 339 GLN A C 1
ATOM 2772 O O . GLN A 1 339 ? 64.502 2.232 -187.771 1.00 63.03 339 GLN A O 1
ATOM 2777 N N . LEU A 1 340 ? 66.713 2.165 -188.131 1.00 60.78 340 LEU A N 1
ATOM 2778 C CA . LEU A 1 340 ? 66.846 0.715 -187.904 1.00 60.78 340 LEU A CA 1
ATOM 2779 C C . LEU A 1 340 ? 66.837 0.284 -186.428 1.00 60.78 340 LEU A C 1
ATOM 2781 O O . LEU A 1 340 ? 66.263 -0.752 -186.102 1.00 60.78 340 LEU A O 1
ATOM 2785 N N . LYS A 1 341 ? 67.394 1.074 -185.495 1.00 65.19 341 LYS A N 1
ATOM 2786 C CA . LYS A 1 341 ? 67.413 0.673 -184.069 1.00 65.19 341 LYS A CA 1
ATOM 2787 C C . LYS A 1 341 ? 66.029 0.720 -183.392 1.00 65.19 341 LYS A C 1
ATOM 2789 O O . LYS A 1 341 ? 65.853 0.129 -182.337 1.00 65.19 341 LYS A O 1
ATOM 2794 N N . LEU A 1 342 ? 65.038 1.330 -184.051 1.00 66.12 342 LEU A N 1
ATOM 2795 C CA . LEU A 1 342 ? 63.613 1.280 -183.692 1.00 66.12 342 LEU A CA 1
ATOM 2796 C C . LEU A 1 342 ? 62.893 -0.008 -184.157 1.00 66.12 342 LEU A C 1
ATOM 2798 O O . LEU A 1 342 ? 61.722 -0.178 -183.828 1.00 66.12 342 LEU A O 1
ATOM 2802 N N . GLN A 1 343 ? 63.555 -0.912 -184.897 1.00 60.31 343 GLN A N 1
ATOM 2803 C CA . GLN A 1 343 ? 62.992 -2.220 -185.282 1.00 60.31 343 GLN A CA 1
ATOM 2804 C C . GLN A 1 343 ? 63.414 -3.368 -184.349 1.00 60.31 343 GLN A C 1
ATOM 2806 O O . GLN A 1 343 ? 62.604 -4.246 -184.080 1.00 60.31 343 GLN A O 1
ATOM 2811 N N . ILE A 1 344 ? 64.638 -3.345 -183.810 1.00 58.84 344 ILE A N 1
ATOM 2812 C CA . ILE A 1 344 ? 65.181 -4.416 -182.945 1.00 58.84 344 ILE A CA 1
ATOM 2813 C C . ILE A 1 344 ? 64.426 -4.534 -181.609 1.00 58.84 344 ILE A C 1
ATOM 2815 O O . ILE A 1 344 ? 64.152 -5.628 -181.124 1.00 58.84 344 ILE A O 1
ATOM 2819 N N . GLU A 1 345 ? 63.993 -3.410 -181.039 1.00 63.41 345 GLU A N 1
ATOM 2820 C CA . GLU A 1 345 ? 63.258 -3.392 -179.766 1.00 63.41 345 GLU A CA 1
ATOM 2821 C C . GLU A 1 345 ? 61.840 -4.001 -179.880 1.00 63.41 345 GLU A C 1
ATOM 2823 O O . GLU A 1 345 ? 61.228 -4.339 -178.871 1.00 63.41 345 GLU A O 1
ATOM 2828 N N . GLN A 1 346 ? 61.331 -4.221 -181.103 1.00 57.03 346 GLN A N 1
ATOM 2829 C CA . GLN A 1 346 ? 60.065 -4.929 -181.354 1.00 57.03 346 GLN A CA 1
ATOM 2830 C C . GLN A 1 346 ? 60.224 -6.459 -181.432 1.00 57.03 346 GLN A C 1
ATOM 2832 O O . GLN A 1 346 ? 59.234 -7.170 -181.620 1.00 57.03 346 GLN A O 1
ATOM 2837 N N . LEU A 1 347 ? 61.451 -6.970 -181.288 1.00 52.53 347 LEU A N 1
ATOM 2838 C CA . LEU A 1 347 ? 61.801 -8.372 -181.527 1.00 52.53 347 LEU A CA 1
ATOM 2839 C C . LEU A 1 347 ? 62.356 -9.090 -180.278 1.00 52.53 347 LEU A C 1
ATOM 2841 O O . LEU A 1 347 ? 62.686 -10.276 -180.342 1.00 52.53 347 LEU A O 1
ATOM 2845 N N . CYS A 1 348 ? 62.311 -8.425 -179.115 1.00 56.19 348 CYS A N 1
ATOM 2846 C CA . CYS A 1 348 ? 62.502 -9.016 -177.782 1.00 56.19 348 CYS A CA 1
ATOM 2847 C C . CYS A 1 348 ? 61.702 -10.317 -177.561 1.00 56.19 348 CYS A C 1
ATOM 2849 O O . CYS A 1 348 ? 62.222 -11.295 -177.021 1.00 56.19 348 CYS A O 1
ATOM 2851 N N . GLU A 1 349 ? 60.431 -10.342 -177.967 1.00 54.25 349 GLU A N 1
ATOM 2852 C CA . GLU A 1 349 ? 59.480 -11.363 -177.507 1.00 54.25 349 GLU A CA 1
ATOM 2853 C C . GLU A 1 349 ? 59.520 -12.701 -178.275 1.00 54.25 349 GLU A C 1
ATOM 2855 O O . GLU A 1 349 ? 58.973 -13.692 -177.789 1.00 54.25 349 GLU A O 1
ATOM 2860 N N . LYS A 1 350 ? 60.131 -12.779 -179.470 1.00 54.56 350 LYS A N 1
ATOM 2861 C CA . LYS A 1 350 ? 59.884 -13.905 -180.403 1.00 54.56 350 LYS A CA 1
ATOM 2862 C C . LYS A 1 350 ? 60.827 -15.120 -180.318 1.00 54.56 350 LYS A C 1
ATOM 2864 O O . LYS A 1 350 ? 60.461 -16.166 -180.849 1.00 54.56 350 LYS A O 1
ATOM 2869 N N . VAL A 1 351 ? 62.001 -15.043 -179.673 1.00 53.59 351 VAL A N 1
ATOM 2870 C CA . VAL A 1 351 ? 62.986 -16.165 -179.658 1.00 53.59 351 VAL A CA 1
ATOM 2871 C C . VAL A 1 351 ? 63.144 -16.861 -178.298 1.00 53.59 351 VAL A C 1
ATOM 2873 O O . VAL A 1 351 ? 63.463 -18.049 -178.272 1.00 53.59 351 VAL A O 1
ATOM 2876 N N . ASN A 1 352 ? 62.797 -16.219 -177.174 1.00 55.06 352 ASN A N 1
ATOM 2877 C CA . ASN A 1 352 ? 62.782 -16.869 -175.846 1.00 55.06 352 ASN A CA 1
ATOM 2878 C C . ASN A 1 352 ? 61.827 -18.087 -175.747 1.00 55.06 352 ASN A C 1
ATOM 2880 O O . ASN A 1 352 ? 61.892 -18.844 -174.779 1.00 55.06 352 ASN A O 1
ATOM 2884 N N . VAL A 1 353 ? 60.956 -18.281 -176.745 1.00 52.22 353 VAL A N 1
ATOM 2885 C CA . VAL A 1 353 ? 59.950 -19.355 -176.812 1.00 52.22 353 VAL A CA 1
ATOM 2886 C C . VAL A 1 353 ? 60.365 -20.528 -177.718 1.00 52.22 353 VAL A C 1
ATOM 2888 O O . VAL A 1 353 ? 59.777 -21.593 -177.589 1.00 52.22 353 VAL A O 1
ATOM 2891 N N . MET A 1 354 ? 61.382 -20.394 -178.586 1.00 42.53 354 MET A N 1
ATOM 2892 C CA . MET A 1 354 ? 61.827 -21.510 -179.443 1.00 42.53 354 MET A CA 1
ATOM 2893 C C . MET A 1 354 ? 62.751 -22.489 -178.697 1.00 42.53 354 MET A C 1
ATOM 2895 O O . MET A 1 354 ? 62.299 -23.398 -178.005 1.00 42.53 354 MET A O 1
ATOM 2899 N N . GLU A 1 355 ? 64.073 -22.363 -178.814 1.00 46.53 355 GLU A N 1
ATOM 2900 C CA . GLU A 1 355 ? 64.943 -23.544 -178.667 1.00 46.53 355 GLU A CA 1
ATOM 2901 C C . GLU A 1 355 ? 65.473 -23.838 -177.251 1.00 46.53 355 GLU A C 1
ATOM 2903 O O . GLU A 1 355 ? 66.510 -24.477 -177.053 1.00 46.53 355 GLU A O 1
ATOM 2908 N N . ASN A 1 356 ? 64.613 -23.579 -176.259 1.00 50.81 356 ASN A N 1
ATOM 2909 C CA . ASN A 1 356 ? 64.454 -24.546 -175.166 1.00 50.81 356 ASN A CA 1
ATOM 2910 C C . ASN A 1 356 ? 64.089 -25.953 -175.710 1.00 50.81 356 ASN A C 1
ATOM 2912 O O . ASN A 1 356 ? 64.405 -26.946 -175.058 1.00 50.81 356 ASN A O 1
ATOM 2916 N N . GLU A 1 357 ? 63.516 -26.052 -176.917 1.00 46.25 357 GLU A N 1
ATOM 2917 C CA . GLU A 1 357 ? 63.139 -27.310 -177.582 1.00 46.25 357 GLU A CA 1
ATOM 2918 C C . GLU A 1 357 ? 64.297 -28.093 -178.263 1.00 46.25 357 GLU A C 1
ATOM 2920 O O . GLU A 1 357 ? 64.170 -29.307 -178.428 1.00 46.25 357 GLU A O 1
ATOM 2925 N N . ILE A 1 358 ? 65.464 -27.490 -178.571 1.00 42.72 358 ILE A N 1
ATOM 2926 C CA . ILE A 1 358 ? 66.655 -28.219 -179.103 1.00 42.72 358 ILE A CA 1
ATOM 2927 C C . ILE A 1 358 ? 67.764 -28.465 -178.063 1.00 42.72 358 ILE A C 1
ATOM 2929 O O . ILE A 1 358 ? 68.605 -29.347 -178.256 1.00 42.72 358 ILE A O 1
ATOM 2933 N N . ARG A 1 359 ? 67.672 -27.869 -176.862 1.00 49.91 359 ARG A N 1
ATOM 2934 C CA . ARG A 1 359 ? 68.419 -28.332 -175.666 1.00 49.91 359 ARG A CA 1
ATOM 2935 C C . ARG A 1 359 ? 68.229 -29.839 -175.382 1.00 49.91 359 ARG A C 1
ATOM 2937 O O . ARG A 1 359 ? 69.007 -30.419 -174.632 1.00 49.91 359 ARG A O 1
ATOM 2944 N N . ASN A 1 360 ? 67.209 -30.465 -175.969 1.00 49.22 360 ASN A N 1
ATOM 2945 C CA . ASN A 1 360 ? 66.795 -31.825 -175.665 1.00 49.22 360 ASN A CA 1
ATOM 2946 C C . ASN A 1 360 ? 67.597 -32.938 -176.380 1.00 49.22 360 ASN A C 1
ATOM 2948 O O . ASN A 1 360 ? 67.932 -33.935 -175.749 1.00 49.22 360 ASN A O 1
ATOM 2952 N N . ASN A 1 361 ? 67.895 -32.822 -177.683 1.00 38.28 361 ASN A N 1
ATOM 2953 C CA . ASN A 1 361 ? 67.880 -34.049 -178.500 1.00 38.28 361 ASN A CA 1
ATOM 2954 C C . ASN A 1 361 ? 69.209 -34.789 -178.762 1.00 38.28 361 ASN A C 1
ATOM 2956 O O . ASN A 1 361 ? 69.257 -35.988 -178.511 1.00 38.28 361 ASN A O 1
ATOM 2960 N N . LEU A 1 362 ? 70.239 -34.181 -179.374 1.00 41.12 362 LEU A N 1
ATOM 2961 C CA . LEU A 1 362 ? 71.071 -34.984 -180.304 1.00 41.12 362 LEU A CA 1
ATOM 2962 C C . LEU A 1 362 ? 72.603 -34.934 -180.198 1.00 41.12 362 LEU A C 1
ATOM 2964 O O . LEU A 1 362 ? 73.269 -35.550 -181.028 1.00 41.12 362 LEU A O 1
ATOM 2968 N N . SER A 1 363 ? 73.195 -34.295 -179.181 1.00 52.59 363 SER A N 1
ATOM 2969 C CA . SER A 1 363 ? 74.650 -34.412 -178.974 1.00 52.59 363 SER A CA 1
ATOM 2970 C C . SER A 1 363 ? 75.119 -34.175 -177.521 1.00 52.59 363 SER A C 1
ATOM 2972 O O . SER A 1 363 ? 75.792 -33.193 -177.236 1.00 52.59 363 SER A O 1
ATOM 2974 N N . GLN A 1 364 ? 74.837 -34.980 -176.489 1.00 53.38 364 GLN A N 1
ATOM 2975 C CA . GLN A 1 364 ? 74.286 -36.341 -176.304 1.00 53.38 364 GLN A CA 1
ATOM 2976 C C . GLN A 1 364 ? 74.915 -37.545 -177.032 1.00 53.38 364 GLN A C 1
ATOM 2978 O O . GLN A 1 364 ? 74.704 -38.670 -176.590 1.00 53.38 364 GLN A O 1
ATOM 2983 N N . LEU A 1 365 ? 75.779 -37.348 -178.028 1.00 51.03 365 LEU A N 1
ATOM 2984 C CA . LEU A 1 365 ? 76.512 -38.430 -178.704 1.00 51.03 365 LEU A CA 1
ATOM 2985 C C . LEU A 1 365 ? 78.014 -38.131 -178.813 1.00 51.03 365 LEU A C 1
ATOM 2987 O O . LEU A 1 365 ? 78.845 -39.032 -178.720 1.00 51.03 365 LEU A O 1
ATOM 2991 N N . GLU A 1 366 ? 78.399 -36.865 -178.974 1.00 46.22 366 GLU A N 1
ATOM 2992 C CA . GLU A 1 366 ? 79.687 -36.563 -179.602 1.00 46.22 366 GLU A CA 1
ATOM 2993 C C . GLU A 1 366 ? 80.890 -36.445 -178.659 1.00 46.22 366 GLU A C 1
ATOM 2995 O O . GLU A 1 366 ? 82.006 -36.721 -179.090 1.00 46.22 366 GLU A O 1
ATOM 3000 N N . GLN A 1 367 ? 80.713 -36.129 -177.368 1.00 56.47 367 GLN A N 1
ATOM 3001 C CA . GLN A 1 367 ? 81.823 -36.121 -176.391 1.00 56.47 367 GLN A CA 1
ATOM 3002 C C . GLN A 1 367 ? 81.794 -37.230 -175.329 1.00 56.47 367 GLN A C 1
ATOM 3004 O O . GLN A 1 367 ? 82.725 -37.333 -174.527 1.00 56.47 367 GLN A O 1
ATOM 3009 N N . GLN A 1 368 ? 80.896 -38.210 -175.487 1.00 66.25 368 GLN A N 1
ATOM 3010 C CA . GLN A 1 368 ? 81.204 -39.589 -175.071 1.00 66.25 368 GLN A CA 1
ATOM 3011 C C . GLN A 1 368 ? 82.518 -40.087 -175.734 1.00 66.25 368 GLN A C 1
ATOM 3013 O O . GLN A 1 368 ? 83.270 -40.854 -175.136 1.00 66.25 368 GLN A O 1
ATOM 3018 N N . LYS A 1 369 ? 82.869 -39.555 -176.919 1.00 65.88 369 LYS A N 1
ATOM 3019 C CA . LYS A 1 369 ? 84.148 -39.762 -177.631 1.00 65.88 369 LYS A CA 1
ATOM 3020 C C . LYS A 1 369 ? 85.374 -39.155 -176.930 1.00 65.88 369 LYS A C 1
ATOM 3022 O O . LYS A 1 369 ? 86.431 -39.781 -176.893 1.00 65.88 369 LYS A O 1
ATOM 3027 N N . ALA A 1 370 ? 85.260 -37.946 -176.374 1.00 68.88 370 ALA A N 1
ATOM 3028 C CA . ALA A 1 370 ? 86.400 -37.235 -175.783 1.00 68.88 370 ALA A CA 1
ATOM 3029 C C . ALA A 1 370 ? 86.891 -37.914 -174.490 1.00 68.88 370 ALA A C 1
ATOM 3031 O O . ALA A 1 370 ? 88.098 -38.004 -174.250 1.00 68.88 370 ALA A O 1
ATOM 3032 N N . MET A 1 371 ? 85.972 -38.494 -173.706 1.00 71.88 371 MET A N 1
ATOM 3033 C CA . MET A 1 371 ? 86.330 -39.329 -172.553 1.00 71.88 371 MET A CA 1
ATOM 3034 C C . MET A 1 371 ? 87.145 -40.579 -172.935 1.00 71.88 371 MET A C 1
ATOM 3036 O O . MET A 1 371 ? 87.985 -41.002 -172.145 1.00 71.88 371 MET A O 1
ATOM 3040 N N . PHE A 1 372 ? 86.995 -41.127 -174.146 1.00 71.12 372 PHE A N 1
ATOM 3041 C CA . PHE A 1 372 ? 87.852 -42.223 -174.621 1.00 71.12 372 PHE A CA 1
ATOM 3042 C C . PHE A 1 372 ? 89.278 -41.761 -174.965 1.00 71.12 372 PHE A C 1
ATOM 3044 O O . PHE A 1 372 ? 90.247 -42.446 -174.633 1.00 71.12 372 PHE A O 1
ATOM 3051 N N . GLN A 1 373 ? 89.444 -40.578 -175.566 1.00 73.38 373 GLN A N 1
ATOM 3052 C CA . GLN A 1 373 ? 90.777 -40.020 -175.853 1.00 73.38 373 GLN A CA 1
ATOM 3053 C C . GLN A 1 373 ? 91.543 -39.649 -174.569 1.00 73.38 373 GLN A C 1
ATOM 3055 O O . GLN A 1 373 ? 92.757 -39.846 -174.505 1.00 73.38 373 GLN A O 1
ATOM 3060 N N . SER A 1 374 ? 90.829 -39.231 -173.515 1.00 60.47 374 SER A N 1
ATOM 3061 C CA . SER A 1 374 ? 91.368 -39.033 -172.155 1.00 60.47 374 SER A CA 1
ATOM 3062 C C . SER A 1 374 ? 92.054 -40.284 -171.570 1.00 60.47 374 SER A C 1
ATOM 3064 O O . SER A 1 374 ? 92.958 -40.169 -170.737 1.00 60.47 374 SER A O 1
ATOM 3066 N N . LEU A 1 375 ? 91.677 -41.486 -172.026 1.00 73.75 375 LEU A N 1
ATOM 3067 C CA . LEU A 1 375 ? 92.257 -42.745 -171.554 1.00 73.75 375 LEU A CA 1
ATOM 3068 C C . LEU A 1 375 ? 93.505 -43.160 -172.355 1.00 73.75 375 LEU A C 1
ATOM 3070 O O . LEU A 1 375 ? 94.512 -43.559 -171.769 1.00 73.75 375 LEU A O 1
ATOM 3074 N N . ILE A 1 376 ? 93.473 -43.012 -173.685 1.00 74.81 376 ILE A N 1
ATOM 3075 C CA . ILE A 1 376 ? 94.562 -43.445 -174.582 1.00 74.81 376 ILE A CA 1
ATOM 3076 C C . ILE A 1 376 ? 95.818 -42.578 -174.418 1.00 74.81 376 ILE A C 1
ATOM 3078 O O . ILE A 1 376 ? 96.918 -43.118 -174.309 1.00 74.81 376 ILE A O 1
ATOM 3082 N N . SER A 1 377 ? 95.684 -41.250 -174.339 1.00 77.00 377 SER A N 1
ATOM 3083 C CA . SER A 1 377 ? 96.852 -40.365 -174.185 1.00 77.00 377 SER A CA 1
ATOM 3084 C C . SER A 1 377 ? 97.576 -40.586 -172.852 1.00 77.00 377 SER A C 1
ATOM 3086 O O . SER A 1 377 ? 98.804 -40.558 -172.806 1.00 77.00 377 SER A O 1
ATOM 3088 N N . ARG A 1 378 ? 96.836 -40.897 -171.776 1.00 75.06 378 ARG A N 1
ATOM 3089 C CA . ARG A 1 378 ? 97.423 -41.313 -170.490 1.00 75.06 378 ARG A CA 1
ATOM 3090 C C . ARG A 1 378 ? 98.183 -42.632 -170.598 1.00 75.06 378 ARG A C 1
ATOM 3092 O O . ARG A 1 378 ? 99.236 -42.757 -169.977 1.00 75.06 378 ARG A O 1
ATOM 3099 N N . PHE A 1 379 ? 97.686 -43.590 -171.377 1.00 78.00 379 PHE A N 1
ATOM 3100 C CA . PHE A 1 379 ? 98.368 -44.865 -171.605 1.00 78.00 379 PHE A CA 1
ATOM 3101 C C . PHE A 1 379 ? 99.674 -44.681 -172.396 1.00 78.00 379 PHE A C 1
ATOM 3103 O O . PHE A 1 379 ? 100.710 -45.192 -171.985 1.00 78.00 379 PHE A O 1
ATOM 3110 N N . MET A 1 380 ? 99.659 -43.880 -173.466 1.00 76.50 380 MET A N 1
ATOM 3111 C CA . MET A 1 380 ? 100.862 -43.564 -174.250 1.00 76.50 380 MET A CA 1
ATOM 3112 C C . MET A 1 380 ? 101.914 -42.811 -173.424 1.00 76.50 380 MET A C 1
ATOM 3114 O O . MET A 1 380 ? 103.069 -43.218 -173.383 1.00 76.50 380 MET A O 1
ATOM 3118 N N . GLU A 1 381 ? 101.534 -41.752 -172.704 1.00 76.50 381 GLU A N 1
ATOM 3119 C CA . GLU A 1 381 ? 102.511 -40.944 -171.961 1.00 76.50 381 GLU A CA 1
ATOM 3120 C C . GLU A 1 381 ? 103.060 -41.680 -170.723 1.00 76.50 381 GLU A C 1
ATOM 3122 O O . GLU A 1 381 ? 104.228 -41.514 -170.361 1.00 76.50 381 GLU A O 1
ATOM 3127 N N . THR A 1 382 ? 102.261 -42.551 -170.090 1.00 72.38 382 THR A N 1
ATOM 3128 C CA . THR A 1 382 ? 102.795 -43.486 -169.084 1.00 72.38 382 THR A CA 1
ATOM 3129 C C . THR A 1 382 ? 103.689 -44.545 -169.715 1.00 72.38 382 THR A C 1
ATOM 3131 O O . THR A 1 382 ? 104.685 -44.897 -169.093 1.00 72.38 382 THR A O 1
ATOM 3134 N N . GLN A 1 383 ? 103.431 -44.985 -170.951 1.00 74.00 383 GLN A N 1
ATOM 3135 C CA . GLN A 1 383 ? 104.330 -45.874 -171.687 1.00 74.00 383 GLN A CA 1
ATOM 3136 C C . GLN A 1 383 ? 105.644 -45.183 -172.094 1.00 74.00 383 GLN A C 1
ATOM 3138 O O . GLN A 1 383 ? 106.681 -45.835 -172.059 1.00 74.00 383 GLN A O 1
ATOM 3143 N N . ASP A 1 384 ? 105.655 -43.885 -172.406 1.00 72.81 384 ASP A N 1
ATOM 3144 C CA . ASP A 1 384 ? 106.887 -43.135 -172.707 1.00 72.81 384 ASP A CA 1
ATOM 3145 C C . ASP A 1 384 ? 107.680 -42.772 -171.446 1.00 72.81 384 ASP A C 1
ATOM 3147 O O . ASP A 1 384 ? 108.906 -42.905 -171.424 1.00 72.81 384 ASP A O 1
ATOM 3151 N N . LYS A 1 385 ? 107.000 -42.422 -170.346 1.00 71.25 385 LYS A N 1
ATOM 3152 C CA . LYS A 1 385 ? 107.629 -42.353 -169.015 1.00 71.25 385 LYS A CA 1
ATOM 3153 C C . LYS A 1 385 ? 108.202 -43.714 -168.628 1.00 71.25 385 LYS A C 1
ATOM 3155 O O . LYS A 1 385 ? 109.340 -43.775 -168.171 1.00 71.25 385 LYS A O 1
ATOM 3160 N N . LEU A 1 386 ? 107.478 -44.799 -168.906 1.00 70.94 386 LEU A N 1
ATOM 3161 C CA . LEU A 1 386 ? 107.971 -46.156 -168.725 1.00 70.94 386 LEU A CA 1
ATOM 3162 C C . LEU A 1 386 ? 109.138 -46.458 -169.671 1.00 70.94 386 LEU A C 1
ATOM 3164 O O . LEU A 1 386 ? 110.082 -47.046 -169.196 1.00 70.94 386 LEU A O 1
ATOM 3168 N N . ARG A 1 387 ? 109.177 -46.011 -170.935 1.00 68.56 387 ARG A N 1
ATOM 3169 C CA . ARG A 1 387 ? 110.337 -46.185 -171.842 1.00 68.56 387 ARG A CA 1
ATOM 3170 C C . ARG A 1 387 ? 111.544 -45.330 -171.467 1.00 68.56 387 ARG A C 1
ATOM 3172 O O . ARG A 1 387 ? 112.658 -45.749 -171.737 1.00 68.56 387 ARG A O 1
ATOM 3179 N N . SER A 1 388 ? 111.364 -44.171 -170.840 1.00 68.31 388 SER A N 1
ATOM 3180 C CA . SER A 1 388 ? 112.474 -43.372 -170.298 1.00 68.31 388 SER A CA 1
ATOM 3181 C C . SER A 1 388 ? 113.014 -43.991 -169.004 1.00 68.31 388 SER A C 1
ATOM 3183 O O . SER A 1 388 ? 114.221 -44.102 -168.815 1.00 68.31 388 SER A O 1
ATOM 3185 N N . VAL A 1 389 ? 112.127 -44.528 -168.163 1.00 71.06 389 VAL A N 1
ATOM 3186 C CA . VAL A 1 389 ? 112.468 -45.305 -166.959 1.00 71.06 389 VAL A CA 1
ATOM 3187 C C . VAL A 1 389 ? 112.784 -46.787 -167.284 1.00 71.06 389 VAL A C 1
ATOM 3189 O O . VAL A 1 389 ? 113.256 -47.483 -166.399 1.00 71.06 389 VAL A O 1
ATOM 3192 N N . ILE A 1 390 ? 112.628 -47.225 -168.549 1.00 67.25 390 ILE A N 1
ATOM 3193 C CA . ILE A 1 390 ? 113.117 -48.477 -169.196 1.00 67.25 390 ILE A CA 1
ATOM 3194 C C . ILE A 1 390 ? 114.336 -48.209 -170.136 1.00 67.25 390 ILE A C 1
ATOM 3196 O O . ILE A 1 390 ? 115.091 -49.103 -170.513 1.00 67.25 390 ILE A O 1
ATOM 3200 N N . LYS A 1 391 ? 114.694 -46.935 -170.344 1.00 60.88 391 LYS A N 1
ATOM 3201 C CA . LYS A 1 391 ? 116.088 -46.522 -170.580 1.00 60.88 391 LYS A CA 1
ATOM 3202 C C . LYS A 1 391 ? 116.866 -46.418 -169.266 1.00 60.88 391 LYS A C 1
ATOM 3204 O O . LYS A 1 391 ? 118.034 -46.785 -169.219 1.00 60.88 391 LYS A O 1
ATOM 3209 N N . GLU A 1 392 ? 116.120 -46.179 -168.186 1.00 56.75 392 GLU A N 1
ATOM 3210 C CA . GLU A 1 392 ? 116.276 -46.934 -166.938 1.00 56.75 392 GLU A CA 1
ATOM 3211 C C . GLU A 1 392 ? 117.515 -46.403 -166.172 1.00 56.75 392 GLU A C 1
ATOM 3213 O O . GLU A 1 392 ? 118.353 -45.673 -166.669 1.00 56.75 392 GLU A O 1
ATOM 3218 N N . LYS A 1 393 ? 117.752 -46.703 -164.910 1.00 63.84 393 LYS A N 1
ATOM 3219 C CA . LYS A 1 393 ? 117.617 -48.016 -164.300 1.00 63.84 393 LYS A CA 1
ATOM 3220 C C . LYS A 1 393 ? 118.339 -49.129 -165.143 1.00 63.84 393 LYS A C 1
ATOM 3222 O O . LYS A 1 393 ? 118.745 -50.107 -164.563 1.00 63.84 393 LYS A O 1
ATOM 3227 N N . ASN A 1 394 ? 118.706 -48.926 -166.419 1.00 63.66 394 ASN A N 1
ATOM 3228 C CA . ASN A 1 394 ? 119.750 -49.619 -167.184 1.00 63.66 394 ASN A CA 1
ATOM 3229 C C . ASN A 1 394 ? 120.984 -48.712 -167.204 1.00 63.66 394 ASN A C 1
ATOM 3231 O O . ASN A 1 394 ? 122.086 -49.219 -167.078 1.00 63.66 394 ASN A O 1
ATOM 3235 N N . ASP A 1 395 ? 120.807 -47.383 -167.190 1.00 55.00 395 ASP A N 1
ATOM 3236 C CA . ASP A 1 395 ? 121.844 -46.447 -166.739 1.00 55.00 395 ASP A CA 1
ATOM 3237 C C . ASP A 1 395 ? 121.920 -46.369 -165.185 1.00 55.00 395 ASP A C 1
ATOM 3239 O O . ASP A 1 395 ? 122.954 -45.971 -164.645 1.00 55.00 395 ASP A O 1
ATOM 3243 N N . LEU A 1 396 ? 120.853 -46.742 -164.437 1.00 63.72 396 LEU A N 1
ATOM 3244 C CA . LEU A 1 396 ? 120.808 -46.682 -162.948 1.00 63.72 396 LEU A CA 1
ATOM 3245 C C . LEU A 1 396 ? 120.792 -48.004 -162.149 1.00 63.72 396 LEU A C 1
ATOM 3247 O O . LEU A 1 396 ? 121.215 -47.937 -161.008 1.00 63.72 396 LEU A O 1
ATOM 3251 N N . GLU A 1 397 ? 120.388 -49.192 -162.613 1.00 60.34 397 GLU A N 1
ATOM 3252 C CA . GLU A 1 397 ? 120.644 -50.465 -161.878 1.00 60.34 397 GLU A CA 1
ATOM 3253 C C . GLU A 1 397 ? 122.025 -51.020 -162.220 1.00 60.34 397 GLU A C 1
ATOM 3255 O O . GLU A 1 397 ? 122.654 -51.628 -161.360 1.00 60.34 397 GLU A O 1
ATOM 3260 N N . VAL A 1 398 ? 122.595 -50.592 -163.353 1.00 61.34 398 VAL A N 1
ATOM 3261 C CA . VAL A 1 398 ? 124.053 -50.483 -163.557 1.00 61.34 398 VAL A CA 1
ATOM 3262 C C . VAL A 1 398 ? 124.709 -49.518 -162.533 1.00 61.34 398 VAL A C 1
ATOM 3264 O O . VAL A 1 398 ? 125.929 -49.379 -162.505 1.00 61.34 398 VAL A O 1
ATOM 3267 N N . ARG A 1 399 ? 123.932 -48.873 -161.638 1.00 54.91 399 ARG A N 1
ATOM 3268 C CA . ARG A 1 399 ? 124.397 -47.873 -160.655 1.00 54.91 399 ARG A CA 1
ATOM 3269 C C . ARG A 1 399 ? 123.798 -47.937 -159.227 1.00 54.91 399 ARG A C 1
ATOM 3271 O O . ARG A 1 399 ? 124.271 -47.162 -158.403 1.00 54.91 399 ARG A O 1
ATOM 3278 N N . ASN A 1 400 ? 122.762 -48.739 -158.910 1.00 54.69 400 ASN A N 1
ATOM 3279 C CA . ASN A 1 400 ? 121.931 -48.472 -157.708 1.00 54.69 400 ASN A CA 1
ATOM 3280 C C . ASN A 1 400 ? 121.120 -49.631 -157.070 1.00 54.69 400 ASN A C 1
ATOM 3282 O O . ASN A 1 400 ? 120.218 -49.350 -156.287 1.00 54.69 400 ASN A O 1
ATOM 3286 N N . LEU A 1 401 ? 121.364 -50.911 -157.341 1.00 65.38 401 LEU A N 1
ATOM 3287 C CA . LEU A 1 401 ? 120.570 -52.013 -156.748 1.00 65.38 401 LEU A CA 1
ATOM 3288 C C . LEU A 1 401 ? 120.429 -51.927 -155.158 1.00 65.38 401 LEU A C 1
ATOM 3290 O O . LEU A 1 401 ? 121.454 -52.170 -154.514 1.00 65.38 401 LEU A O 1
ATOM 3294 N N . ASN A 1 402 ? 119.196 -51.562 -154.571 1.00 45.38 402 ASN A N 1
ATOM 3295 C CA . ASN A 1 402 ? 118.839 -51.020 -153.152 1.00 45.38 402 ASN A CA 1
ATOM 3296 C C . ASN A 1 402 ? 117.446 -51.204 -152.266 1.00 45.38 402 ASN A C 1
ATOM 3298 O O . ASN A 1 402 ? 117.440 -52.139 -151.475 1.00 45.38 402 ASN A O 1
ATOM 3302 N N . LEU A 1 403 ? 116.370 -50.308 -152.161 1.00 42.75 403 LEU A N 1
ATOM 3303 C CA . LEU A 1 403 ? 115.531 -49.849 -150.903 1.00 42.75 403 LEU A CA 1
ATOM 3304 C C . LEU A 1 403 ? 113.973 -50.223 -150.565 1.00 42.75 403 LEU A C 1
ATOM 3306 O O . LEU A 1 403 ? 113.328 -50.776 -151.445 1.00 42.75 403 LEU A O 1
ATOM 3310 N N . VAL A 1 404 ? 113.327 -49.849 -149.367 1.00 19.25 404 VAL A N 1
ATOM 3311 C CA . VAL A 1 404 ? 111.819 -49.924 -148.907 1.00 19.25 404 VAL A CA 1
ATOM 3312 C C . VAL A 1 404 ? 111.346 -49.236 -147.501 1.00 19.25 404 VAL A C 1
ATOM 3314 O O . VAL A 1 404 ? 112.278 -48.984 -146.730 1.00 19.25 404 VAL A O 1
ATOM 3317 N N . ARG A 1 405 ? 110.012 -48.935 -147.122 1.00 40.66 405 ARG A N 1
ATOM 3318 C CA . ARG A 1 405 ? 109.384 -48.497 -145.736 1.00 40.66 405 ARG A CA 1
ATOM 3319 C C . ARG A 1 405 ? 107.773 -48.406 -145.411 1.00 40.66 405 ARG A C 1
ATOM 3321 O O . ARG A 1 405 ? 107.086 -49.228 -146.002 1.00 40.66 405 ARG A O 1
ATOM 3328 N N . ASP A 1 406 ? 107.173 -47.546 -144.479 1.00 5.68 406 ASP A N 1
ATOM 3329 C CA . ASP A 1 406 ? 106.099 -47.799 -143.359 1.00 5.68 406 ASP A CA 1
ATOM 3330 C C . ASP A 1 406 ? 104.520 -47.322 -143.266 1.00 5.68 406 ASP A C 1
ATOM 3332 O O . ASP A 1 406 ? 103.767 -47.716 -144.150 1.00 5.68 406 ASP A O 1
ATOM 3336 N N . VAL A 1 407 ? 103.932 -46.661 -142.169 1.00 16.05 407 VAL A N 1
ATOM 3337 C CA . VAL A 1 407 ? 102.542 -46.887 -141.457 1.00 16.05 407 VAL A CA 1
ATOM 3338 C C . VAL A 1 407 ? 101.610 -45.698 -140.803 1.00 16.05 407 VAL A C 1
ATOM 3340 O O . VAL A 1 407 ? 102.095 -44.572 -140.768 1.00 16.05 407 VAL A O 1
ATOM 3343 N N . THR A 1 408 ? 100.326 -45.886 -140.245 1.00 28.62 408 THR A N 1
ATOM 3344 C CA . THR A 1 408 ? 99.216 -44.849 -139.807 1.00 28.62 408 THR A CA 1
ATOM 3345 C C . THR A 1 408 ? 98.106 -45.164 -138.634 1.00 28.62 408 THR A C 1
ATOM 3347 O O . THR A 1 408 ? 98.162 -46.274 -138.115 1.00 28.62 408 THR A O 1
ATOM 3350 N N . ARG A 1 409 ? 97.102 -44.276 -138.182 1.00 21.73 409 ARG A N 1
ATOM 3351 C CA . ARG A 1 409 ? 96.012 -44.385 -137.043 1.00 21.73 409 ARG A CA 1
ATOM 3352 C C . ARG A 1 409 ? 94.576 -43.587 -137.142 1.00 21.73 409 ARG A C 1
ATOM 3354 O O . ARG A 1 409 ? 94.332 -43.069 -138.224 1.00 21.73 409 ARG A O 1
ATOM 3361 N N . LEU A 1 410 ? 93.614 -43.511 -136.120 1.00 38.44 410 LEU A N 1
ATOM 3362 C CA . LEU A 1 410 ? 92.097 -43.148 -136.077 1.00 38.44 410 LEU A CA 1
ATOM 3363 C C . LEU A 1 410 ? 91.399 -42.455 -134.767 1.00 38.44 410 LEU A C 1
ATOM 3365 O O . LEU A 1 410 ? 92.166 -42.093 -133.886 1.00 38.44 410 LEU A O 1
ATOM 3369 N N . GLU A 1 411 ? 90.007 -42.289 -134.617 1.00 40.41 411 GLU A N 1
ATOM 3370 C CA . GLU A 1 411 ? 89.041 -42.235 -133.367 1.00 40.41 411 GLU A CA 1
ATOM 3371 C C . GLU A 1 411 ? 87.943 -41.045 -133.062 1.00 40.41 411 GLU A C 1
ATOM 3373 O O . GLU A 1 411 ? 88.291 -39.901 -133.327 1.00 40.41 411 GLU A O 1
ATOM 3378 N N . ALA A 1 412 ? 86.657 -41.223 -132.497 1.00 31.53 412 ALA A N 1
ATOM 3379 C CA . ALA A 1 412 ? 85.574 -40.161 -132.067 1.00 31.53 412 ALA A CA 1
ATOM 3380 C C . ALA A 1 412 ? 84.150 -40.552 -131.331 1.00 31.53 412 ALA A C 1
ATOM 3382 O O . ALA A 1 412 ? 83.839 -41.742 -131.376 1.00 31.53 412 ALA A O 1
ATOM 3383 N N . LYS A 1 413 ? 83.252 -39.645 -130.709 1.00 42.41 413 LYS A N 1
ATOM 3384 C CA . LYS A 1 413 ? 81.743 -39.802 -130.241 1.00 42.41 413 LYS A CA 1
ATOM 3385 C C . LYS A 1 413 ? 80.909 -38.620 -129.470 1.00 42.41 413 LYS A C 1
ATOM 3387 O O . LYS A 1 413 ? 81.586 -37.717 -128.997 1.00 42.41 413 LYS A O 1
ATOM 3392 N N . LEU A 1 414 ? 79.512 -38.603 -129.279 1.00 49.25 414 LEU A N 1
ATOM 3393 C CA . LEU A 1 414 ? 78.580 -37.603 -128.495 1.00 49.25 414 LEU A CA 1
ATOM 3394 C C . LEU A 1 414 ? 77.009 -37.932 -128.148 1.00 49.25 414 LEU A C 1
ATOM 3396 O O . LEU A 1 414 ? 76.609 -39.020 -128.549 1.00 49.25 414 LEU A O 1
ATOM 3400 N N . SER A 1 415 ? 76.128 -37.096 -127.423 1.00 40.81 415 SER A N 1
ATOM 3401 C CA . SER A 1 415 ? 74.616 -37.326 -127.029 1.00 40.81 415 SER A CA 1
ATOM 3402 C C . SER A 1 415 ? 73.666 -36.268 -126.191 1.00 40.81 415 SER A C 1
ATOM 3404 O O . SER A 1 415 ? 74.259 -35.590 -125.348 1.00 40.81 415 SER A O 1
ATOM 3406 N N . ALA A 1 416 ? 72.255 -36.157 -126.261 1.00 40.62 416 ALA A N 1
ATOM 3407 C CA . ALA A 1 416 ? 71.214 -35.416 -125.323 1.00 40.62 416 ALA A CA 1
ATOM 3408 C C . ALA A 1 416 ? 69.582 -35.733 -125.294 1.00 40.62 416 ALA A C 1
ATOM 3410 O O . ALA A 1 416 ? 69.168 -36.384 -126.243 1.00 40.62 416 ALA A O 1
ATOM 3411 N N . ALA A 1 417 ? 68.650 -35.340 -124.294 1.00 46.91 417 ALA A N 1
ATOM 3412 C CA . ALA A 1 417 ? 67.085 -35.576 -124.178 1.00 46.91 417 ALA A CA 1
ATOM 3413 C C . ALA A 1 417 ? 66.111 -34.961 -122.982 1.00 46.91 417 ALA A C 1
ATOM 3415 O O . ALA A 1 417 ? 66.697 -34.566 -121.977 1.00 46.91 417 ALA A O 1
ATOM 3416 N N . GLY A 1 418 ? 64.693 -34.947 -123.007 1.00 48.31 418 GLY A N 1
ATOM 3417 C CA . GLY A 1 418 ? 63.597 -34.942 -121.858 1.00 48.31 418 GLY A CA 1
ATOM 3418 C C . GLY A 1 418 ? 62.216 -34.036 -121.765 1.00 48.31 418 GLY A C 1
ATOM 3419 O O . GLY A 1 418 ? 62.300 -32.919 -122.263 1.00 48.31 418 GLY A O 1
ATOM 3420 N N . ASN A 1 419 ? 60.988 -34.399 -121.143 1.00 45.91 419 ASN A N 1
ATOM 3421 C CA . ASN A 1 419 ? 59.697 -33.534 -120.805 1.00 45.91 419 ASN A CA 1
ATOM 3422 C C . ASN A 1 419 ? 58.416 -34.032 -119.856 1.00 45.91 419 ASN A C 1
ATOM 3424 O O . ASN A 1 419 ? 58.590 -35.043 -119.188 1.00 45.91 419 ASN A O 1
ATOM 3428 N N . ALA A 1 420 ? 57.193 -33.334 -119.760 1.00 48.59 420 ALA A N 1
ATOM 3429 C CA . ALA A 1 420 ? 55.913 -33.242 -118.848 1.00 48.59 420 ALA A CA 1
ATOM 3430 C C . ALA A 1 420 ? 54.697 -34.299 -118.607 1.00 48.59 420 ALA A C 1
ATOM 3432 O O . ALA A 1 420 ? 54.446 -35.127 -119.471 1.00 48.59 420 ALA A O 1
ATOM 3433 N N . ASN A 1 421 ? 53.824 -34.105 -117.538 1.00 45.78 421 ASN A N 1
ATOM 3434 C CA . ASN A 1 421 ? 52.375 -34.533 -117.189 1.00 45.78 421 ASN A CA 1
ATOM 3435 C C . ASN A 1 421 ? 51.904 -35.902 -116.491 1.00 45.78 421 ASN A C 1
ATOM 3437 O O . ASN A 1 421 ? 52.116 -36.960 -117.062 1.00 45.78 421 ASN A O 1
ATOM 3441 N N . GLY A 1 422 ? 51.067 -35.873 -115.397 1.00 43.50 422 GLY A N 1
ATOM 3442 C CA . GLY A 1 422 ? 49.864 -36.769 -115.129 1.00 43.50 422 GLY A CA 1
ATOM 3443 C C . GLY A 1 422 ? 49.770 -37.947 -114.067 1.00 43.50 422 GLY A C 1
ATOM 3444 O O . GLY A 1 422 ? 50.498 -38.919 -114.189 1.00 43.50 422 GLY A O 1
ATOM 3445 N N . PHE A 1 423 ? 48.724 -37.932 -113.188 1.00 33.62 423 PHE A N 1
ATOM 3446 C CA . PHE A 1 423 ? 48.003 -39.023 -112.414 1.00 33.62 423 PHE A CA 1
ATOM 3447 C C . PHE A 1 423 ? 48.512 -39.708 -111.083 1.00 33.62 423 PHE A C 1
ATOM 3449 O O . PHE A 1 423 ? 49.555 -40.347 -111.050 1.00 33.62 423 PHE A O 1
ATOM 3456 N N . ASP A 1 424 ? 47.631 -39.670 -110.052 1.00 34.16 424 ASP A N 1
ATOM 3457 C CA . ASP A 1 424 ? 47.388 -40.524 -108.844 1.00 34.16 424 ASP A CA 1
ATOM 3458 C C . ASP A 1 424 ? 48.433 -40.850 -107.731 1.00 34.16 424 ASP A C 1
ATOM 3460 O O . ASP A 1 424 ? 49.568 -40.390 -107.719 1.00 34.16 424 ASP A O 1
ATOM 3464 N N . ASN A 1 425 ? 47.933 -41.505 -106.665 1.00 38.38 425 ASN A N 1
ATOM 3465 C CA . ASN A 1 425 ? 48.117 -41.154 -105.244 1.00 38.38 425 ASN A CA 1
ATOM 3466 C C . ASN A 1 425 ? 48.990 -42.131 -104.400 1.00 38.38 425 ASN A C 1
ATOM 3468 O O . ASN A 1 425 ? 49.170 -43.289 -104.764 1.00 38.38 425 ASN A O 1
ATOM 3472 N N . HIS A 1 426 ? 49.378 -41.670 -103.198 1.00 36.72 426 HIS A N 1
ATOM 3473 C CA . HIS A 1 426 ? 49.998 -42.375 -102.046 1.00 36.72 426 HIS A CA 1
ATOM 3474 C C . HIS A 1 426 ? 51.507 -42.744 -102.027 1.00 36.72 426 HIS A C 1
ATOM 3476 O O . HIS A 1 426 ? 51.954 -43.768 -102.532 1.00 36.72 426 HIS A O 1
ATOM 3482 N N . ASP A 1 427 ? 52.239 -41.935 -101.247 1.00 40.72 427 ASP A N 1
ATOM 3483 C CA . ASP A 1 427 ? 53.208 -42.303 -100.196 1.00 40.72 427 ASP A CA 1
ATOM 3484 C C . ASP A 1 427 ? 54.317 -43.348 -100.455 1.00 40.72 427 ASP A C 1
ATOM 3486 O O . ASP A 1 427 ? 54.164 -44.530 -100.145 1.00 40.72 427 ASP A O 1
ATOM 3490 N N . ASN A 1 428 ? 55.539 -42.864 -100.737 1.00 36.84 428 ASN A N 1
ATOM 3491 C CA . ASN A 1 428 ? 56.654 -43.051 -99.788 1.00 36.84 428 ASN A CA 1
ATOM 3492 C C . ASN A 1 428 ? 57.819 -42.055 -99.994 1.00 36.84 428 ASN A C 1
ATOM 3494 O O . ASN A 1 428 ? 57.947 -41.425 -101.042 1.00 36.84 428 ASN A O 1
ATOM 3498 N N . MET A 1 429 ? 58.675 -41.899 -98.978 1.00 33.28 429 MET A N 1
ATOM 3499 C CA . MET A 1 429 ? 59.782 -40.925 -98.955 1.00 33.28 429 MET A CA 1
ATOM 3500 C C . MET A 1 429 ? 61.071 -41.419 -99.648 1.00 33.28 429 MET A C 1
ATOM 3502 O O . MET A 1 429 ? 61.455 -42.565 -99.437 1.00 33.28 429 MET A O 1
ATOM 3506 N N . ALA A 1 430 ? 61.802 -40.513 -100.333 1.00 33.59 430 ALA A N 1
ATOM 3507 C CA . ALA A 1 430 ? 63.206 -40.121 -100.028 1.00 33.59 430 ALA A CA 1
ATOM 3508 C C . ALA A 1 430 ? 64.118 -39.735 -101.240 1.00 33.59 430 ALA A C 1
ATOM 3510 O O . ALA A 1 430 ? 64.459 -40.561 -102.074 1.00 33.59 430 ALA A O 1
ATOM 3511 N N . PHE A 1 431 ? 64.640 -38.495 -101.191 1.00 28.98 431 PHE A N 1
ATOM 3512 C CA . PHE A 1 431 ? 66.040 -38.066 -101.464 1.00 28.98 431 PHE A CA 1
ATOM 3513 C C . PHE A 1 431 ? 66.718 -38.062 -102.882 1.00 28.98 431 PHE A C 1
ATOM 3515 O O . PHE A 1 431 ? 67.051 -39.086 -103.462 1.00 28.98 431 PHE A O 1
ATOM 3522 N N . THR A 1 432 ? 67.185 -36.850 -103.266 1.00 35.16 432 THR A N 1
ATOM 3523 C CA . THR A 1 432 ? 68.497 -36.473 -103.897 1.00 35.16 432 THR A CA 1
ATOM 3524 C C . THR A 1 432 ? 68.883 -36.668 -105.399 1.00 35.16 432 THR A C 1
ATOM 3526 O O . THR A 1 432 ? 69.117 -37.774 -105.854 1.00 35.16 432 THR A O 1
ATOM 3529 N N . VAL A 1 433 ? 69.232 -35.526 -106.048 1.00 32.78 433 VAL A N 1
ATOM 3530 C CA . VAL A 1 433 ? 70.526 -35.192 -106.748 1.00 32.78 433 VAL A CA 1
ATOM 3531 C C . VAL A 1 433 ? 70.874 -35.668 -108.201 1.00 32.78 433 VAL A C 1
ATOM 3533 O O . VAL A 1 433 ? 71.025 -36.845 -108.473 1.00 32.78 433 VAL A O 1
ATOM 3536 N N . LEU A 1 434 ? 71.202 -34.670 -109.062 1.00 36.59 434 LEU A N 1
ATOM 3537 C CA . LEU A 1 434 ? 72.113 -34.595 -110.256 1.00 36.59 434 LEU A CA 1
ATOM 3538 C C . LEU A 1 434 ? 71.986 -35.482 -111.546 1.00 36.59 434 LEU A C 1
ATOM 3540 O O . LEU A 1 434 ? 72.159 -36.689 -111.514 1.00 36.59 434 LEU A O 1
ATOM 3544 N N . LYS A 1 435 ? 72.056 -34.771 -112.703 1.00 37.41 435 LYS A N 1
ATOM 3545 C CA . LYS A 1 435 ? 72.759 -35.056 -114.005 1.00 37.41 435 LYS A CA 1
ATOM 3546 C C . LYS A 1 435 ? 72.194 -36.001 -115.121 1.00 37.41 435 LYS A C 1
ATOM 3548 O O . LYS A 1 435 ? 72.138 -37.205 -114.962 1.00 37.41 435 LYS A O 1
ATOM 3553 N N . ALA A 1 436 ? 72.116 -35.410 -116.335 1.00 38.94 436 ALA A N 1
ATOM 3554 C CA . ALA A 1 436 ? 72.645 -35.862 -117.656 1.00 38.94 436 ALA A CA 1
ATOM 3555 C C . ALA A 1 436 ? 71.940 -36.889 -118.611 1.00 38.94 436 ALA A C 1
ATOM 3557 O O . ALA A 1 436 ? 71.779 -38.053 -118.290 1.00 38.94 436 ALA A O 1
ATOM 3558 N N . GLN A 1 437 ? 71.780 -36.431 -119.876 1.00 40.53 437 GLN A N 1
ATOM 3559 C CA . GLN A 1 437 ? 71.885 -37.112 -121.203 1.00 40.53 437 GLN A CA 1
ATOM 3560 C C . GLN A 1 437 ? 70.887 -38.203 -121.690 1.00 40.53 437 GLN A C 1
ATOM 3562 O O . GLN A 1 437 ? 70.825 -39.275 -121.122 1.00 40.53 437 GLN A O 1
ATOM 3567 N N . ALA A 1 438 ? 70.289 -37.941 -122.874 1.00 39.94 438 ALA A N 1
ATOM 3568 C CA . ALA A 1 438 ? 70.211 -38.772 -124.112 1.00 39.94 438 ALA A CA 1
ATOM 3569 C C . ALA A 1 438 ? 69.759 -40.255 -124.081 1.00 39.94 438 ALA A C 1
ATOM 3571 O O . ALA A 1 438 ? 70.051 -40.977 -123.148 1.00 39.94 438 ALA A O 1
ATOM 3572 N N . ASN A 1 439 ? 69.179 -40.853 -125.130 1.00 44.06 439 ASN A N 1
ATOM 3573 C CA . ASN A 1 439 ? 69.170 -40.554 -126.573 1.00 44.06 439 ASN A CA 1
ATOM 3574 C C . ASN A 1 439 ? 68.095 -41.430 -127.274 1.00 44.06 439 ASN A C 1
ATOM 3576 O O . ASN A 1 439 ? 67.622 -42.381 -126.659 1.00 44.06 439 ASN A O 1
ATOM 3580 N N . ASN A 1 440 ? 67.878 -41.227 -128.582 1.00 43.53 440 ASN A N 1
ATOM 3581 C CA . ASN A 1 440 ? 67.140 -42.110 -129.515 1.00 43.53 440 ASN A CA 1
ATOM 3582 C C . ASN A 1 440 ? 65.618 -42.291 -129.250 1.00 43.53 440 ASN A C 1
ATOM 3584 O O . ASN A 1 440 ? 65.151 -42.234 -128.123 1.00 43.53 440 ASN A O 1
ATOM 3588 N N . GLY A 1 441 ? 64.771 -42.544 -130.250 1.00 39.75 441 GLY A N 1
ATOM 3589 C CA . GLY A 1 441 ? 65.018 -42.574 -131.691 1.00 39.75 441 GLY A CA 1
ATOM 3590 C C . GLY A 1 441 ? 64.357 -43.760 -132.399 1.00 39.75 441 GLY A C 1
ATOM 3591 O O . GLY A 1 441 ? 64.610 -44.903 -132.035 1.00 39.75 441 GLY A O 1
ATOM 3592 N N . ASP A 1 442 ? 63.660 -43.422 -133.488 1.00 38.91 442 ASP A N 1
ATOM 3593 C CA . ASP A 1 442 ? 63.453 -44.220 -134.708 1.00 38.91 442 ASP A CA 1
ATOM 3594 C C . ASP A 1 442 ? 62.135 -45.009 -134.906 1.00 38.91 442 ASP A C 1
ATOM 3596 O O . ASP A 1 442 ? 61.458 -45.439 -133.975 1.00 38.91 442 ASP A O 1
ATOM 3600 N N . THR A 1 443 ? 61.864 -45.227 -136.200 1.00 34.09 443 THR A N 1
ATOM 3601 C CA . THR A 1 443 ? 60.939 -46.149 -136.882 1.00 34.09 443 THR A CA 1
ATOM 3602 C C . THR A 1 443 ? 59.554 -45.644 -137.347 1.00 34.09 443 THR A C 1
ATOM 3604 O O . THR A 1 443 ? 58.579 -45.668 -136.609 1.00 34.09 443 THR A O 1
ATOM 3607 N N . THR A 1 444 ? 59.471 -45.399 -138.675 1.00 35.09 444 THR A N 1
ATOM 3608 C CA . THR A 1 444 ? 58.444 -45.932 -139.629 1.00 35.09 444 THR A CA 1
ATOM 3609 C C . THR A 1 444 ? 56.965 -45.454 -139.521 1.00 35.09 444 THR A C 1
ATOM 3611 O O . THR A 1 444 ? 56.509 -45.119 -138.443 1.00 35.09 444 THR A O 1
ATOM 3614 N N . THR A 1 445 ? 56.100 -45.389 -140.557 1.00 33.44 445 THR A N 1
ATOM 3615 C CA . THR A 1 445 ? 56.151 -45.706 -142.014 1.00 33.44 445 THR A CA 1
ATOM 3616 C C . THR A 1 445 ? 54.904 -45.163 -142.759 1.00 33.44 445 THR A C 1
ATOM 3618 O O . THR A 1 445 ? 53.836 -45.159 -142.169 1.00 33.44 445 THR A O 1
ATOM 3621 N N . ARG A 1 446 ? 55.051 -44.915 -144.079 1.00 32.09 446 ARG A N 1
ATOM 3622 C CA . ARG A 1 446 ? 54.096 -45.126 -145.212 1.00 32.09 446 ARG A CA 1
ATOM 3623 C C . ARG A 1 446 ? 52.705 -44.447 -145.326 1.00 32.09 446 ARG A C 1
ATOM 3625 O O . ARG A 1 446 ? 51.985 -44.276 -144.359 1.00 32.09 446 ARG A O 1
ATOM 3632 N N . ASP A 1 447 ? 52.364 -44.272 -146.615 1.00 29.91 447 ASP A N 1
ATOM 3633 C CA . ASP A 1 447 ? 51.054 -44.191 -147.300 1.00 29.91 447 ASP A CA 1
ATOM 3634 C C . ASP A 1 447 ? 50.099 -43.016 -146.965 1.00 29.91 447 ASP A C 1
ATOM 3636 O O . ASP A 1 447 ? 50.021 -42.596 -145.820 1.00 29.91 447 ASP A O 1
ATOM 3640 N N . SER A 1 448 ? 49.244 -42.460 -147.843 1.00 32.78 448 SER A N 1
ATOM 3641 C CA . SER A 1 448 ? 49.056 -42.310 -149.317 1.00 32.78 448 SER A CA 1
ATOM 3642 C C . SER A 1 448 ? 47.547 -42.005 -149.558 1.00 32.78 448 SER A C 1
ATOM 3644 O O . SER A 1 448 ? 46.749 -42.358 -148.696 1.00 32.78 448 SER A O 1
ATOM 3646 N N . ILE A 1 449 ? 47.157 -41.473 -150.741 1.00 34.03 449 ILE A N 1
ATOM 3647 C CA . ILE A 1 449 ? 45.759 -41.279 -151.261 1.00 34.03 449 ILE A CA 1
ATOM 3648 C C . ILE A 1 449 ? 45.033 -40.040 -150.642 1.00 34.03 449 ILE A C 1
ATOM 3650 O O . ILE A 1 449 ? 44.866 -39.995 -149.431 1.00 34.03 449 ILE A O 1
ATOM 3654 N N . ASP A 1 450 ? 44.716 -38.909 -151.311 1.00 33.84 450 ASP A N 1
ATOM 3655 C CA . ASP A 1 450 ? 44.033 -38.583 -152.605 1.00 33.84 450 ASP A CA 1
ATOM 3656 C C . ASP A 1 450 ? 42.469 -38.626 -152.481 1.00 33.84 450 ASP A C 1
ATOM 3658 O O . ASP A 1 450 ? 41.977 -39.304 -151.584 1.00 33.84 450 ASP A O 1
ATOM 3662 N N . ILE A 1 451 ? 41.596 -37.859 -153.174 1.00 34.62 451 ILE A N 1
ATOM 3663 C CA . ILE A 1 451 ? 41.232 -37.848 -154.620 1.00 34.62 451 ILE A CA 1
ATOM 3664 C C . ILE A 1 451 ? 40.291 -36.627 -154.957 1.00 34.62 451 ILE A C 1
ATOM 3666 O O . ILE A 1 451 ? 39.240 -36.514 -154.330 1.00 34.62 451 ILE A O 1
ATOM 3670 N N . GLN A 1 452 ? 40.601 -35.813 -155.999 1.00 37.00 452 GLN A N 1
ATOM 3671 C CA . GLN A 1 452 ? 39.694 -34.997 -156.895 1.00 37.00 452 GLN A CA 1
ATOM 3672 C C . GLN A 1 452 ? 38.893 -33.772 -156.335 1.00 37.00 452 GLN A C 1
ATOM 3674 O O . GLN A 1 452 ? 38.679 -33.652 -155.135 1.00 37.00 452 GLN A O 1
ATOM 3679 N N . THR A 1 453 ? 38.453 -32.763 -157.121 1.00 34.56 453 THR A N 1
ATOM 3680 C CA . THR A 1 453 ? 37.943 -32.749 -158.524 1.00 34.56 453 THR A CA 1
ATOM 3681 C C . THR A 1 453 ? 38.442 -31.585 -159.440 1.00 34.56 453 THR A C 1
ATOM 3683 O O . THR A 1 453 ? 39.644 -31.472 -159.662 1.00 34.56 453 THR A O 1
ATOM 3686 N N . ASP A 1 454 ? 37.543 -30.782 -160.051 1.00 33.66 454 ASP A N 1
ATOM 3687 C CA . ASP A 1 454 ? 37.493 -30.489 -161.511 1.00 33.66 454 ASP A CA 1
ATOM 3688 C C . ASP A 1 454 ? 36.770 -29.157 -161.880 1.00 33.66 454 ASP A C 1
ATOM 3690 O O . ASP A 1 454 ? 36.081 -28.608 -161.022 1.00 33.66 454 ASP A O 1
ATOM 3694 N N . SER A 1 455 ? 36.719 -28.615 -163.121 1.00 33.09 455 SER A N 1
ATOM 3695 C CA . SER A 1 455 ? 37.554 -28.640 -164.365 1.00 33.09 455 SER A CA 1
ATOM 3696 C C . SER A 1 455 ? 36.904 -27.729 -165.461 1.00 33.09 455 SER A C 1
ATOM 3698 O O . SER A 1 455 ? 35.854 -27.145 -165.202 1.00 33.09 455 SER A O 1
ATOM 3700 N N . ALA A 1 456 ? 37.481 -27.676 -166.684 1.00 37.38 456 ALA A N 1
ATOM 3701 C CA . ALA A 1 456 ? 36.947 -27.125 -167.967 1.00 37.38 456 ALA A CA 1
ATOM 3702 C C . ALA A 1 456 ? 36.908 -25.568 -168.153 1.00 37.38 456 ALA A C 1
ATOM 3704 O O . ALA A 1 456 ? 36.647 -24.850 -167.197 1.00 37.38 456 ALA A O 1
ATOM 3705 N N . GLU A 1 457 ? 37.125 -24.930 -169.330 1.00 34.31 457 GLU A N 1
ATOM 3706 C CA . GLU A 1 457 ? 37.526 -25.358 -170.700 1.00 34.31 457 GLU A CA 1
ATOM 3707 C C . GLU A 1 457 ? 37.874 -24.143 -171.647 1.00 34.31 457 GLU A C 1
ATOM 3709 O O . GLU A 1 457 ? 37.138 -23.166 -171.633 1.00 34.31 457 GLU A O 1
ATOM 3714 N N . ILE A 1 458 ? 38.917 -24.254 -172.518 1.00 34.75 458 ILE A N 1
ATOM 3715 C CA . ILE A 1 458 ? 38.947 -23.941 -174.003 1.00 34.75 458 ILE A CA 1
ATOM 3716 C C . ILE A 1 458 ? 38.728 -22.474 -174.556 1.00 34.75 458 ILE A C 1
ATOM 3718 O O . ILE A 1 458 ? 37.912 -21.746 -174.004 1.00 34.75 458 ILE A O 1
ATOM 3722 N N . PRO A 1 459 ? 39.310 -22.009 -175.718 1.00 53.25 459 PRO A N 1
ATOM 3723 C CA . PRO A 1 459 ? 40.531 -22.410 -176.476 1.00 53.25 459 PRO A CA 1
ATOM 3724 C C . PRO A 1 459 ? 41.340 -21.316 -177.292 1.00 53.25 459 PRO A C 1
ATOM 3726 O O . PRO A 1 459 ? 40.877 -20.220 -177.583 1.00 53.25 459 PRO A O 1
ATOM 3729 N N . SER A 1 460 ? 42.516 -21.730 -177.813 1.00 36.59 460 SER A N 1
ATOM 3730 C CA . SER A 1 460 ? 43.114 -21.487 -179.170 1.00 36.59 460 SER A CA 1
ATOM 3731 C C . SER A 1 460 ? 43.495 -20.093 -179.766 1.00 36.59 460 SER A C 1
ATOM 3733 O O . SER A 1 460 ? 42.623 -19.327 -180.166 1.00 36.59 460 SER A O 1
ATOM 3735 N N . SER A 1 461 ? 44.795 -19.923 -180.116 1.00 35.81 461 SER A N 1
ATOM 3736 C CA . SER A 1 461 ? 45.373 -19.858 -181.506 1.00 35.81 461 SER A CA 1
ATOM 3737 C C . SER A 1 461 ? 46.401 -18.744 -181.904 1.00 35.81 461 SER A C 1
ATOM 3739 O O . SER A 1 461 ? 46.141 -17.552 -181.809 1.00 35.81 461 SER A O 1
ATOM 3741 N N . SER A 1 462 ? 47.517 -19.197 -182.523 1.00 37.75 462 SER A N 1
ATOM 3742 C CA . SER A 1 462 ? 48.328 -18.618 -183.646 1.00 37.75 462 SER A CA 1
ATOM 3743 C C . SER A 1 462 ? 49.355 -17.435 -183.547 1.00 37.75 462 SER A C 1
ATOM 3745 O O . SER A 1 462 ? 48.980 -16.273 -183.523 1.00 37.75 462 SER A O 1
ATOM 3747 N N . LEU A 1 463 ? 50.643 -17.790 -183.804 1.00 39.75 463 LEU A N 1
ATOM 3748 C CA . LEU A 1 463 ? 51.620 -17.275 -184.827 1.00 39.75 463 LEU A CA 1
ATOM 3749 C C . LEU A 1 463 ? 52.590 -16.044 -184.656 1.00 39.75 463 LEU A C 1
ATOM 3751 O O . LEU A 1 463 ? 52.190 -14.892 -184.785 1.00 39.75 463 LEU A O 1
ATOM 3755 N N . SER A 1 464 ? 53.915 -16.352 -184.714 1.00 41.34 464 SER A N 1
ATOM 3756 C CA . SER A 1 464 ? 55.009 -15.779 -185.584 1.00 41.34 464 SER A CA 1
ATOM 3757 C C . SER A 1 464 ? 56.171 -14.855 -185.063 1.00 41.34 464 SER A C 1
ATOM 3759 O O . SER A 1 464 ? 55.922 -13.787 -184.517 1.00 41.34 464 SER A O 1
ATOM 3761 N N . SER A 1 465 ? 57.435 -15.272 -185.365 1.00 43.88 465 SER A N 1
ATOM 3762 C CA . SER A 1 465 ? 58.652 -14.601 -185.978 1.00 43.88 465 SER A CA 1
ATOM 3763 C C . SER A 1 465 ? 59.611 -13.531 -185.336 1.00 43.88 465 SER A C 1
ATOM 3765 O O . SER A 1 465 ? 59.215 -12.381 -185.233 1.00 43.88 465 SER A O 1
ATOM 3767 N N . GLN A 1 466 ? 60.909 -13.885 -185.111 1.00 46.25 466 GLN A N 1
ATOM 3768 C CA . GLN A 1 466 ? 62.207 -13.191 -185.493 1.00 46.25 466 GLN A CA 1
ATOM 3769 C C . GLN A 1 466 ? 62.452 -11.668 -185.252 1.00 46.25 466 GLN A C 1
ATOM 3771 O O . GLN A 1 466 ? 61.522 -10.928 -185.517 1.00 46.25 466 GLN A O 1
ATOM 3776 N N . ASP A 1 467 ? 63.615 -11.055 -184.892 1.00 43.84 467 ASP A N 1
ATOM 3777 C CA . ASP A 1 467 ? 65.098 -11.289 -184.994 1.00 43.84 467 ASP A CA 1
ATOM 3778 C C . ASP A 1 467 ? 65.953 -10.255 -184.151 1.00 43.84 467 ASP A C 1
ATOM 3780 O O . ASP A 1 467 ? 65.413 -9.211 -183.820 1.00 43.84 467 ASP A O 1
ATOM 3784 N N . SER A 1 468 ? 67.271 -10.510 -183.909 1.00 47.97 468 SER A N 1
ATOM 3785 C CA . SER A 1 468 ? 68.469 -9.576 -183.813 1.00 47.97 468 SER A CA 1
ATOM 3786 C C . SER A 1 468 ? 68.452 -8.251 -182.964 1.00 47.97 468 SER A C 1
ATOM 3788 O O . SER A 1 468 ? 67.398 -7.805 -182.552 1.00 47.97 468 SER A O 1
ATOM 3790 N N . ASP A 1 469 ? 69.530 -7.503 -182.602 1.00 43.03 469 ASP A N 1
ATOM 3791 C CA . ASP A 1 469 ? 71.007 -7.699 -182.544 1.00 43.03 469 ASP A CA 1
ATOM 3792 C C . ASP A 1 469 ? 71.779 -6.693 -181.613 1.00 43.03 469 ASP A C 1
ATOM 3794 O O . ASP A 1 469 ? 71.411 -5.528 -181.463 1.00 43.03 469 ASP A O 1
ATOM 3798 N N . GLU A 1 470 ? 72.918 -7.171 -181.077 1.00 42.06 470 GLU A N 1
ATOM 3799 C CA . GLU A 1 470 ? 74.254 -6.542 -180.858 1.00 42.06 470 GLU A CA 1
ATOM 3800 C C . GLU A 1 470 ? 74.566 -5.178 -180.132 1.00 42.06 470 GLU A C 1
ATOM 3802 O O . GLU A 1 470 ? 74.150 -4.090 -180.526 1.00 42.06 470 GLU A O 1
ATOM 3807 N N . ASN A 1 471 ? 75.536 -5.278 -179.185 1.00 40.28 471 ASN A N 1
ATOM 3808 C CA . ASN A 1 471 ? 76.800 -4.496 -178.998 1.00 40.28 471 ASN A CA 1
ATOM 3809 C C . ASN A 1 471 ? 76.812 -2.945 -178.795 1.00 40.28 471 ASN A C 1
ATOM 3811 O O . ASN A 1 471 ? 75.964 -2.211 -179.285 1.00 40.28 471 ASN A O 1
ATOM 3815 N N . MET A 1 472 ? 77.806 -2.324 -178.121 1.00 35.84 472 MET A N 1
ATOM 3816 C CA . MET A 1 472 ? 78.928 -2.789 -177.265 1.00 35.84 472 MET A CA 1
ATOM 3817 C C . MET A 1 472 ? 79.409 -1.637 -176.343 1.00 35.84 472 MET A C 1
ATOM 3819 O O . MET A 1 472 ? 79.273 -0.484 -176.731 1.00 35.84 472 MET A O 1
ATOM 3823 N N . ALA A 1 473 ? 80.155 -1.974 -175.272 1.00 33.19 473 ALA A N 1
ATOM 3824 C CA . ALA A 1 473 ? 81.308 -1.211 -174.729 1.00 33.19 473 ALA A CA 1
ATOM 3825 C C . ALA A 1 473 ? 81.080 0.202 -174.110 1.00 33.19 473 ALA A C 1
ATOM 3827 O O . ALA A 1 473 ? 80.248 0.974 -174.556 1.00 33.19 473 ALA A O 1
ATOM 3828 N N . LYS A 1 474 ? 81.851 0.670 -173.112 1.00 35.12 474 LYS A N 1
ATOM 3829 C CA . LYS A 1 474 ? 82.917 0.087 -172.258 1.00 35.12 474 LYS A CA 1
ATOM 3830 C C . LYS A 1 474 ? 83.149 1.030 -171.058 1.00 35.12 474 LYS A C 1
ATOM 3832 O O . LYS A 1 474 ? 83.040 2.230 -171.251 1.00 35.12 474 LYS A O 1
ATOM 3837 N N . ASN A 1 475 ? 83.588 0.469 -169.923 1.00 32.69 475 ASN A N 1
ATOM 3838 C CA . ASN A 1 475 ? 84.537 1.010 -168.920 1.00 32.69 475 ASN A CA 1
ATOM 3839 C C . ASN A 1 475 ? 84.389 2.497 -168.485 1.00 32.69 475 ASN A C 1
ATOM 3841 O O . ASN A 1 475 ? 84.542 3.396 -169.299 1.00 32.69 475 ASN A O 1
ATOM 3845 N N . LEU A 1 476 ? 84.260 2.878 -167.209 1.00 32.09 476 LEU A N 1
ATOM 3846 C CA . LEU A 1 476 ? 84.419 2.181 -165.914 1.00 32.09 476 LEU A CA 1
ATOM 3847 C C . LEU A 1 476 ? 83.528 2.935 -164.860 1.00 32.09 476 LEU A C 1
ATOM 3849 O O . LEU A 1 476 ? 82.547 3.534 -165.286 1.00 32.09 476 LEU A O 1
ATOM 3853 N N . SER A 1 477 ? 83.686 2.974 -163.526 1.00 30.94 477 SER A N 1
ATOM 3854 C CA . SER A 1 477 ? 84.824 2.735 -162.623 1.00 30.94 477 SER A CA 1
ATOM 3855 C C . SER A 1 477 ? 84.394 2.277 -161.224 1.00 30.94 477 SER A C 1
ATOM 3857 O O . SER A 1 477 ? 83.292 2.578 -160.775 1.00 30.94 477 SER A O 1
ATOM 3859 N N . ASP A 1 478 ? 85.325 1.608 -160.545 1.00 33.22 478 ASP A N 1
ATOM 3860 C CA . ASP A 1 478 ? 85.186 0.968 -159.233 1.00 33.22 478 ASP A CA 1
ATOM 3861 C C . ASP A 1 478 ? 85.566 1.852 -158.014 1.00 33.22 478 ASP A C 1
ATOM 3863 O O . ASP A 1 478 ? 86.133 2.936 -158.197 1.00 33.22 478 ASP A O 1
ATOM 3867 N N . PRO A 1 479 ? 85.225 1.417 -156.774 1.00 55.28 479 PRO A N 1
ATOM 3868 C CA . PRO A 1 479 ? 84.972 2.296 -155.626 1.00 55.28 479 PRO A CA 1
ATOM 3869 C C . PRO A 1 479 ? 85.845 1.957 -154.390 1.00 55.28 479 PRO A C 1
ATOM 3871 O O . PRO A 1 479 ? 86.883 1.317 -154.532 1.00 55.28 479 PRO A O 1
ATOM 3874 N N . ILE A 1 480 ? 85.392 2.376 -153.191 1.00 30.62 480 ILE A N 1
ATOM 3875 C CA . ILE A 1 480 ? 85.427 1.715 -151.850 1.00 30.62 480 ILE A CA 1
ATOM 3876 C C . ILE A 1 480 ? 85.497 2.825 -150.766 1.00 30.62 480 ILE A C 1
ATOM 3878 O O . ILE A 1 480 ? 86.371 3.682 -150.832 1.00 30.62 480 ILE A O 1
ATOM 3882 N N . ASP A 1 481 ? 84.484 3.047 -149.911 1.00 35.50 481 ASP A N 1
ATOM 3883 C CA . ASP A 1 481 ? 84.075 2.285 -148.701 1.00 35.50 481 ASP A CA 1
ATOM 3884 C C . ASP A 1 481 ? 85.176 2.238 -147.598 1.00 35.50 481 ASP A C 1
ATOM 3886 O O . ASP A 1 481 ? 86.361 2.232 -147.894 1.00 35.50 481 ASP A O 1
ATOM 3890 N N . ILE A 1 482 ? 84.917 2.237 -146.281 1.00 34.38 482 ILE A N 1
ATOM 3891 C CA . ILE A 1 482 ? 83.711 1.876 -145.517 1.00 34.38 482 ILE A CA 1
ATOM 3892 C C . ILE A 1 482 ? 83.787 2.463 -144.075 1.00 34.38 482 ILE A C 1
ATOM 3894 O O . ILE A 1 482 ? 84.838 2.960 -143.669 1.00 34.38 482 ILE A O 1
ATOM 3898 N N . LYS A 1 483 ? 82.728 2.247 -143.269 1.00 32.53 483 LYS A N 1
ATOM 3899 C CA . LYS A 1 483 ? 82.638 2.332 -141.780 1.00 32.53 483 LYS A CA 1
ATOM 3900 C C . LYS A 1 483 ? 82.375 3.712 -141.141 1.00 32.53 483 LYS A C 1
ATOM 3902 O O . LYS A 1 483 ? 83.223 4.590 -141.150 1.00 32.53 483 LYS A O 1
ATOM 3907 N N . GLU A 1 484 ? 81.137 3.998 -140.700 1.00 34.84 484 GLU A N 1
ATOM 3908 C CA . GLU A 1 484 ? 80.416 3.517 -139.478 1.00 34.84 484 GLU A CA 1
ATOM 3909 C C . GLU A 1 484 ? 80.769 4.353 -138.221 1.00 34.84 484 GLU A C 1
ATOM 3911 O O . GLU A 1 484 ? 81.932 4.658 -138.004 1.00 34.84 484 GLU A O 1
ATOM 3916 N N . ALA A 1 485 ? 79.852 4.733 -137.317 1.00 29.25 485 ALA A N 1
ATOM 3917 C CA . ALA A 1 485 ? 78.387 4.603 -137.263 1.00 29.25 485 ALA A CA 1
ATOM 3918 C C . ALA A 1 485 ? 77.794 5.520 -136.150 1.00 29.25 485 ALA A C 1
ATOM 3920 O O . ALA A 1 485 ? 78.516 5.843 -135.219 1.00 29.25 485 ALA A O 1
ATOM 3921 N N . ARG A 1 486 ? 76.482 5.851 -136.247 1.00 35.31 486 ARG A N 1
ATOM 3922 C CA . ARG A 1 486 ? 75.411 5.809 -135.192 1.00 35.31 486 ARG A CA 1
ATOM 3923 C C . ARG A 1 486 ? 75.666 6.469 -133.794 1.00 35.31 486 ARG A C 1
ATOM 3925 O O . ARG A 1 486 ? 76.750 6.382 -133.254 1.00 35.31 486 ARG A O 1
ATOM 3932 N N . THR A 1 487 ? 74.719 7.087 -133.062 1.00 35.31 487 THR A N 1
ATOM 3933 C CA . THR A 1 487 ? 73.229 7.170 -133.100 1.00 35.31 487 THR A CA 1
ATOM 3934 C C . THR A 1 487 ? 72.691 8.182 -132.054 1.00 35.31 487 THR A C 1
ATOM 3936 O O . THR A 1 487 ? 73.402 8.440 -131.096 1.00 35.31 487 THR A O 1
ATOM 3939 N N . LEU A 1 488 ? 71.419 8.620 -132.207 1.00 36.31 488 LEU A N 1
ATOM 3940 C CA . LEU A 1 488 ? 70.425 9.121 -131.203 1.00 36.31 488 LEU A CA 1
ATOM 3941 C C . LEU A 1 488 ? 70.881 10.159 -130.139 1.00 36.31 488 LEU A C 1
ATOM 3943 O O . LEU A 1 488 ? 71.827 9.941 -129.400 1.00 36.31 488 LEU A O 1
ATOM 3947 N N . ASN A 1 489 ? 70.261 11.334 -129.955 1.00 45.19 489 ASN A N 1
ATOM 3948 C CA . ASN A 1 489 ? 68.838 11.698 -129.777 1.00 45.19 489 ASN A CA 1
ATOM 3949 C C . ASN A 1 489 ? 68.157 11.054 -128.546 1.00 45.19 489 ASN A C 1
ATOM 3951 O O . ASN A 1 489 ? 67.661 9.933 -128.613 1.00 45.19 489 ASN A O 1
ATOM 3955 N N . LEU A 1 490 ? 68.123 11.802 -127.433 1.00 40.84 490 LEU A N 1
ATOM 3956 C CA . LEU A 1 490 ? 67.627 11.373 -126.114 1.00 40.84 490 LEU A CA 1
ATOM 3957 C C . LEU A 1 490 ? 66.333 12.100 -125.675 1.00 40.84 490 LEU A C 1
ATOM 3959 O O . LEU A 1 490 ? 65.852 11.901 -124.562 1.00 40.84 490 LEU A O 1
ATOM 3963 N N . SER A 1 491 ? 65.763 12.958 -126.528 1.00 45.78 491 SER A N 1
ATOM 3964 C CA . SER A 1 491 ? 64.714 13.912 -126.126 1.00 45.78 491 SER A CA 1
ATOM 3965 C C . SER A 1 491 ? 63.285 13.350 -126.124 1.00 45.78 491 SER A C 1
ATOM 3967 O O . SER A 1 491 ? 62.374 14.044 -125.693 1.00 45.78 491 SER A O 1
ATOM 3969 N N . GLN A 1 492 ? 63.066 12.112 -126.582 1.00 50.41 492 GLN A N 1
ATOM 3970 C CA . GLN A 1 492 ? 61.724 11.508 -126.710 1.00 50.41 492 GLN A CA 1
ATOM 3971 C C . GLN A 1 492 ? 61.380 10.461 -125.631 1.00 50.41 492 GLN A C 1
ATOM 3973 O O . GLN A 1 492 ? 60.323 9.841 -125.702 1.00 50.41 492 GLN A O 1
ATOM 3978 N N . TRP A 1 493 ? 62.236 10.260 -124.620 1.00 51.53 493 TRP A N 1
ATOM 3979 C CA . TRP A 1 493 ? 61.982 9.282 -123.547 1.00 51.53 493 TRP A CA 1
ATOM 3980 C C . TRP A 1 493 ? 61.399 9.897 -122.260 1.00 51.53 493 TRP A C 1
ATOM 3982 O O . TRP A 1 493 ? 60.622 9.252 -121.561 1.00 51.53 493 TRP A O 1
ATOM 3992 N N . LEU A 1 494 ? 61.708 11.165 -121.961 1.00 48.06 494 LEU A N 1
ATOM 3993 C CA . LEU A 1 494 ? 61.279 11.829 -120.717 1.00 48.06 494 LEU A CA 1
ATOM 3994 C C . LEU A 1 494 ? 59.789 12.219 -120.678 1.00 48.06 494 LEU A C 1
ATOM 3996 O O . LEU A 1 494 ? 59.261 12.494 -119.604 1.00 48.06 494 LEU A O 1
ATOM 4000 N N . GLU A 1 495 ? 59.097 12.219 -121.818 1.00 51.16 495 GLU A N 1
ATOM 4001 C CA . GLU A 1 495 ? 57.715 12.713 -121.923 1.00 51.16 495 GLU A CA 1
ATOM 4002 C C . GLU A 1 495 ? 56.643 11.621 -121.707 1.00 51.16 495 GLU A C 1
ATOM 4004 O O . GLU A 1 495 ? 55.466 11.931 -121.522 1.00 51.16 495 GLU A O 1
ATOM 4009 N N . GLN A 1 496 ? 57.026 10.335 -121.670 1.00 48.75 496 GLN A N 1
ATOM 4010 C CA . GLN A 1 496 ? 56.083 9.232 -121.414 1.00 48.75 496 GLN A CA 1
ATOM 4011 C C . GLN A 1 496 ? 55.935 8.861 -119.930 1.00 48.75 496 GLN A C 1
ATOM 4013 O O . GLN A 1 496 ? 54.857 8.424 -119.522 1.00 48.75 496 GLN A O 1
ATOM 4018 N N . GLU A 1 497 ? 56.958 9.073 -119.097 1.00 49.12 497 GLU A N 1
ATOM 4019 C CA . GLU A 1 497 ? 56.960 8.506 -117.737 1.00 49.12 497 GLU A CA 1
ATOM 4020 C C . GLU A 1 497 ? 56.284 9.390 -116.671 1.00 49.12 497 GLU A C 1
ATOM 4022 O O . GLU A 1 497 ? 55.926 8.910 -115.596 1.00 49.12 497 GLU A O 1
ATOM 4027 N N . LEU A 1 498 ? 55.950 10.641 -117.014 1.00 51.56 498 LEU A N 1
ATOM 4028 C CA . LEU A 1 498 ? 55.088 11.517 -116.205 1.00 51.56 498 LEU A CA 1
ATOM 4029 C C . LEU A 1 498 ? 53.592 11.135 -116.235 1.00 51.56 498 LEU A C 1
ATOM 4031 O O . LEU A 1 498 ? 52.802 11.720 -115.499 1.00 51.56 498 LEU A O 1
ATOM 4035 N N . LYS A 1 499 ? 53.178 10.145 -117.042 1.00 50.59 499 LYS A N 1
ATOM 4036 C CA . LYS A 1 499 ? 51.770 9.704 -117.157 1.00 50.59 499 LYS A CA 1
ATOM 4037 C C . LYS A 1 499 ? 51.380 8.480 -116.314 1.00 50.59 499 LYS A C 1
ATOM 4039 O O . LYS A 1 499 ? 50.234 8.049 -116.405 1.00 50.59 499 LYS A O 1
ATOM 4044 N N . LYS A 1 500 ? 52.281 7.913 -115.494 1.00 51.25 500 LYS A N 1
ATOM 4045 C CA . LYS A 1 500 ? 52.011 6.669 -114.730 1.00 51.25 500 LYS A CA 1
ATOM 4046 C C . LYS A 1 500 ? 51.816 6.807 -113.211 1.00 51.25 500 LYS A C 1
ATOM 4048 O O . LYS A 1 500 ? 51.530 5.799 -112.571 1.00 51.25 500 LYS A O 1
ATOM 4053 N N . GLN A 1 501 ? 51.906 8.000 -112.616 1.00 50.22 501 GLN A N 1
ATOM 4054 C CA . GLN A 1 501 ? 51.591 8.203 -111.188 1.00 50.22 501 GLN A CA 1
ATOM 4055 C C . GLN A 1 501 ? 50.337 9.060 -110.993 1.00 50.22 501 GLN A C 1
ATOM 4057 O O . GLN A 1 501 ? 50.398 10.230 -110.635 1.00 50.22 501 GLN A O 1
ATOM 4062 N N . GLY A 1 502 ? 49.186 8.437 -111.249 1.00 46.38 502 GLY A N 1
ATOM 4063 C CA . GLY A 1 502 ? 47.870 9.061 -111.126 1.00 46.38 502 GLY A CA 1
ATOM 4064 C C . GLY A 1 502 ? 46.750 8.039 -110.939 1.00 46.38 502 GLY A C 1
ATOM 4065 O O . GLY A 1 502 ? 45.805 8.047 -111.718 1.00 46.38 502 GLY A O 1
ATOM 4066 N N . ASN A 1 503 ? 46.898 7.120 -109.972 1.00 40.28 503 ASN A N 1
ATOM 4067 C CA . ASN A 1 503 ? 45.790 6.351 -109.378 1.00 40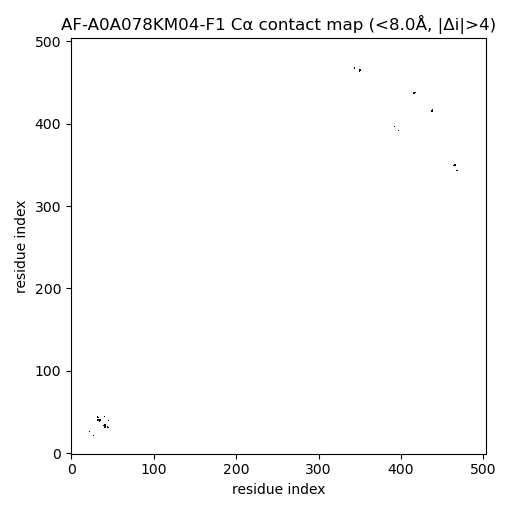.28 503 ASN A CA 1
ATOM 4068 C C . ASN A 1 503 ? 46.263 5.482 -108.192 1.00 40.28 503 ASN A C 1
ATOM 4070 O O . ASN A 1 503 ? 46.572 4.300 -108.371 1.00 40.28 503 ASN A O 1
ATOM 4074 N N . ARG A 1 504 ? 46.304 6.070 -106.990 1.00 36.22 504 ARG A N 1
ATOM 4075 C CA . ARG A 1 504 ? 45.932 5.465 -105.693 1.00 36.22 504 ARG A CA 1
ATOM 4076 C C . ARG A 1 504 ? 46.056 6.490 -104.572 1.00 36.22 504 ARG A C 1
ATOM 4078 O O . ARG A 1 504 ? 47.060 7.229 -104.595 1.00 36.22 504 ARG A O 1
#

Organism: NCBI:txid29343

Mean predicted aligned error: 24.07 Å

Sequence (504 aa):
MNDFPDFKSNEIPFAKMPTVAERSIEDELKEKLKPATFGGYSKSSVVQYAKELKDFLEQMRTNLEQQIRELVSEKGNLSQECALLRSQLSDAEKRLANLQRESQEKEQHYTKIIDEMNLKIKNMESDNEALRAENAQIREAEAELQKLRQMLQQKEDEIESLSAQLENSKKINDELKNKIRELENVQQKQDEYNRELEQLKKENMALLNQLKEAEHKNQLLKESTTNEKNAVSEKLGAVLQRNRQLEESLKKIKSEQSNYLIQSEKSYINKLEMVYKALKKEEDDKAALLKRLEEQDKVNARLIDKVKTLTVLVQNSENNPLVNELKSKCSRNEQENRQLKLQIEQLCEKVNVMENEIRNNLSQLEQQKAMFQSLISRFMETQDKLRSVIKEKNDLEVRNLNLVRDVTRLEAKLSAAGNANGFDNHDNMAFTVLKAQANNGDTTTRDSIDIQTDSAEIPSSSLSSQDSDENMAKNLSDPIDIKEARTLNLSQWLEQELKKQGNR

Foldseek 3Di:
DDDDDDDDDDDDDDDDDDDDPDDDPVVVCVVQFDADPVGDTDPVSVVVVVVVVVVVVVVVVVVVVVVVVVVVVVVVVVVVVVVVVVVVVVVVVVVVVVVVVVVVVVVVVVVVVVVVVVVVVVVVVVVVVVVVVVVVVVVVVVVVVVVVVVVVVVVVVVVVVVVVVVVVVVVVVVVVVVVVVVVVVVVVVVVVVVVVVVVVVVVVVVVVVVVVVVVVVVVVVVVVVVVVVVVVVVVVVVVVVVVVVVVVVVVVVVVVVVVVVVVVVVVVVVVVVVVVVVVVVVVVVVVVVVVVVVVVVVVVVVVVVVVVVPVVPDPDDDDDDDPVPVVPPPVPPVVVVVVPVVPVVVFVPAPVPPPVVVVPDDVVPDCVVVVVVVPVVVVVVVVVVVVVCVCHPVVPVVPDDDDDYDDDDDDDDDFADDDDDDDDDDDDDDDYDDYDGDDDDDDYDDDDDDDDDDDDDDDDDDYDDDDDDDYDDDDDDDDDDDDDDDDDDDPPPPVPPVPPPDDD

pLDDT: mean 70.69, std 23.7, range [5.68, 98.25]

Radius of gyration: 131.57 Å; Cα contacts (8 Å, |Δi|>4): 48; chains: 1; bounding box: 213×98×364 Å